Protein AF-A0A3B9I0P0-F1 (afdb_monomer_lite)

Foldseek 3Di:
DDDDDDDPPQVVQVVVVVVVVVVCVVLVLQLQDADDCPDPPDDDDDDPDDDDDDDDPDPPPPDPQVVVQLVQLVPDDPVQVVVQKDFPDQWKWAWAQDQPVPQDPLQWTKTQTCHHVDPVSHRDIFIEDEDAPDPVSCVQQVPQAQAAQDPVNVVVCVVQLFQALCSSHRPGRHHPSNRQCSLDPPQFMWGAPPWDDDPRYTYGHDDTAGDHAGIKGWWAWDDFADQQWTKTQGQDQVVRDSHHDIHIAGHDQFACLDPPAPDTLFHCGCVNVFPLRVQTWMFHAYDDPSHTYGFFIDRPVQWFPDQFAEDEDPVSVSCCSNPPQPPPDDPRDHGDYHYDYPPDDSCPADAFFKFKKKKDWHHHDDPPDDPDPQQDPSGNPDDIWIWMWGFHQDPNHRGTTIWIKTQDPDPRHSQSDHRGIYTCRGAATGRRRHNVRGIDMDIDTHGDPPSQWDQDPVGTDRNRD

Secondary structure (DSSP, 8-state):
-------TTHHHHHHHHHHHHHHHHHH-----PPBP------------PPPPP--S-------HHHHHHHHHHHTS-HHHHHTT-EESSSSEEEEEPPPGGG--TT--EEEEEEE-SSGGGTT-EEEEEE--SSTTTTHHHH--------HHHHHHHHHHT----GGGTT-SS--HHHHHHHHSTTT-EEE--S-EEETTEEEESSPPEE-S-SEEEEEEEEEEEETTEEEEEEPBTTTTBS-S-EEEEE--SEE-SSTT-SS-SEE-TTGGGSGGGGT-EEEEEEEETTEEEEEEEEEHHHHB---PEEEESHHHHHHHHHHTSSTT--TT----EEEE-TT--S----TT-EEEEEEEE--B--TT--TTSS-BTTB----EEEEEEEEEE-TTT--EEEEEEE-------TT---SS-EEHHHHTSBTTT-STTTS-EEEEEEEPGGGGEEEETTEEEETT-

Structure (mmCIF, N/CA/C/O backbone):
data_AF-A0A3B9I0P0-F1
#
_entry.id   AF-A0A3B9I0P0-F1
#
loop_
_atom_site.group_PDB
_atom_site.id
_atom_site.type_symbol
_atom_site.label_atom_id
_atom_site.label_alt_id
_atom_site.label_comp_id
_atom_site.label_asym_id
_atom_site.label_entity_id
_atom_site.label_seq_id
_atom_site.pdbx_PDB_ins_code
_atom_site.Cartn_x
_atom_site.Cartn_y
_atom_site.Cartn_z
_atom_site.occupancy
_atom_site.B_iso_or_equiv
_atom_site.auth_seq_id
_atom_site.auth_comp_id
_atom_site.auth_asym_id
_atom_site.auth_atom_id
_atom_site.pdbx_PDB_model_num
ATOM 1 N N . MET A 1 1 ? 8.902 -42.872 40.091 1.00 32.88 1 MET A N 1
ATOM 2 C CA . MET A 1 1 ? 8.545 -43.148 38.683 1.00 32.88 1 MET A CA 1
ATOM 3 C C . MET A 1 1 ? 9.161 -42.073 37.803 1.00 32.88 1 MET A C 1
ATOM 5 O O . MET A 1 1 ? 9.145 -40.907 38.166 1.00 32.88 1 MET A O 1
ATOM 9 N N . SER A 1 2 ? 9.802 -42.530 36.734 1.00 24.48 2 SER A N 1
ATOM 10 C CA . SER A 1 2 ? 10.689 -41.836 35.796 1.00 24.48 2 SER A CA 1
ATOM 11 C C . SER A 1 2 ? 10.144 -40.520 35.214 1.00 24.48 2 SER A C 1
ATOM 13 O O . SER A 1 2 ? 9.078 -40.505 34.607 1.00 24.48 2 SER A O 1
ATOM 15 N N . VAL A 1 3 ? 10.929 -39.440 35.330 1.00 25.58 3 VAL A N 1
ATOM 16 C CA . VAL A 1 3 ? 10.801 -38.231 34.502 1.00 25.58 3 VAL A CA 1
ATOM 17 C C . VAL A 1 3 ? 11.479 -38.521 33.164 1.00 25.58 3 VAL A C 1
ATOM 19 O O . VAL A 1 3 ? 12.707 -38.565 33.061 1.00 25.58 3 VAL A O 1
ATOM 22 N N . THR A 1 4 ? 10.683 -38.753 32.125 1.00 29.64 4 THR A N 1
ATOM 23 C CA . THR A 1 4 ? 11.181 -38.962 30.764 1.00 29.64 4 THR A CA 1
ATOM 24 C C . THR A 1 4 ? 11.792 -37.677 30.208 1.00 29.64 4 THR A C 1
ATOM 26 O O . THR A 1 4 ? 11.128 -36.650 30.080 1.00 29.64 4 THR A O 1
ATOM 29 N N . LYS A 1 5 ? 13.079 -37.762 29.848 1.00 33.78 5 LYS A N 1
ATOM 30 C CA . LYS A 1 5 ? 13.847 -36.763 29.094 1.00 33.78 5 LYS A CA 1
ATOM 31 C C . LYS A 1 5 ? 13.132 -36.419 27.779 1.00 33.78 5 LYS A C 1
ATOM 33 O O . LYS A 1 5 ? 13.263 -37.141 26.793 1.00 33.78 5 LYS A O 1
ATOM 38 N N . GLY A 1 6 ? 12.421 -35.292 27.758 1.00 31.36 6 GLY A N 1
ATOM 39 C CA . GLY A 1 6 ? 11.921 -34.668 26.534 1.00 31.36 6 GLY A CA 1
ATOM 40 C C . GLY A 1 6 ? 13.074 -34.335 25.583 1.00 31.36 6 GLY A C 1
ATOM 41 O O . GLY A 1 6 ? 14.136 -33.868 26.002 1.00 31.36 6 GLY A O 1
ATOM 42 N N . SER A 1 7 ? 12.887 -34.649 24.301 1.00 38.41 7 SER A N 1
ATOM 43 C CA . SER A 1 7 ? 13.945 -34.632 23.294 1.00 38.41 7 SER A CA 1
ATOM 44 C C . SER A 1 7 ? 14.613 -33.254 23.175 1.00 38.41 7 SER A C 1
ATOM 46 O O . SER A 1 7 ? 13.976 -32.238 22.905 1.00 38.41 7 SER A O 1
ATOM 48 N N . LYS A 1 8 ? 15.943 -33.222 23.315 1.00 36.62 8 LYS A N 1
ATOM 49 C CA . LYS A 1 8 ? 16.769 -32.021 23.113 1.00 36.62 8 LYS A CA 1
ATOM 50 C C . LYS A 1 8 ? 16.713 -31.474 21.674 1.00 36.62 8 LYS A C 1
ATOM 52 O O . LYS A 1 8 ? 17.290 -30.426 21.424 1.00 36.62 8 LYS A O 1
ATOM 57 N N . LYS A 1 9 ? 16.041 -32.141 20.723 1.00 40.69 9 LYS A N 1
ATOM 58 C CA . LYS A 1 9 ? 16.053 -31.768 19.298 1.00 40.69 9 LYS A CA 1
ATOM 59 C C . LYS A 1 9 ? 15.103 -30.614 18.933 1.00 40.69 9 LYS A C 1
ATOM 61 O O . LYS A 1 9 ? 15.475 -29.838 18.061 1.00 40.69 9 LYS A O 1
ATOM 66 N N . SER A 1 10 ? 13.955 -30.419 19.600 1.00 41.81 10 SER A N 1
ATOM 67 C CA . SER A 1 10 ? 13.029 -29.327 19.209 1.00 41.81 10 SER A CA 1
ATOM 68 C C . SER A 1 10 ? 13.511 -27.931 19.636 1.00 41.81 10 SER A C 1
ATOM 70 O O . SER A 1 10 ? 13.250 -26.943 18.957 1.00 41.81 10 SER A O 1
ATOM 72 N N . TRP A 1 11 ? 14.323 -27.845 20.694 1.00 34.50 11 TRP A N 1
ATOM 73 C CA . TRP A 1 11 ? 14.910 -26.582 21.159 1.00 34.50 11 TRP A CA 1
ATOM 74 C C . TRP A 1 11 ? 16.119 -26.121 20.337 1.00 34.50 11 TRP A C 1
ATOM 76 O O . TRP A 1 11 ? 16.487 -24.949 20.406 1.00 34.50 11 TRP A O 1
ATOM 86 N N . TYR A 1 12 ? 16.736 -27.008 19.548 1.00 39.31 12 TYR A N 1
ATOM 87 C CA . TYR A 1 12 ? 17.867 -26.639 18.692 1.00 39.31 12 TYR A CA 1
ATOM 88 C C . TYR A 1 12 ? 17.433 -25.770 17.510 1.00 39.31 12 TYR A C 1
ATOM 90 O O . TYR A 1 12 ? 18.136 -24.819 17.200 1.00 39.31 12 TYR A O 1
ATOM 98 N N . GLY A 1 13 ? 16.268 -26.028 16.903 1.00 37.72 13 GLY A N 1
ATOM 99 C CA . GLY A 1 13 ? 15.742 -25.202 15.807 1.00 37.72 13 GLY A CA 1
ATOM 100 C C . GLY A 1 13 ? 15.410 -23.777 16.257 1.00 37.72 13 GLY A C 1
ATOM 101 O O . GLY A 1 13 ? 15.845 -22.814 15.633 1.00 37.72 13 GLY A O 1
ATOM 102 N N . VAL A 1 14 ? 14.740 -23.639 17.405 1.00 40.97 14 VAL A N 1
ATOM 103 C CA . VAL A 1 14 ? 14.386 -22.334 17.992 1.00 40.97 14 VAL A CA 1
ATOM 104 C C . VAL A 1 14 ? 15.625 -21.580 18.483 1.00 40.97 14 VAL A C 1
ATOM 106 O O . VAL A 1 14 ? 15.731 -20.375 18.276 1.00 40.97 14 VAL A O 1
ATOM 109 N N . ARG A 1 15 ? 16.613 -22.270 19.075 1.00 39.88 15 ARG A N 1
ATOM 110 C CA . ARG A 1 15 ? 17.894 -21.649 19.454 1.00 39.88 15 ARG A CA 1
ATOM 111 C C . ARG A 1 15 ? 18.731 -21.252 18.245 1.00 39.88 15 ARG A C 1
ATOM 113 O O . ARG A 1 15 ? 19.344 -20.196 18.291 1.00 39.88 15 ARG A O 1
ATOM 120 N N . LEU A 1 16 ? 18.753 -22.043 17.172 1.00 40.91 16 LEU A N 1
ATOM 121 C CA . LEU A 1 16 ? 19.463 -21.682 15.944 1.00 40.91 16 LEU A CA 1
ATOM 122 C C . LEU A 1 16 ? 18.782 -20.493 15.257 1.00 40.91 16 LEU A C 1
ATOM 124 O O . LEU A 1 16 ? 19.482 -19.601 14.794 1.00 40.91 16 LEU A O 1
ATOM 128 N N . LEU A 1 17 ? 17.447 -20.423 15.268 1.00 43.12 17 LEU A N 1
ATOM 129 C CA . LEU A 1 17 ? 16.684 -19.269 14.787 1.00 43.12 17 LEU A CA 1
ATOM 130 C C . LEU A 1 17 ? 16.980 -18.023 15.634 1.00 43.12 17 LEU A C 1
ATOM 132 O O . LEU A 1 17 ? 17.350 -16.999 15.077 1.00 43.12 17 LEU A O 1
ATOM 136 N N . LEU A 1 18 ? 16.927 -18.120 16.967 1.00 40.75 18 LEU A N 1
ATOM 137 C CA . LEU A 1 18 ? 17.260 -17.018 17.878 1.00 40.75 18 LEU A CA 1
ATOM 138 C C . LEU A 1 18 ? 18.721 -16.572 17.759 1.00 40.75 18 LEU A C 1
ATOM 140 O O . LEU A 1 18 ? 18.970 -15.377 17.791 1.00 40.75 18 LEU A O 1
ATOM 144 N N . ILE A 1 19 ? 19.677 -17.489 17.581 1.00 42.94 19 ILE A N 1
ATOM 145 C CA . ILE A 1 19 ? 21.101 -17.177 17.353 1.00 42.94 19 ILE A CA 1
ATOM 146 C C . ILE A 1 19 ? 21.323 -16.599 15.950 1.00 42.94 19 ILE A C 1
ATOM 148 O O . ILE A 1 19 ? 22.171 -15.731 15.789 1.00 42.94 19 ILE A O 1
ATOM 152 N N . THR A 1 20 ? 20.562 -17.023 14.939 1.00 41.84 20 THR A N 1
ATOM 153 C CA . THR A 1 20 ? 20.615 -16.435 13.587 1.00 41.84 20 THR A CA 1
ATOM 154 C C . THR A 1 20 ? 20.030 -15.029 13.595 1.00 41.84 20 THR A C 1
ATOM 156 O O . THR A 1 20 ? 20.627 -14.119 13.033 1.00 41.84 20 THR A O 1
ATOM 159 N N . ILE A 1 21 ? 18.926 -14.826 14.314 1.00 44.78 21 ILE A N 1
ATOM 160 C CA . ILE A 1 21 ? 18.313 -13.522 14.561 1.00 44.78 21 ILE A CA 1
ATOM 161 C C . ILE A 1 21 ? 19.278 -12.633 15.367 1.00 44.78 21 ILE A C 1
ATOM 163 O O . ILE A 1 21 ? 19.549 -11.516 14.945 1.00 44.78 21 ILE A O 1
ATOM 167 N N . LEU A 1 22 ? 19.900 -13.127 16.450 1.00 39.53 22 LEU A N 1
ATOM 168 C CA . LEU A 1 22 ? 20.932 -12.395 17.209 1.00 39.53 22 LEU A CA 1
ATOM 169 C C . LEU A 1 22 ? 22.198 -12.116 16.383 1.00 39.53 22 LEU A C 1
ATOM 171 O O . LEU A 1 22 ? 22.829 -11.075 16.538 1.00 39.53 22 LEU A O 1
ATOM 175 N N . GLY A 1 23 ? 22.578 -13.037 15.500 1.00 35.12 23 GLY A N 1
ATOM 176 C CA . GLY A 1 23 ? 23.697 -12.889 14.574 1.00 35.12 23 GLY A CA 1
ATOM 177 C C . GLY A 1 23 ? 23.410 -11.853 13.490 1.00 35.12 23 GLY A C 1
ATOM 178 O O . GLY A 1 23 ? 24.297 -11.078 13.152 1.00 35.12 23 GLY A O 1
ATOM 179 N N . LEU A 1 24 ? 22.166 -11.776 13.009 1.00 38.75 24 LEU A N 1
ATOM 180 C CA . LEU A 1 24 ? 21.664 -10.682 12.177 1.00 38.75 24 LEU A CA 1
ATOM 181 C C . LEU A 1 24 ? 21.576 -9.371 12.969 1.00 38.75 24 LEU A C 1
ATOM 183 O O . LEU A 1 24 ? 21.824 -8.326 12.392 1.00 38.75 24 LEU A O 1
ATOM 187 N N . PHE A 1 25 ? 21.320 -9.398 14.280 1.00 40.56 25 PHE A N 1
ATOM 188 C CA . PHE A 1 25 ? 21.364 -8.205 15.135 1.00 40.56 25 PHE A CA 1
ATOM 189 C C . PHE A 1 25 ? 22.785 -7.661 15.339 1.00 40.56 25 PHE A C 1
ATOM 191 O O . PHE A 1 25 ? 22.985 -6.450 15.301 1.00 40.56 25 PHE A O 1
ATOM 198 N N . LEU A 1 26 ? 23.775 -8.539 15.522 1.00 35.34 26 LEU A N 1
ATOM 199 C CA . LEU A 1 26 ? 25.178 -8.160 15.741 1.00 35.34 26 LEU A CA 1
ATOM 200 C C . LEU A 1 26 ? 25.948 -7.898 14.436 1.00 35.34 26 LEU A C 1
ATOM 202 O O . LEU A 1 26 ? 26.882 -7.105 14.435 1.00 35.34 26 LEU A O 1
ATOM 206 N N . ALA A 1 27 ? 25.562 -8.523 13.320 1.00 34.81 27 ALA A N 1
ATOM 207 C CA . ALA A 1 27 ? 26.091 -8.206 11.987 1.00 34.81 27 ALA A CA 1
ATOM 208 C C . ALA A 1 27 ? 25.294 -7.092 11.278 1.00 34.81 27 ALA A C 1
ATOM 210 O O . ALA A 1 27 ? 25.799 -6.457 10.355 1.00 34.81 27 ALA A O 1
ATOM 211 N N . GLY A 1 28 ? 24.054 -6.852 11.714 1.00 37.31 28 GLY A N 1
ATOM 212 C CA . GLY A 1 28 ? 23.129 -5.839 11.204 1.00 37.31 28 GLY A CA 1
ATOM 213 C C . GLY A 1 28 ? 23.276 -4.468 11.854 1.00 37.31 28 GLY A C 1
ATOM 214 O O . GLY A 1 28 ? 22.578 -3.540 11.452 1.00 37.31 28 GLY A O 1
ATOM 215 N N . THR A 1 29 ? 24.251 -4.270 12.750 1.00 39.75 29 THR A N 1
ATOM 216 C CA . THR A 1 29 ? 24.850 -2.940 12.944 1.00 39.75 29 THR A CA 1
ATOM 217 C C . THR A 1 29 ? 25.689 -2.587 11.713 1.00 39.75 29 THR A C 1
ATOM 219 O O . THR A 1 29 ? 26.888 -2.325 11.797 1.00 39.75 29 THR A O 1
ATOM 222 N N . CYS A 1 30 ? 25.068 -2.614 10.533 1.00 41.34 30 CYS A N 1
ATOM 223 C CA . CYS A 1 30 ? 25.567 -1.866 9.401 1.00 41.34 30 CYS A CA 1
ATOM 224 C C . CYS A 1 30 ? 25.659 -0.425 9.892 1.00 41.34 30 CYS A C 1
ATOM 226 O O . CYS A 1 30 ? 24.660 0.143 10.337 1.00 41.34 30 CYS A O 1
ATOM 228 N N . LEU A 1 31 ? 26.863 0.142 9.874 1.00 41.62 31 LEU A N 1
ATOM 229 C CA . LEU A 1 31 ? 27.066 1.575 10.029 1.00 41.62 31 LEU A CA 1
ATOM 230 C C . LEU A 1 31 ? 26.262 2.237 8.909 1.00 41.62 31 LEU A C 1
ATOM 232 O O . LEU A 1 31 ? 26.738 2.339 7.779 1.00 41.62 31 LEU A O 1
ATOM 236 N N . ALA A 1 32 ? 25.003 2.575 9.188 1.00 43.22 32 ALA A N 1
ATOM 237 C CA . ALA A 1 32 ? 24.113 3.200 8.232 1.00 43.22 32 ALA A CA 1
ATOM 238 C C . ALA A 1 32 ? 24.693 4.581 7.938 1.00 43.22 32 ALA A C 1
ATOM 240 O O . ALA A 1 32 ? 24.502 5.531 8.697 1.00 43.22 32 ALA A O 1
ATOM 241 N N . GLN A 1 33 ? 25.475 4.674 6.865 1.00 47.78 33 GLN A N 1
ATOM 242 C CA . GLN A 1 33 ? 25.988 5.954 6.422 1.00 47.78 33 GLN A CA 1
ATOM 243 C C . GLN A 1 33 ? 24.816 6.793 5.907 1.00 47.78 33 GLN A C 1
ATOM 245 O O . GLN A 1 33 ? 23.930 6.257 5.233 1.00 47.78 33 GLN A O 1
ATOM 250 N N . PRO A 1 34 ? 24.774 8.093 6.242 1.00 47.78 34 PRO A N 1
ATOM 251 C CA . PRO A 1 34 ? 23.698 8.954 5.795 1.00 47.78 34 PRO A CA 1
ATOM 252 C C . PRO A 1 34 ? 23.680 8.993 4.270 1.00 47.78 34 PRO A C 1
ATOM 254 O O . PRO A 1 34 ? 24.697 9.266 3.632 1.00 47.78 34 PRO A O 1
ATOM 257 N N . PHE A 1 35 ? 22.509 8.749 3.690 1.00 47.62 35 PHE A N 1
ATOM 258 C CA . PHE A 1 35 ? 22.306 8.974 2.266 1.00 47.62 35 PHE A CA 1
ATOM 259 C C . PHE A 1 35 ? 22.433 10.481 1.966 1.00 47.62 35 PHE A C 1
ATOM 261 O O . PHE A 1 35 ? 21.741 11.297 2.587 1.00 47.62 35 PHE A O 1
ATOM 268 N N . SER A 1 36 ? 23.350 10.848 1.061 1.00 49.56 36 SER A N 1
ATOM 269 C CA . SER A 1 36 ? 23.595 12.234 0.633 1.00 49.56 36 SER A CA 1
ATOM 270 C C . SER A 1 36 ? 22.487 12.716 -0.305 1.00 49.56 36 SER A C 1
ATOM 272 O O . SER A 1 36 ? 21.995 11.964 -1.142 1.00 49.56 36 SER A O 1
ATOM 274 N N . ASN A 1 37 ? 22.106 13.989 -0.191 1.00 53.47 37 ASN A N 1
ATOM 275 C CA . ASN A 1 37 ? 21.100 14.624 -1.048 1.00 53.47 37 ASN A CA 1
ATOM 276 C C . ASN A 1 37 ? 21.706 15.198 -2.339 1.00 53.47 37 ASN A C 1
ATOM 278 O O . ASN A 1 37 ? 21.183 16.199 -2.835 1.00 53.47 37 ASN A O 1
ATOM 282 N N . ASP A 1 38 ? 22.812 14.638 -2.844 1.00 43.78 38 ASP A N 1
ATOM 283 C CA . ASP A 1 38 ? 23.519 15.242 -3.973 1.00 43.78 38 ASP A CA 1
ATOM 284 C C . ASP A 1 38 ? 22.565 15.496 -5.147 1.00 43.78 38 ASP A C 1
ATOM 286 O O . ASP A 1 38 ? 21.775 14.658 -5.582 1.00 43.78 38 ASP A O 1
ATOM 290 N N . THR A 1 39 ? 22.590 16.764 -5.534 1.00 37.22 39 THR A N 1
ATOM 291 C CA . THR A 1 39 ? 21.497 17.576 -6.063 1.00 37.22 39 THR A CA 1
ATOM 292 C C . THR A 1 39 ? 20.786 16.986 -7.278 1.00 37.22 39 THR A C 1
ATOM 294 O O . THR A 1 39 ? 21.350 16.914 -8.368 1.00 37.22 39 THR A O 1
ATOM 297 N N . ILE A 1 40 ? 19.473 16.778 -7.153 1.00 34.75 40 ILE A N 1
ATOM 298 C CA . ILE A 1 40 ? 18.578 17.134 -8.258 1.00 34.75 40 ILE A CA 1
ATOM 299 C C . ILE A 1 40 ? 18.680 18.662 -8.369 1.00 34.75 40 ILE A C 1
ATOM 301 O O . ILE A 1 40 ? 18.335 19.368 -7.419 1.00 34.75 40 ILE A O 1
ATOM 305 N N . LYS A 1 41 ? 19.198 19.194 -9.482 1.00 31.09 41 LYS A N 1
ATOM 306 C CA . LYS A 1 41 ? 19.041 20.623 -9.789 1.00 31.09 41 LYS A CA 1
ATOM 307 C C . LYS A 1 41 ? 17.549 20.862 -10.002 1.00 31.09 41 LYS A C 1
ATOM 309 O O . LYS A 1 41 ? 16.966 20.364 -10.957 1.00 31.09 41 LYS A O 1
ATOM 314 N N . ILE A 1 42 ? 16.922 21.523 -9.037 1.00 39.06 42 ILE A N 1
ATOM 315 C CA . ILE A 1 42 ? 15.486 21.772 -9.030 1.00 39.06 42 ILE A CA 1
ATOM 316 C C . ILE A 1 42 ? 15.265 23.202 -9.506 1.00 39.06 42 ILE A C 1
ATOM 318 O O . ILE A 1 42 ? 15.464 24.148 -8.743 1.00 39.06 42 ILE A O 1
ATOM 322 N N . ASP A 1 43 ? 14.810 23.353 -10.745 1.00 35.25 43 ASP A N 1
ATOM 323 C CA . ASP A 1 43 ? 14.260 24.623 -11.202 1.00 35.25 43 ASP A CA 1
ATOM 324 C C . ASP A 1 43 ? 12.973 24.934 -10.422 1.00 35.25 43 ASP A C 1
ATOM 326 O O . ASP A 1 43 ? 12.161 24.053 -10.100 1.00 35.25 43 ASP A O 1
ATOM 330 N N . LYS A 1 44 ? 12.809 26.208 -10.053 1.00 32.62 44 LYS A N 1
ATOM 331 C CA . LYS A 1 44 ? 11.616 26.714 -9.368 1.00 32.62 44 LYS A CA 1
ATOM 332 C C . LYS A 1 44 ? 10.411 26.567 -10.303 1.00 32.62 44 LYS A C 1
ATOM 334 O O . LYS A 1 44 ? 10.243 27.364 -11.219 1.00 32.62 44 LYS A O 1
ATOM 339 N N . ALA A 1 45 ? 9.552 25.582 -10.049 1.00 35.88 45 ALA A N 1
ATOM 340 C CA . ALA A 1 45 ? 8.231 25.530 -10.667 1.00 35.88 45 ALA A CA 1
ATOM 341 C C . ALA A 1 45 ? 7.407 26.746 -10.202 1.00 35.88 45 ALA A C 1
ATOM 343 O O . ALA A 1 45 ? 7.413 27.090 -9.017 1.00 35.88 45 ALA A O 1
ATOM 344 N N . GLY A 1 46 ? 6.755 27.410 -11.158 1.00 32.66 46 GLY A N 1
ATOM 345 C CA . GLY A 1 46 ? 6.057 28.679 -10.986 1.00 32.66 46 GLY A CA 1
ATOM 346 C C . GLY A 1 46 ? 5.085 28.702 -9.806 1.00 32.66 46 GLY A C 1
ATOM 347 O O . GLY A 1 46 ? 4.266 27.808 -9.612 1.00 32.66 46 GLY A O 1
ATOM 348 N N . SER A 1 47 ? 5.188 29.774 -9.029 1.00 27.55 47 SER A N 1
ATOM 349 C CA . SER A 1 47 ? 4.258 30.159 -7.974 1.00 27.55 47 SER A CA 1
ATOM 350 C C . SER A 1 47 ? 2.860 30.398 -8.555 1.00 27.55 47 SER A C 1
ATOM 352 O O . SER A 1 47 ? 2.610 31.456 -9.129 1.00 27.55 47 SER A O 1
ATOM 354 N N . SER A 1 48 ? 1.926 29.466 -8.371 1.00 31.30 48 SER A N 1
ATOM 355 C CA . SER A 1 48 ? 0.496 29.778 -8.464 1.00 31.30 48 SER A CA 1
ATOM 356 C C . SER A 1 48 ? 0.003 30.247 -7.091 1.00 31.30 48 SER A C 1
ATOM 358 O O . SER A 1 48 ? -0.150 29.450 -6.163 1.00 31.30 48 SER A O 1
ATOM 360 N N . THR A 1 49 ? -0.194 31.555 -6.958 1.00 28.23 49 THR A N 1
ATOM 361 C CA . THR A 1 49 ? -0.712 32.239 -5.765 1.00 28.23 49 THR A CA 1
ATOM 362 C C . THR A 1 49 ? -2.155 31.797 -5.453 1.00 28.23 49 THR A C 1
ATOM 364 O O . THR A 1 49 ? -2.927 31.596 -6.392 1.00 28.23 49 THR A O 1
ATOM 367 N N . PRO A 1 50 ? -2.579 31.671 -4.178 1.00 29.12 50 PRO A N 1
ATOM 368 C CA . PRO A 1 50 ? -3.978 31.412 -3.846 1.00 29.12 50 PRO A CA 1
ATOM 369 C C . PRO A 1 50 ? -4.801 32.695 -4.025 1.00 29.12 50 PRO A C 1
ATOM 371 O O . PRO A 1 50 ? -4.467 33.726 -3.442 1.00 29.12 50 PRO A O 1
ATOM 374 N N . ALA A 1 51 ? -5.877 32.628 -4.808 1.00 29.91 51 ALA A N 1
ATOM 375 C CA . ALA A 1 51 ? -6.835 33.720 -4.945 1.00 29.91 51 ALA A CA 1
ATOM 376 C C . ALA A 1 51 ? -7.624 33.913 -3.638 1.00 29.91 51 ALA A C 1
ATOM 378 O O . ALA A 1 51 ? -8.206 32.969 -3.100 1.00 29.91 51 ALA A O 1
ATOM 379 N N . THR A 1 52 ? -7.623 35.143 -3.130 1.00 30.08 52 THR A N 1
ATOM 380 C CA . THR A 1 52 ? -8.446 35.608 -2.013 1.00 30.08 52 THR A CA 1
ATOM 381 C C . THR A 1 52 ? -9.878 35.919 -2.453 1.00 30.08 52 THR A C 1
ATOM 383 O O . THR A 1 52 ? -10.168 36.216 -3.608 1.00 30.08 52 THR A O 1
ATOM 386 N N . THR A 1 53 ? -10.769 35.809 -1.476 1.00 35.34 53 THR A N 1
ATOM 387 C CA . THR A 1 53 ? -12.233 35.859 -1.510 1.00 35.34 53 THR A CA 1
ATOM 388 C C . THR A 1 53 ? -12.843 37.132 -2.104 1.00 35.34 53 THR A C 1
ATOM 390 O O . THR A 1 53 ? -12.575 38.229 -1.620 1.00 35.34 53 THR A O 1
ATOM 393 N N . GLY A 1 54 ? -13.779 36.951 -3.038 1.00 27.36 54 GLY A N 1
ATOM 394 C CA . GLY A 1 54 ? -14.798 37.924 -3.434 1.00 27.36 54 GLY A CA 1
ATOM 395 C C . GLY A 1 54 ? -16.039 37.168 -3.910 1.00 27.36 54 GLY A C 1
ATOM 396 O O . GLY A 1 54 ? -15.942 36.314 -4.789 1.00 27.36 54 GLY A O 1
ATOM 397 N N . SER A 1 55 ? -17.184 37.396 -3.265 1.00 40.31 55 SER A N 1
ATOM 398 C CA . SER A 1 55 ? -18.444 36.719 -3.563 1.00 40.31 55 SER A CA 1
ATOM 399 C C . SER A 1 55 ? -19.067 37.269 -4.845 1.00 40.31 55 SER A C 1
ATOM 401 O O . SER A 1 55 ? -19.802 38.249 -4.824 1.00 40.31 55 SER A O 1
ATOM 403 N N . GLU A 1 56 ? -18.825 36.586 -5.950 1.00 32.81 56 GLU A N 1
ATOM 404 C CA . GLU A 1 56 ? -19.668 36.618 -7.138 1.00 32.81 56 GLU A CA 1
ATOM 405 C C . GLU A 1 56 ? -19.691 35.197 -7.698 1.00 32.81 56 GLU A C 1
ATOM 407 O O . GLU A 1 56 ? -18.732 34.448 -7.512 1.00 32.81 56 GLU A O 1
ATOM 412 N N . LYS A 1 57 ? -20.803 34.779 -8.313 1.00 41.31 57 LYS A N 1
ATOM 413 C CA . LYS A 1 57 ? -20.980 33.440 -8.898 1.00 41.31 57 LYS A CA 1
ATOM 414 C C . LYS A 1 57 ? -19.983 33.222 -10.047 1.00 41.31 57 LYS A C 1
ATOM 416 O O . LYS A 1 57 ? -20.343 33.273 -11.219 1.00 41.31 57 LYS A O 1
ATOM 421 N N . ALA A 1 58 ? -18.725 32.968 -9.715 1.00 32.16 58 ALA A N 1
ATOM 422 C CA . ALA A 1 58 ? -17.691 32.616 -10.659 1.00 32.16 58 ALA A CA 1
ATOM 423 C C . ALA A 1 58 ? -17.949 31.177 -11.109 1.00 32.16 58 ALA A C 1
ATOM 425 O O . ALA A 1 58 ? -17.819 30.233 -10.326 1.00 32.16 58 ALA A O 1
ATOM 426 N N . LYS A 1 59 ? -18.306 30.993 -12.385 1.00 36.59 59 LYS A N 1
ATOM 427 C CA . LYS A 1 59 ? -18.027 29.727 -13.069 1.00 36.59 59 LYS A CA 1
ATOM 428 C C . LYS A 1 59 ? -16.531 29.487 -12.885 1.00 36.59 59 LYS A C 1
ATOM 430 O O . LYS A 1 59 ? -15.731 30.215 -13.463 1.00 36.59 59 LYS A O 1
ATOM 435 N N . ALA A 1 60 ? -16.164 28.547 -12.019 1.00 39.72 60 ALA A N 1
ATOM 436 C CA . ALA A 1 60 ? -14.773 28.217 -11.767 1.00 39.72 60 ALA A CA 1
ATOM 437 C C . ALA A 1 60 ? -14.140 27.789 -13.097 1.00 39.72 60 ALA A C 1
ATOM 439 O O . ALA A 1 60 ? -14.433 26.709 -13.608 1.00 39.72 60 ALA A O 1
ATOM 440 N N . ILE A 1 61 ? -13.325 28.663 -13.690 1.00 46.78 61 ILE A N 1
ATOM 441 C CA . ILE A 1 61 ? -12.512 28.322 -14.853 1.00 46.78 61 ILE A CA 1
ATOM 442 C C . ILE A 1 61 ? -11.495 27.307 -14.339 1.00 46.78 61 ILE A C 1
ATOM 444 O O . ILE A 1 61 ? -10.642 27.639 -13.513 1.00 46.78 61 ILE A O 1
ATOM 448 N N . LEU A 1 62 ? -11.637 26.049 -14.757 1.00 61.62 62 LEU A N 1
ATOM 449 C CA . LEU A 1 62 ? -10.688 25.005 -14.394 1.00 61.62 62 LEU A CA 1
ATOM 450 C C . LEU A 1 62 ? -9.296 25.386 -14.931 1.00 61.62 62 LEU A C 1
ATOM 452 O O . LEU A 1 62 ? -9.201 25.962 -16.019 1.00 61.62 62 LEU A O 1
ATOM 456 N N . PRO A 1 63 ? -8.207 25.070 -14.204 1.00 73.81 63 PRO A N 1
ATOM 457 C CA . PRO A 1 63 ? -6.859 25.221 -14.735 1.00 73.81 63 PRO A CA 1
ATOM 458 C C . PRO A 1 63 ? -6.742 24.548 -16.112 1.00 73.81 63 PRO A C 1
ATOM 460 O O . PRO A 1 63 ? -7.265 23.449 -16.314 1.00 73.81 63 PRO A O 1
ATOM 463 N N . LYS A 1 64 ? -6.089 25.207 -17.078 1.00 77.62 64 LYS A N 1
ATOM 464 C CA . LYS A 1 64 ? -6.001 24.740 -18.478 1.00 77.62 64 LYS A CA 1
ATOM 465 C C . LYS A 1 64 ? -5.433 23.317 -18.587 1.00 77.62 64 LYS A C 1
ATOM 467 O O . LYS A 1 64 ? -5.861 22.539 -19.437 1.00 77.62 64 LYS A O 1
ATOM 472 N N . ASP A 1 65 ? -4.495 22.980 -17.711 1.00 78.12 65 ASP A N 1
ATOM 473 C CA . ASP A 1 65 ? -3.899 21.655 -17.543 1.00 78.12 65 ASP A CA 1
ATOM 474 C C . ASP A 1 65 ? -4.914 20.603 -17.072 1.00 78.12 65 ASP A C 1
ATOM 476 O O . ASP A 1 65 ? -4.956 19.508 -17.632 1.00 78.12 65 ASP A O 1
ATOM 480 N N . LEU A 1 66 ? -5.784 20.944 -16.115 1.00 80.50 66 LEU A N 1
ATOM 481 C CA . LEU A 1 66 ? -6.869 20.061 -15.676 1.00 80.50 66 LEU A CA 1
ATOM 482 C C . LEU A 1 66 ? -7.905 19.854 -16.783 1.00 80.50 66 LEU A C 1
ATOM 484 O O . LEU A 1 66 ? -8.298 18.718 -17.030 1.00 80.50 66 LEU A O 1
ATOM 488 N N . GLN A 1 67 ? -8.327 20.923 -17.465 1.00 83.44 67 GLN A N 1
ATOM 489 C CA . GLN A 1 67 ? -9.298 20.800 -18.555 1.00 83.44 67 GLN A CA 1
ATOM 490 C C . GLN A 1 67 ? -8.748 19.918 -19.680 1.00 83.44 67 GLN A C 1
ATOM 492 O O . GLN A 1 67 ? -9.428 19.005 -20.126 1.00 83.44 67 GLN A O 1
ATOM 497 N N . THR A 1 68 ? -7.481 20.108 -20.059 1.00 84.50 68 THR A N 1
ATOM 498 C CA . THR A 1 68 ? -6.822 19.276 -21.079 1.00 84.50 68 THR A CA 1
ATOM 499 C C . THR A 1 68 ? -6.797 17.796 -20.680 1.00 84.50 68 THR A C 1
ATOM 501 O O . THR A 1 68 ? -7.082 16.929 -21.506 1.00 84.50 68 THR A O 1
ATOM 504 N N . ALA A 1 69 ? -6.480 17.494 -19.415 1.00 83.88 69 ALA A N 1
ATOM 505 C CA . ALA A 1 69 ? -6.473 16.127 -18.899 1.00 83.88 69 ALA A CA 1
ATOM 506 C C . ALA A 1 69 ? -7.877 15.498 -18.887 1.00 83.88 69 ALA A C 1
ATOM 508 O O . ALA A 1 69 ? -8.039 14.345 -19.286 1.00 83.88 69 ALA A O 1
ATOM 509 N N . LEU A 1 70 ? -8.895 16.254 -18.464 1.00 84.69 70 LEU A N 1
ATOM 510 C CA . LEU A 1 70 ? -10.287 15.799 -18.471 1.00 84.69 70 LEU A CA 1
ATOM 511 C C . LEU A 1 70 ? -10.799 15.571 -19.895 1.00 84.69 70 LEU A C 1
ATOM 513 O O . LEU A 1 70 ? -11.314 14.496 -20.175 1.00 84.69 70 LEU A O 1
ATOM 517 N N . ASP A 1 71 ? -10.563 16.511 -20.812 1.00 86.94 71 ASP A N 1
ATOM 518 C CA . ASP A 1 71 ? -10.958 16.391 -22.220 1.00 86.94 71 ASP A CA 1
ATOM 519 C C . ASP A 1 71 ? -10.284 15.199 -22.905 1.00 86.94 71 ASP A C 1
ATOM 521 O O . ASP A 1 71 ? -10.838 14.599 -23.829 1.00 86.94 71 ASP A O 1
ATOM 525 N N . PHE A 1 72 ? -9.047 14.875 -22.516 1.00 87.69 72 PHE A N 1
ATOM 526 C CA . PHE A 1 72 ? -8.382 13.660 -22.972 1.00 87.69 72 PHE A CA 1
ATOM 527 C C . PHE A 1 72 ? -9.105 12.423 -22.434 1.00 87.69 72 PHE A C 1
ATOM 529 O O . PHE A 1 72 ? -9.493 11.561 -23.219 1.00 87.69 72 PHE A O 1
ATOM 536 N N . ASN A 1 73 ? -9.336 12.355 -21.121 1.00 90.00 73 ASN A N 1
ATOM 537 C CA . ASN A 1 73 ? -9.980 11.210 -20.474 1.00 90.00 73 ASN A CA 1
ATOM 538 C C . ASN A 1 73 ? -11.433 10.998 -20.925 1.00 90.00 73 ASN A C 1
ATOM 540 O O . ASN A 1 73 ? -11.877 9.857 -21.009 1.00 90.00 73 ASN A O 1
ATOM 544 N N . ASP A 1 74 ? -12.173 12.056 -21.250 1.00 87.69 74 ASP A N 1
ATOM 545 C CA . ASP A 1 74 ? -13.552 11.957 -21.741 1.00 87.69 74 ASP A CA 1
ATOM 546 C C . ASP A 1 74 ? -13.645 11.365 -23.153 1.00 87.69 74 ASP A C 1
ATOM 548 O O . ASP A 1 74 ? -14.685 10.824 -23.524 1.00 87.69 74 ASP A O 1
ATOM 552 N N . ARG A 1 75 ? -12.549 11.402 -23.921 1.00 89.12 75 ARG A N 1
ATOM 553 C CA . ARG A 1 75 ? -12.430 10.717 -25.217 1.00 89.12 75 ARG A CA 1
ATOM 554 C C . ARG A 1 75 ? -12.024 9.249 -25.087 1.00 89.12 75 ARG A C 1
ATOM 556 O O . ARG A 1 75 ? -12.090 8.517 -26.073 1.00 89.12 75 ARG A O 1
ATOM 563 N N . VAL A 1 76 ? -11.594 8.813 -23.903 1.00 86.75 76 VAL A N 1
ATOM 564 C CA . VAL A 1 76 ? -11.253 7.413 -23.633 1.00 86.75 76 VAL A CA 1
ATOM 565 C C . VAL A 1 76 ? -12.533 6.647 -23.310 1.00 86.75 76 VAL A C 1
ATOM 567 O O . VAL A 1 76 ? -13.343 7.081 -22.491 1.00 86.75 76 VAL A O 1
ATOM 570 N N . ASP A 1 77 ? -12.711 5.474 -23.917 1.00 88.75 77 ASP A N 1
ATOM 571 C CA . ASP A 1 77 ? -13.806 4.574 -23.556 1.00 88.75 77 ASP A CA 1
ATOM 572 C C . ASP A 1 77 ? -13.656 4.112 -22.095 1.00 88.75 77 ASP A C 1
ATOM 574 O O . ASP A 1 77 ? -12.829 3.256 -21.764 1.00 88.75 77 ASP A O 1
ATOM 578 N N . LYS A 1 78 ? -14.491 4.681 -21.219 1.00 86.25 78 LYS A N 1
ATOM 579 C CA . LYS A 1 78 ? -14.488 4.430 -19.772 1.00 86.25 78 LYS A CA 1
ATOM 580 C C . LYS A 1 78 ? -14.818 2.976 -19.432 1.00 86.25 78 LYS A C 1
ATOM 582 O O . LYS A 1 78 ? -14.285 2.457 -18.452 1.00 86.25 78 LYS A O 1
ATOM 587 N N . THR A 1 79 ? -15.641 2.301 -20.235 1.00 86.69 79 THR A N 1
ATOM 588 C CA . THR A 1 79 ? -15.984 0.887 -20.020 1.00 86.69 79 THR A CA 1
ATOM 589 C C . THR A 1 79 ? -14.791 -0.010 -20.327 1.00 86.69 79 THR A C 1
ATOM 591 O O . THR A 1 79 ? -14.522 -0.965 -19.595 1.00 86.69 79 THR A O 1
ATOM 594 N N . THR A 1 80 ? -14.031 0.315 -21.374 1.00 87.12 80 THR A N 1
ATOM 595 C CA . THR A 1 80 ? -12.775 -0.380 -21.677 1.00 87.12 80 THR A CA 1
ATOM 596 C C . THR A 1 80 ? -11.699 -0.072 -20.636 1.00 87.12 80 THR A C 1
ATOM 598 O O . THR A 1 80 ? -11.053 -0.996 -20.144 1.00 87.12 80 THR A O 1
ATOM 601 N N . LEU A 1 81 ? -11.547 1.192 -20.231 1.00 91.12 81 LEU A N 1
ATOM 602 C CA . LEU A 1 81 ? -10.557 1.615 -19.238 1.00 91.12 81 LEU A CA 1
ATOM 603 C C . LEU A 1 81 ? -10.779 0.969 -17.862 1.00 91.12 81 LEU A C 1
ATOM 605 O O . LEU A 1 81 ? -9.822 0.556 -17.209 1.00 91.12 81 LEU A O 1
ATOM 609 N N . ALA A 1 82 ? -12.036 0.817 -17.434 1.00 90.88 82 ALA A N 1
ATOM 610 C CA . ALA A 1 82 ? -12.382 0.225 -16.141 1.00 90.88 82 ALA A CA 1
ATOM 611 C C . ALA A 1 82 ? -11.810 -1.193 -15.943 1.00 90.88 82 ALA A C 1
ATOM 613 O O . ALA A 1 82 ? -11.520 -1.576 -14.811 1.00 90.88 82 ALA A O 1
ATOM 614 N N . LYS A 1 83 ? -11.595 -1.950 -17.029 1.00 93.19 83 LYS A N 1
ATOM 615 C CA . LYS A 1 83 ? -11.037 -3.314 -16.992 1.00 93.19 83 LYS A CA 1
ATOM 616 C C . LYS A 1 83 ? -9.572 -3.362 -16.551 1.00 93.19 83 LYS A C 1
ATOM 618 O O . LYS A 1 83 ? -9.125 -4.406 -16.097 1.00 93.19 83 LYS A O 1
ATOM 623 N N . TYR A 1 84 ? -8.845 -2.250 -16.663 1.00 95.56 84 TYR A N 1
ATOM 624 C CA . TYR A 1 84 ? -7.442 -2.146 -16.251 1.00 95.56 84 TYR A CA 1
ATOM 625 C C . TYR A 1 84 ? -7.280 -1.775 -14.768 1.00 95.56 84 TYR A C 1
ATOM 627 O O . TYR A 1 84 ? -6.177 -1.844 -14.224 1.00 95.56 84 TYR A O 1
ATOM 635 N N . TYR A 1 85 ? -8.377 -1.408 -14.094 1.00 95.81 85 TYR A N 1
ATOM 636 C CA . TYR A 1 85 ? -8.397 -1.059 -12.676 1.00 95.81 85 TYR A CA 1
ATOM 637 C C . TYR A 1 85 ? -8.947 -2.194 -11.817 1.00 95.81 85 TYR A C 1
ATOM 639 O O . TYR A 1 85 ? -10.158 -2.368 -11.641 1.00 95.81 85 TYR A O 1
ATOM 647 N N . HIS A 1 86 ? -8.036 -2.904 -11.171 1.00 95.31 86 HIS A N 1
ATOM 648 C CA . HIS A 1 86 ? -8.358 -4.017 -10.293 1.00 95.31 86 HIS A CA 1
ATOM 649 C C . HIS A 1 86 ? -8.594 -3.525 -8.862 1.00 95.31 86 HIS A C 1
ATOM 651 O O . HIS A 1 86 ? -7.941 -2.571 -8.428 1.00 95.31 86 HIS A O 1
ATOM 657 N N . PRO A 1 87 ? -9.504 -4.144 -8.094 1.00 95.56 87 PRO A N 1
ATOM 658 C CA . PRO A 1 87 ? -9.519 -3.941 -6.652 1.00 95.56 87 PRO A CA 1
ATOM 659 C C . PRO A 1 87 ? -8.172 -4.374 -6.050 1.00 95.56 87 PRO A C 1
ATOM 661 O O . PRO A 1 87 ? -7.478 -5.243 -6.588 1.00 95.56 87 PRO A O 1
ATOM 664 N N . VAL A 1 88 ? -7.761 -3.738 -4.949 1.00 96.81 88 VAL A N 1
ATOM 665 C CA . VAL A 1 88 ? -6.484 -4.081 -4.295 1.00 96.81 88 VAL A CA 1
ATOM 666 C C . VAL A 1 88 ? -6.502 -5.519 -3.768 1.00 96.81 88 VAL A C 1
ATOM 668 O O . VAL A 1 88 ? -5.523 -6.239 -3.983 1.00 96.81 88 VAL A O 1
ATOM 671 N N . ALA A 1 89 ? -7.625 -5.917 -3.167 1.00 96.00 89 ALA A N 1
ATOM 672 C CA . ALA A 1 89 ? -7.967 -7.267 -2.727 1.00 96.00 89 ALA A CA 1
ATOM 673 C C . ALA A 1 89 ? -9.483 -7.491 -2.886 1.00 96.00 89 ALA A C 1
ATOM 675 O O . ALA A 1 89 ? -10.218 -6.539 -3.157 1.00 96.00 89 ALA A O 1
ATOM 676 N N . GLU A 1 90 ? -9.949 -8.727 -2.701 1.00 95.38 90 GLU A N 1
ATOM 677 C CA . GLU A 1 90 ? -11.371 -9.079 -2.813 1.00 95.38 90 GLU A CA 1
ATOM 678 C C . GLU A 1 90 ? -12.248 -8.272 -1.845 1.00 95.38 90 GLU A C 1
ATOM 680 O O . GLU A 1 90 ? -13.234 -7.667 -2.264 1.00 95.38 90 GLU A O 1
ATOM 685 N N . TRP A 1 91 ? -11.844 -8.194 -0.575 1.00 97.44 91 TRP A N 1
ATOM 686 C CA . TRP A 1 91 ? -12.535 -7.429 0.457 1.00 97.44 91 TRP A CA 1
ATOM 687 C C . TRP A 1 91 ? -11.702 -6.235 0.897 1.00 97.44 91 TRP A C 1
ATOM 689 O O . TRP A 1 91 ? -10.654 -6.375 1.530 1.00 97.44 91 TRP A O 1
ATOM 699 N N . THR A 1 92 ? -12.177 -5.037 0.571 1.00 97.75 92 THR A N 1
ATOM 700 C CA . THR A 1 92 ? -11.542 -3.787 0.992 1.00 97.75 92 THR A CA 1
ATOM 701 C C . THR A 1 92 ? -12.581 -2.778 1.428 1.00 97.75 92 THR A C 1
ATOM 703 O O . THR A 1 92 ? -13.701 -2.744 0.912 1.00 97.75 92 THR A O 1
ATOM 706 N N . GLY A 1 93 ? -12.196 -1.898 2.339 1.00 97.19 93 GLY A N 1
ATOM 707 C CA . GLY A 1 93 ? -13.051 -0.794 2.723 1.00 97.19 93 GLY A CA 1
ATOM 708 C C . GLY A 1 93 ? -12.342 0.243 3.564 1.00 97.19 93 GLY A C 1
ATOM 709 O O . GLY A 1 93 ? -11.179 0.099 3.932 1.00 97.19 93 GLY A O 1
ATOM 710 N N . ARG A 1 94 ? -13.073 1.309 3.866 1.00 97.81 94 ARG A N 1
ATOM 711 C CA . ARG A 1 94 ? -12.613 2.392 4.723 1.00 97.81 94 ARG A CA 1
ATOM 712 C C . ARG A 1 94 ? -13.217 2.262 6.106 1.00 97.81 94 ARG A C 1
ATOM 714 O O . ARG A 1 94 ? -14.441 2.280 6.234 1.00 97.81 94 ARG A O 1
ATOM 721 N N . LEU A 1 95 ? -12.368 2.196 7.125 1.00 97.69 95 LEU A N 1
ATOM 722 C CA . LEU A 1 95 ? -12.812 2.200 8.513 1.00 97.69 95 LEU A CA 1
ATOM 723 C C . LEU A 1 95 ? -13.406 3.558 8.889 1.00 97.69 95 LEU A C 1
ATOM 725 O O . LEU A 1 95 ? -12.884 4.623 8.546 1.00 97.69 95 LEU A O 1
ATOM 729 N N . ILE A 1 96 ? -14.499 3.497 9.635 1.00 97.38 96 ILE A N 1
ATOM 730 C CA . ILE A 1 96 ? -15.247 4.630 10.154 1.00 97.38 96 ILE A CA 1
ATOM 731 C C . ILE A 1 96 ? -15.359 4.421 11.662 1.00 97.38 96 ILE A C 1
ATOM 733 O O . ILE A 1 96 ? -16.090 3.549 12.137 1.00 97.38 96 ILE A O 1
ATOM 737 N N . LEU A 1 97 ? -14.623 5.238 12.415 1.00 95.75 97 LEU A N 1
ATOM 738 C CA . LEU A 1 97 ? -14.781 5.311 13.862 1.00 95.75 97 LEU A CA 1
ATOM 739 C C . LEU A 1 97 ? -16.136 5.971 14.172 1.00 95.75 97 LEU A C 1
ATOM 741 O O . LEU A 1 97 ? -16.373 7.082 13.685 1.00 95.75 97 LEU A O 1
ATOM 745 N N . PRO A 1 98 ? -17.019 5.336 14.962 1.00 93.06 98 PRO A N 1
ATOM 746 C CA . PRO A 1 98 ? -18.246 5.978 15.413 1.00 93.06 98 PRO A CA 1
ATOM 747 C C . PRO A 1 98 ? -17.953 7.261 16.199 1.00 93.06 98 PRO A C 1
ATOM 749 O O . PRO A 1 98 ? -16.943 7.367 16.896 1.00 93.06 98 PRO A O 1
ATOM 752 N N . GLU A 1 99 ? -18.864 8.232 16.138 1.00 89.12 99 GLU A N 1
ATOM 753 C CA . GLU A 1 99 ? -18.808 9.384 17.041 1.00 89.12 99 GLU A CA 1
ATOM 754 C C . GLU A 1 99 ? -18.864 8.903 18.502 1.00 89.12 99 GLU A C 1
ATOM 756 O O . GLU A 1 99 ? -19.558 7.922 18.777 1.00 89.12 99 GLU A O 1
ATOM 761 N N . PRO A 1 100 ? -18.214 9.586 19.465 1.00 86.50 100 PRO A N 1
ATOM 762 C CA . PRO A 1 100 ? -18.113 9.092 20.843 1.00 86.50 100 PRO A CA 1
ATOM 763 C C . PRO A 1 100 ? -19.452 8.720 21.502 1.00 86.50 100 PRO A C 1
ATOM 765 O O . PRO A 1 100 ? -19.516 7.757 22.259 1.00 86.50 100 PRO A O 1
ATOM 768 N N . HIS A 1 101 ? -20.537 9.435 21.185 1.00 87.88 101 HIS A N 1
ATOM 769 C CA . HIS A 1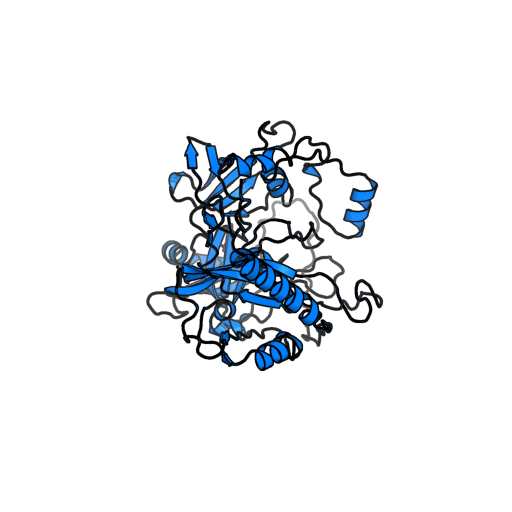 101 ? -21.881 9.164 21.714 1.00 87.88 101 HIS A CA 1
ATOM 770 C C . HIS A 1 101 ? -22.621 8.014 20.998 1.00 87.88 101 HIS A C 1
ATOM 772 O O . HIS A 1 101 ? -23.634 7.537 21.496 1.00 87.88 101 HIS A O 1
ATOM 778 N N . LYS A 1 102 ? -22.118 7.562 19.842 1.00 91.88 102 LYS A N 1
ATOM 779 C CA . LYS A 1 102 ? -22.597 6.399 19.067 1.00 91.88 102 LYS A CA 1
ATOM 780 C C . LYS A 1 102 ? -21.630 5.217 19.156 1.00 91.88 102 LYS A C 1
ATOM 782 O O . LYS A 1 102 ? -21.724 4.280 18.362 1.00 91.88 102 LYS A O 1
ATOM 787 N N . ARG A 1 103 ? -20.664 5.284 20.078 1.00 93.44 103 ARG A N 1
ATOM 788 C CA . ARG A 1 103 ? -19.667 4.238 20.295 1.00 93.44 103 ARG A CA 1
ATOM 789 C C . ARG A 1 103 ? -20.361 2.917 20.618 1.00 93.44 103 ARG A C 1
ATOM 791 O O . ARG A 1 103 ? -21.259 2.866 21.456 1.00 93.44 103 ARG A O 1
ATOM 798 N N . LEU A 1 104 ? -19.913 1.851 19.965 1.00 91.94 104 LEU A N 1
ATOM 799 C CA . LEU A 1 104 ? -20.460 0.514 20.153 1.00 91.94 104 LEU A CA 1
ATOM 800 C C . LEU A 1 104 ? -19.786 -0.154 21.371 1.00 91.94 104 LEU A C 1
ATOM 802 O O . LEU A 1 104 ? -18.556 -0.129 21.460 1.00 91.94 104 LEU A O 1
ATOM 806 N N . PRO A 1 105 ? -20.543 -0.735 22.327 1.00 88.50 105 PRO A N 1
ATOM 807 C CA . PRO A 1 105 ? -19.978 -1.244 23.586 1.00 88.50 105 PRO A CA 1
ATOM 808 C C . PRO A 1 105 ? -18.956 -2.374 23.428 1.00 88.50 105 PRO A C 1
ATOM 810 O O . PRO A 1 105 ? -18.075 -2.542 24.268 1.00 88.50 105 PRO A O 1
ATOM 813 N N . ASP A 1 106 ? -19.072 -3.149 22.354 1.00 89.06 106 ASP A N 1
ATOM 814 C CA . ASP A 1 106 ? -18.171 -4.254 22.029 1.00 89.06 106 ASP A CA 1
ATOM 815 C C . ASP A 1 106 ? -16.868 -3.787 21.362 1.00 89.06 106 ASP A C 1
ATOM 817 O O . ASP A 1 106 ? -15.983 -4.605 21.119 1.00 89.06 106 ASP A O 1
ATOM 821 N N . GLY A 1 107 ? -16.711 -2.485 21.103 1.00 91.06 107 GLY A N 1
ATOM 822 C CA . GLY A 1 107 ? -15.541 -1.922 20.435 1.00 91.06 107 GLY A CA 1
ATOM 823 C C . GLY A 1 107 ? -15.499 -2.201 18.931 1.00 91.06 107 GLY A C 1
ATOM 824 O O . GLY A 1 107 ? -14.430 -2.098 18.328 1.00 91.06 107 GLY A O 1
ATOM 825 N N . SER A 1 108 ? -16.628 -2.574 18.325 1.00 95.06 108 SER A N 1
ATOM 826 C CA . SER A 1 108 ? -16.759 -2.650 16.869 1.00 95.06 108 SER A CA 1
ATOM 827 C C . SER A 1 108 ? -16.753 -1.256 16.232 1.00 95.06 108 SER A C 1
ATOM 829 O O . SER A 1 108 ? -17.061 -0.241 16.864 1.00 95.06 108 SER A O 1
ATOM 831 N N . VAL A 1 109 ? -16.389 -1.207 14.953 1.00 97.06 109 VAL A N 1
ATOM 832 C CA . VAL A 1 109 ? -16.384 0.017 14.136 1.00 97.06 109 VAL A CA 1
ATOM 833 C C . VAL A 1 109 ? -17.260 -0.184 12.906 1.00 97.06 109 VAL A C 1
ATOM 835 O O . VAL A 1 109 ? -17.751 -1.283 12.658 1.00 97.06 109 VAL A O 1
ATOM 838 N N . TYR A 1 110 ? -17.466 0.863 12.115 1.00 98.00 110 TYR A N 1
ATOM 839 C CA . TYR A 1 110 ? -18.097 0.715 10.807 1.00 98.00 110 TYR A CA 1
ATOM 840 C C . TYR A 1 110 ? -17.036 0.614 9.709 1.00 98.00 110 TYR A C 1
ATOM 842 O O . TYR A 1 110 ? -15.926 1.127 9.850 1.00 98.00 110 TYR A O 1
ATOM 850 N N . ILE A 1 111 ? -17.383 -0.021 8.594 1.00 98.25 111 ILE A N 1
ATOM 851 C CA . ILE A 1 111 ? -16.563 -0.060 7.386 1.00 98.25 111 ILE A CA 1
ATOM 852 C C . ILE A 1 111 ? -17.424 0.238 6.161 1.00 98.25 111 ILE A C 1
ATOM 854 O O . ILE A 1 111 ? -18.472 -0.371 5.967 1.00 98.25 111 ILE A O 1
ATOM 858 N N . TYR A 1 112 ? -16.981 1.180 5.331 1.00 97.81 112 TYR A N 1
ATOM 859 C CA . TYR A 1 112 ? -17.550 1.424 4.007 1.00 97.81 112 TYR A CA 1
ATOM 860 C C . TYR A 1 112 ? -16.820 0.563 2.977 1.00 97.81 112 TYR A C 1
ATOM 862 O O . TYR A 1 112 ? -15.624 0.763 2.757 1.00 97.81 112 TYR A O 1
ATOM 870 N N . LEU A 1 113 ? -17.513 -0.394 2.360 1.00 97.69 113 LEU A N 1
ATOM 871 C CA . LEU A 1 113 ? -16.889 -1.352 1.447 1.00 97.69 113 LEU A CA 1
ATOM 872 C C . LEU A 1 113 ? -16.617 -0.735 0.073 1.00 97.69 113 LEU A C 1
ATOM 874 O O . LEU A 1 113 ? -17.518 -0.228 -0.594 1.00 97.69 113 LEU A O 1
ATOM 878 N N . THR A 1 114 ? -15.369 -0.835 -0.374 1.00 96.19 114 THR A N 1
ATOM 879 C CA . THR A 1 114 ? -14.915 -0.417 -1.708 1.00 96.19 114 THR A CA 1
ATOM 880 C C . THR A 1 114 ? -14.685 -1.594 -2.655 1.00 96.19 114 THR A C 1
ATOM 882 O O . THR A 1 114 ? -14.689 -1.404 -3.872 1.00 96.19 114 THR A O 1
ATOM 885 N N . ALA A 1 115 ? -14.514 -2.798 -2.109 1.00 96.06 115 ALA A N 1
ATOM 886 C CA . ALA A 1 115 ? -14.567 -4.068 -2.826 1.00 96.06 115 ALA A CA 1
ATOM 887 C C . ALA A 1 115 ? -15.109 -5.156 -1.888 1.00 96.06 115 ALA A C 1
ATOM 889 O O . ALA A 1 115 ? -14.862 -5.107 -0.681 1.00 96.06 115 ALA A O 1
ATOM 890 N N . ALA A 1 116 ? -15.851 -6.104 -2.448 1.00 96.44 116 ALA A N 1
ATOM 891 C CA . ALA A 1 116 ? -16.376 -7.274 -1.760 1.00 96.44 116 ALA A CA 1
ATOM 892 C C . ALA A 1 116 ? -16.586 -8.398 -2.781 1.00 96.44 116 ALA A C 1
ATOM 894 O O . ALA A 1 116 ? -16.835 -8.110 -3.955 1.00 96.44 116 ALA A O 1
ATOM 895 N N . ALA A 1 117 ? -16.575 -9.656 -2.328 1.00 93.31 117 ALA A N 1
ATOM 896 C CA . ALA A 1 117 ? -16.904 -10.807 -3.178 1.00 93.31 117 ALA A CA 1
ATOM 897 C C . ALA A 1 117 ? -18.320 -10.705 -3.779 1.00 93.31 117 ALA A C 1
ATOM 899 O O . ALA A 1 117 ? -18.571 -11.152 -4.895 1.00 93.31 117 ALA A O 1
ATOM 900 N N . LYS A 1 118 ? -19.244 -10.083 -3.035 1.00 93.19 118 LYS A N 1
ATOM 901 C CA . LYS A 1 118 ? -20.628 -9.822 -3.438 1.00 93.19 118 LYS A CA 1
ATOM 902 C C . LYS A 1 118 ? -20.778 -8.381 -3.953 1.00 93.19 118 LYS A C 1
ATOM 904 O O . LYS A 1 118 ? -20.709 -7.449 -3.141 1.00 93.19 118 LYS A O 1
ATOM 909 N N . PRO A 1 119 ? -20.977 -8.155 -5.268 1.00 92.94 119 PRO A N 1
ATOM 910 C CA . PRO A 1 119 ? -21.013 -6.811 -5.853 1.00 92.94 119 PRO A CA 1
ATOM 911 C C . PRO A 1 119 ? -22.055 -5.876 -5.229 1.00 92.94 119 PRO A C 1
ATOM 913 O O . PRO A 1 119 ? -21.814 -4.678 -5.100 1.00 92.94 119 PRO A O 1
ATOM 916 N N . GLU A 1 120 ? -23.193 -6.406 -4.782 1.00 95.62 120 GLU A N 1
ATOM 917 C CA . GLU A 1 120 ? -24.276 -5.653 -4.150 1.00 95.62 120 GLU A CA 1
ATOM 918 C C . GLU A 1 120 ? -23.918 -5.072 -2.773 1.00 95.62 120 GLU A C 1
ATOM 920 O O . GLU A 1 120 ? -24.670 -4.250 -2.241 1.00 95.62 120 GLU A O 1
ATOM 925 N N . MET A 1 121 ? -22.803 -5.499 -2.174 1.00 96.44 121 MET A N 1
ATOM 926 C CA . MET A 1 121 ? -22.290 -4.967 -0.907 1.00 96.44 121 MET A CA 1
ATOM 927 C C . MET A 1 121 ? -21.357 -3.768 -1.112 1.00 96.44 121 MET A C 1
ATOM 929 O O . MET A 1 121 ? -21.148 -2.986 -0.183 1.00 96.44 121 MET A O 1
ATOM 933 N N . VAL A 1 122 ? -20.804 -3.601 -2.315 1.00 96.12 122 VAL A N 1
ATOM 934 C CA . VAL A 1 122 ? -19.895 -2.496 -2.630 1.00 96.12 122 VAL A CA 1
ATOM 935 C C . VAL A 1 122 ? -20.648 -1.170 -2.543 1.00 96.12 122 VAL A C 1
ATOM 937 O O . VAL A 1 122 ? -21.765 -1.026 -3.035 1.00 96.12 122 VAL A O 1
ATOM 940 N N . GLY A 1 123 ? -20.031 -0.182 -1.899 1.00 96.00 123 GLY A N 1
ATOM 941 C CA . GLY A 1 123 ? -20.622 1.134 -1.684 1.00 96.00 123 GLY A CA 1
ATOM 942 C C . GLY A 1 123 ? -21.588 1.215 -0.500 1.00 96.00 123 GLY A C 1
ATOM 943 O O . GLY A 1 123 ? -22.269 2.230 -0.352 1.00 96.00 123 GLY A O 1
ATOM 944 N N . LYS A 1 124 ? -21.652 0.181 0.347 1.00 97.44 124 LYS A N 1
ATOM 945 C CA . LYS A 1 124 ? -22.464 0.155 1.571 1.00 97.44 124 LYS A CA 1
ATOM 946 C C . LYS A 1 124 ? -21.591 0.124 2.824 1.00 97.44 124 LYS A C 1
ATOM 948 O O . LYS A 1 124 ? -20.421 -0.259 2.785 1.00 97.44 124 LYS A O 1
ATOM 953 N N . THR A 1 125 ? -22.192 0.523 3.940 1.00 97.81 125 THR A N 1
ATOM 954 C CA . THR A 1 125 ? -21.555 0.521 5.258 1.00 97.81 125 THR A CA 1
ATOM 955 C C . THR A 1 125 ? -22.020 -0.681 6.068 1.00 97.81 125 THR A C 1
ATOM 957 O O . THR A 1 125 ? -23.220 -0.924 6.179 1.00 97.81 125 THR A O 1
ATOM 960 N N . PHE A 1 126 ? -21.071 -1.395 6.662 1.00 98.06 126 PHE A N 1
ATOM 961 C CA . PHE A 1 126 ? -21.300 -2.549 7.527 1.00 98.06 126 PHE A CA 1
ATOM 962 C C . PHE A 1 126 ? -20.686 -2.303 8.902 1.00 98.06 126 PHE A C 1
ATOM 964 O O . PHE A 1 126 ? -19.750 -1.513 9.040 1.00 98.06 126 PHE A O 1
ATOM 971 N N . ARG A 1 127 ? -21.198 -2.985 9.927 1.00 97.94 127 ARG A N 1
ATOM 972 C CA . ARG A 1 127 ? -20.523 -3.079 11.224 1.00 97.94 127 ARG A CA 1
ATOM 973 C C . ARG A 1 127 ? -19.420 -4.126 11.109 1.00 97.94 127 ARG A C 1
ATOM 975 O O . ARG A 1 127 ? -19.681 -5.222 10.629 1.00 97.94 127 ARG A O 1
ATOM 982 N N . LEU A 1 128 ? -18.215 -3.789 11.544 1.00 98.12 128 LEU A N 1
ATOM 983 C CA . LEU A 1 128 ? -17.050 -4.664 11.551 1.00 98.12 128 LEU A CA 1
ATOM 984 C C . LEU A 1 128 ? -16.676 -5.003 12.991 1.00 98.12 128 LEU A C 1
ATOM 986 O O . LEU A 1 128 ? -16.397 -4.105 13.791 1.00 98.12 128 LEU A O 1
ATOM 990 N N . VAL A 1 129 ? -16.643 -6.294 13.302 1.00 94.88 129 VAL A N 1
ATOM 991 C CA . VAL A 1 129 ? -16.245 -6.820 14.607 1.00 94.88 129 VAL A CA 1
ATOM 992 C C . VAL A 1 129 ? -15.095 -7.806 14.440 1.00 94.88 129 VAL A C 1
ATOM 994 O O . VAL A 1 129 ? -15.070 -8.582 13.486 1.00 94.88 129 VAL A O 1
ATOM 997 N N . ARG A 1 130 ? -14.146 -7.771 15.378 1.00 90.88 130 ARG A N 1
ATOM 998 C CA . ARG A 1 130 ? -13.121 -8.805 15.497 1.00 90.88 130 ARG A CA 1
ATOM 999 C C . ARG A 1 130 ? -13.628 -9.869 16.461 1.00 90.88 130 ARG A C 1
ATOM 1001 O O . ARG A 1 130 ? -14.001 -9.539 17.585 1.00 90.88 130 ARG A O 1
ATOM 1008 N N . VAL A 1 131 ? -13.646 -11.114 16.016 1.00 89.31 131 VAL A N 1
ATOM 1009 C CA . VAL A 1 131 ? -13.962 -12.282 16.838 1.00 89.31 131 VAL A CA 1
ATOM 1010 C C . VAL A 1 131 ? -12.669 -13.025 17.162 1.00 89.31 131 VAL A C 1
ATOM 1012 O O . VAL A 1 131 ? -11.680 -12.897 16.446 1.00 89.31 131 VAL A O 1
ATOM 1015 N N . ALA A 1 132 ? -12.643 -13.735 18.287 1.00 84.25 132 ALA A N 1
ATOM 1016 C CA . ALA A 1 132 ? -11.487 -14.546 18.646 1.00 84.25 132 ALA A CA 1
ATOM 1017 C C . ALA A 1 132 ? -11.461 -15.805 17.772 1.00 84.25 132 ALA A C 1
ATOM 1019 O O . ALA A 1 132 ? -12.488 -16.477 17.668 1.00 84.25 132 ALA A O 1
ATOM 1020 N N . ARG A 1 133 ? -10.302 -16.140 17.195 1.00 77.56 133 ARG A N 1
ATOM 1021 C CA . ARG A 1 133 ? -10.141 -17.397 16.441 1.00 77.56 133 ARG A CA 1
ATOM 1022 C C . ARG A 1 133 ? -10.301 -18.621 17.342 1.00 77.56 133 ARG A C 1
ATOM 1024 O O . ARG A 1 133 ? -10.938 -19.605 16.981 1.00 77.56 133 ARG A O 1
ATOM 1031 N N . ASP A 1 134 ? -9.706 -18.562 18.528 1.00 71.94 134 ASP A N 1
ATOM 1032 C CA . ASP A 1 134 ? -9.750 -19.634 19.514 1.00 71.94 134 ASP A CA 1
ATOM 1033 C C . ASP A 1 134 ? -9.743 -19.089 20.952 1.00 71.94 134 ASP A C 1
ATOM 1035 O O . ASP A 1 134 ? -9.702 -17.881 21.206 1.00 71.94 134 ASP A O 1
ATOM 1039 N N . ALA A 1 135 ? -9.797 -19.997 21.930 1.00 65.44 135 ALA A N 1
ATOM 1040 C CA . ALA A 1 135 ? -9.775 -19.631 23.343 1.00 65.44 135 ALA A CA 1
ATOM 1041 C C . ALA A 1 135 ? -8.462 -18.944 23.774 1.00 65.44 135 ALA A C 1
ATOM 1043 O O . ALA A 1 135 ? -8.469 -18.179 24.744 1.00 65.44 135 ALA A O 1
ATOM 1044 N N . ALA A 1 136 ? -7.347 -19.205 23.081 1.00 64.31 136 ALA A N 1
ATOM 1045 C CA . ALA A 1 136 ? -6.063 -18.573 23.353 1.00 64.31 136 ALA A CA 1
ATOM 1046 C C . ALA A 1 136 ? -6.030 -17.127 22.842 1.00 64.31 136 ALA A C 1
ATOM 1048 O O . ALA A 1 136 ? -5.405 -16.300 23.500 1.00 64.31 136 ALA A O 1
ATOM 1049 N N . ASP A 1 137 ? -6.772 -16.797 21.776 1.00 69.38 137 ASP A N 1
ATOM 1050 C CA . ASP A 1 137 ? -6.920 -15.450 21.199 1.00 69.38 137 ASP A CA 1
ATOM 1051 C C . ASP A 1 137 ? -7.762 -14.483 22.070 1.00 69.38 137 ASP A C 1
ATOM 1053 O O . ASP A 1 137 ? -7.741 -13.261 21.906 1.00 69.38 137 ASP A O 1
ATOM 1057 N N . GLY A 1 138 ? -8.424 -14.993 23.115 1.00 68.00 138 GLY A N 1
ATOM 1058 C CA . GLY A 1 138 ? -9.185 -14.189 24.084 1.00 68.00 138 GLY A CA 1
ATOM 1059 C C . GLY A 1 138 ? -8.356 -13.188 24.914 1.00 68.00 138 GLY A C 1
ATOM 1060 O O . GLY A 1 138 ? -8.913 -12.445 25.727 1.00 68.00 138 GLY A O 1
ATOM 1061 N N . TRP A 1 139 ? -7.028 -13.145 24.752 1.00 74.69 139 TRP A N 1
ATOM 1062 C CA . TRP A 1 139 ? -6.159 -12.132 25.366 1.00 74.69 139 TRP A CA 1
ATOM 1063 C C . TRP A 1 139 ? -6.410 -10.723 24.812 1.00 74.69 139 TRP A C 1
ATOM 1065 O O . TRP A 1 139 ? -6.263 -9.756 25.560 1.00 74.69 139 TRP A O 1
ATOM 1075 N N . ILE A 1 140 ? -6.851 -10.587 23.558 1.00 72.38 140 ILE A N 1
ATOM 1076 C CA . ILE A 1 140 ? -7.129 -9.280 22.941 1.00 72.38 140 ILE A CA 1
ATOM 1077 C C . ILE A 1 140 ? -8.261 -8.543 23.661 1.00 72.38 140 ILE A C 1
ATOM 1079 O O . ILE A 1 140 ? -8.162 -7.341 23.908 1.00 72.38 140 ILE A O 1
ATOM 1083 N N . GLU A 1 141 ? -9.288 -9.264 24.117 1.00 70.75 141 GLU A N 1
ATOM 1084 C CA . GLU A 1 141 ? -10.357 -8.693 24.948 1.00 70.75 141 GLU A CA 1
ATOM 1085 C C . GLU A 1 141 ? -9.850 -8.169 26.298 1.00 70.75 141 GLU A C 1
ATOM 1087 O O . GLU A 1 141 ? -10.419 -7.230 26.871 1.00 70.75 141 GLU A O 1
ATOM 1092 N N . LYS A 1 142 ? -8.751 -8.748 26.794 1.00 75.19 142 LYS A N 1
ATOM 1093 C CA . LYS A 1 142 ? -8.074 -8.326 28.025 1.00 75.19 142 LYS A CA 1
ATOM 1094 C C . LYS A 1 142 ? -7.133 -7.139 27.787 1.00 75.19 142 LYS A C 1
ATOM 1096 O O . LYS A 1 142 ? -6.887 -6.384 28.722 1.00 75.19 142 LYS A O 1
ATOM 1101 N N . LEU A 1 143 ? -6.654 -6.922 26.559 1.00 77.00 143 LEU A N 1
ATOM 1102 C CA . LEU A 1 143 ? -5.771 -5.811 26.181 1.00 77.00 143 LEU A CA 1
ATOM 1103 C C . LEU A 1 143 ? -6.517 -4.582 25.648 1.00 77.00 143 LEU A C 1
ATOM 1105 O O . LEU A 1 143 ? -6.105 -3.952 24.675 1.00 77.00 143 LEU A O 1
ATOM 1109 N N . ARG A 1 144 ? -7.604 -4.201 26.314 1.00 88.38 144 ARG A N 1
ATOM 1110 C CA . ARG A 1 144 ? -8.351 -2.982 25.993 1.00 88.38 144 ARG A CA 1
ATOM 1111 C C . ARG A 1 144 ? -8.026 -1.894 27.017 1.00 88.38 144 ARG A C 1
ATOM 1113 O O . ARG A 1 144 ? -8.665 -1.868 28.072 1.00 88.38 144 ARG A O 1
ATOM 1120 N N . PRO A 1 145 ? -7.036 -1.019 26.764 1.00 90.44 145 PRO A N 1
ATOM 1121 C CA . PRO A 1 145 ? -6.658 0.013 27.715 1.00 90.44 145 PRO A CA 1
ATOM 1122 C C . PRO A 1 145 ? -7.694 1.138 27.763 1.00 90.44 145 PRO A C 1
ATOM 1124 O O . PRO A 1 145 ? -8.361 1.454 26.773 1.00 90.44 145 PRO A O 1
ATOM 1127 N N . ASP A 1 146 ? -7.768 1.800 28.912 1.00 93.75 146 ASP A N 1
ATOM 1128 C CA . ASP A 1 146 ? -8.348 3.135 29.002 1.00 93.75 146 ASP A CA 1
ATOM 1129 C C . ASP A 1 146 ? -7.337 4.139 28.438 1.00 93.75 146 ASP A C 1
ATOM 1131 O O . ASP A 1 146 ? -6.165 4.153 28.824 1.00 93.75 146 ASP A O 1
ATOM 1135 N N . VAL A 1 147 ? -7.776 4.991 27.517 1.00 92.94 147 VAL A N 1
ATOM 1136 C CA . VAL A 1 147 ? -6.902 5.962 26.861 1.00 92.94 147 VAL A CA 1
ATOM 1137 C C . VAL A 1 147 ? -7.072 7.316 27.530 1.00 92.94 147 VAL A C 1
ATOM 1139 O O . VAL A 1 147 ? -8.107 7.967 27.416 1.00 92.94 147 VAL A O 1
ATOM 1142 N N . LYS A 1 148 ? -6.017 7.780 28.201 1.00 94.19 148 LYS A N 1
ATOM 1143 C CA . LYS A 1 148 ? -5.930 9.136 28.751 1.00 94.19 148 LYS A CA 1
ATOM 1144 C C . LYS A 1 148 ? -4.659 9.808 28.258 1.00 94.19 148 LYS A C 1
ATOM 1146 O O . LYS A 1 148 ? -3.556 9.487 28.694 1.00 94.19 148 LYS A O 1
ATOM 1151 N N . ILE A 1 149 ? -4.818 10.767 27.357 1.00 91.50 149 ILE A N 1
ATOM 1152 C CA . ILE A 1 149 ? -3.718 11.555 26.813 1.00 91.50 149 ILE A CA 1
ATOM 1153 C C . ILE A 1 149 ? -3.566 12.813 27.670 1.00 91.50 149 ILE A C 1
ATOM 1155 O O . ILE A 1 149 ? -4.471 13.642 27.743 1.00 91.50 149 ILE A O 1
ATOM 1159 N N . SER A 1 150 ? -2.420 12.955 28.337 1.00 92.75 150 SER A N 1
ATOM 1160 C CA . SER A 1 150 ? -2.127 14.150 29.132 1.00 92.75 150 SER A CA 1
ATOM 1161 C C . SER A 1 150 ? -1.859 15.368 28.245 1.00 92.75 150 SER A C 1
ATOM 1163 O O . SER A 1 150 ? -1.359 15.242 27.125 1.00 92.75 150 SER A O 1
ATOM 1165 N N . GLU A 1 151 ? -2.107 16.568 28.768 1.00 93.12 151 GLU A N 1
ATOM 1166 C CA . GLU A 1 151 ? -1.777 17.826 28.079 1.00 93.12 151 GLU A CA 1
ATOM 1167 C C . GLU A 1 151 ? -0.290 17.910 27.716 1.00 93.12 151 GLU A C 1
ATOM 1169 O O . GLU A 1 151 ? 0.066 18.328 26.615 1.00 93.12 151 GLU A O 1
ATOM 1174 N N . LYS A 1 152 ? 0.588 17.419 28.602 1.00 92.75 152 LYS A N 1
ATOM 1175 C CA . LYS A 1 152 ? 2.031 17.323 28.345 1.00 92.75 152 LYS A CA 1
ATOM 1176 C C . LYS A 1 152 ? 2.334 16.428 27.139 1.00 92.75 152 LYS A C 1
ATOM 1178 O O . LYS A 1 152 ? 3.161 16.799 26.307 1.00 92.75 152 LYS A O 1
ATOM 1183 N N . ALA A 1 153 ? 1.671 15.275 27.022 1.00 87.56 153 ALA A N 1
ATOM 1184 C CA . ALA A 1 153 ? 1.837 14.373 25.883 1.00 87.56 153 ALA A CA 1
ATOM 1185 C C . ALA A 1 153 ? 1.288 14.986 24.583 1.00 87.56 153 ALA A C 1
ATOM 1187 O O . ALA A 1 153 ? 1.954 14.909 23.551 1.00 87.56 153 ALA A O 1
ATOM 1188 N N . LEU A 1 154 ? 0.133 15.663 24.636 1.00 89.12 154 LEU A N 1
ATOM 1189 C CA . LEU A 1 154 ? -0.439 16.405 23.503 1.00 89.12 154 LEU A CA 1
ATOM 1190 C C . LEU A 1 154 ? 0.506 17.511 23.016 1.00 89.12 154 LEU A C 1
ATOM 1192 O O . LEU A 1 154 ? 0.778 17.617 21.818 1.00 89.12 154 LEU A O 1
ATOM 1196 N N . ALA A 1 155 ? 1.050 18.307 23.937 1.00 89.31 155 ALA A N 1
ATOM 1197 C CA . ALA A 1 155 ? 1.995 19.373 23.625 1.00 89.31 155 ALA A CA 1
ATOM 1198 C C . ALA A 1 155 ? 3.298 18.823 23.024 1.00 89.31 155 ALA A C 1
ATOM 1200 O O . ALA A 1 155 ? 3.789 19.352 22.023 1.00 89.31 155 ALA A O 1
ATOM 1201 N N . ALA A 1 156 ? 3.835 17.733 23.584 1.00 86.38 156 ALA A N 1
ATOM 1202 C CA . ALA A 1 156 ? 5.020 17.063 23.057 1.00 86.38 156 ALA A CA 1
ATOM 1203 C C . ALA A 1 156 ? 4.779 16.494 21.650 1.00 86.38 156 ALA A C 1
ATOM 1205 O O . ALA A 1 156 ? 5.601 16.709 20.758 1.00 86.38 156 ALA A O 1
ATOM 1206 N N . ALA A 1 157 ? 3.635 15.840 21.423 1.00 84.69 157 ALA A N 1
ATOM 1207 C CA . ALA A 1 157 ? 3.257 15.325 20.112 1.00 84.69 157 ALA A CA 1
ATOM 1208 C C . ALA A 1 157 ? 3.128 16.456 19.083 1.00 84.69 157 ALA A C 1
ATOM 1210 O O . ALA A 1 157 ? 3.731 16.380 18.014 1.00 84.69 157 ALA A O 1
ATOM 1211 N N . LYS A 1 158 ? 2.443 17.552 19.438 1.00 84.06 158 LYS A N 1
ATOM 1212 C CA . LYS A 1 158 ? 2.309 18.742 18.585 1.00 84.06 158 LYS A CA 1
ATOM 1213 C C . LYS A 1 158 ? 3.670 19.349 18.236 1.00 84.06 158 LYS A C 1
ATOM 1215 O O . LYS A 1 158 ? 3.910 19.661 17.073 1.00 84.06 158 LYS A O 1
ATOM 1220 N N . LYS A 1 159 ? 4.578 19.469 19.213 1.00 82.75 159 LYS A N 1
ATOM 1221 C CA . LYS A 1 159 ? 5.942 19.984 19.004 1.00 82.75 159 LYS A CA 1
ATOM 1222 C C . LYS A 1 159 ? 6.779 19.068 18.103 1.00 82.75 159 LYS A C 1
ATOM 1224 O O . LYS A 1 159 ? 7.488 19.562 17.232 1.00 82.75 159 LYS A O 1
ATOM 1229 N N . GLY A 1 160 ? 6.683 17.750 18.291 1.00 74.38 160 GLY A N 1
ATOM 1230 C CA . GLY A 1 160 ? 7.372 16.748 17.468 1.00 74.38 160 GLY A CA 1
ATOM 1231 C C . GLY A 1 160 ? 6.743 16.524 16.089 1.00 74.38 160 GLY A C 1
ATOM 1232 O O . GLY A 1 160 ? 7.337 15.861 15.245 1.00 74.38 160 GLY A O 1
ATOM 1233 N N . GLY A 1 161 ? 5.550 17.073 15.844 1.00 80.25 161 GLY A N 1
ATOM 1234 C CA . GLY A 1 161 ? 4.764 16.800 14.642 1.00 80.25 161 GLY A CA 1
ATOM 1235 C C . GLY A 1 161 ? 4.133 15.405 14.620 1.00 80.25 161 GLY A C 1
ATOM 1236 O O . GLY A 1 161 ? 3.617 15.008 13.580 1.00 80.25 161 GLY A O 1
ATOM 1237 N N . ASN A 1 162 ? 4.155 14.674 15.740 1.00 82.62 162 ASN A N 1
ATOM 1238 C CA . ASN A 1 162 ? 3.528 13.362 15.872 1.00 82.62 162 ASN A CA 1
ATOM 1239 C C . ASN A 1 162 ? 2.009 13.484 15.815 1.00 82.62 162 ASN A C 1
ATOM 1241 O O . ASN A 1 162 ? 1.407 14.414 16.358 1.00 82.62 162 ASN A O 1
ATOM 1245 N N . LYS A 1 163 ? 1.387 12.503 15.169 1.00 82.62 163 LYS A N 1
ATOM 1246 C CA . LYS A 1 163 ? -0.038 12.527 14.858 1.00 82.62 163 LYS A CA 1
ATOM 1247 C C . LYS A 1 163 ? -0.712 11.457 15.686 1.00 82.62 163 LYS A C 1
ATOM 1249 O O . LYS A 1 163 ? -0.651 10.271 15.380 1.00 82.62 163 LYS A O 1
ATOM 1254 N N . ILE A 1 164 ? -1.260 11.917 16.803 1.00 85.56 164 ILE A N 1
ATOM 1255 C CA . ILE A 1 164 ? -1.844 11.079 17.844 1.00 85.56 164 ILE A CA 1
ATOM 1256 C C . ILE A 1 164 ? -3.371 11.023 17.696 1.00 85.56 164 ILE A C 1
ATOM 1258 O O . ILE A 1 164 ? -3.978 12.033 17.329 1.00 85.56 164 ILE A O 1
ATOM 1262 N N . PRO A 1 165 ? -4.001 9.871 17.985 1.00 88.94 165 PRO A N 1
ATOM 1263 C CA . PRO A 1 165 ? -5.439 9.670 17.820 1.00 88.94 165 PRO A CA 1
ATOM 1264 C C . PRO A 1 165 ? -6.222 10.332 18.964 1.00 88.94 165 PRO A C 1
ATOM 1266 O O . PRO A 1 165 ? -6.693 9.678 19.892 1.00 88.94 165 PRO A O 1
ATOM 1269 N N . THR A 1 166 ? -6.364 11.658 18.923 1.00 90.06 166 THR A N 1
ATOM 1270 C CA . THR A 1 166 ? -7.031 12.428 19.990 1.00 90.06 166 THR A CA 1
ATOM 1271 C C . THR A 1 166 ? -8.508 12.082 20.171 1.00 90.06 166 THR A C 1
ATOM 1273 O O . THR A 1 166 ? -9.034 12.297 21.258 1.00 90.06 166 THR A O 1
ATOM 1276 N N . LEU A 1 167 ? -9.156 11.494 19.157 1.00 91.06 167 LEU A N 1
ATOM 1277 C CA . LEU A 1 167 ? -10.531 10.987 19.245 1.00 91.06 167 LEU A CA 1
ATOM 1278 C C . LEU A 1 167 ? -10.696 9.863 20.279 1.00 91.06 167 LEU A C 1
ATOM 1280 O O . LEU A 1 167 ? -11.806 9.634 20.745 1.00 91.06 167 LEU A O 1
ATOM 1284 N N . LEU A 1 168 ? -9.607 9.182 20.648 1.00 92.38 168 LEU A N 1
ATOM 1285 C CA . LEU A 1 168 ? -9.622 8.143 21.677 1.00 92.38 168 LEU A CA 1
ATOM 1286 C C . LEU A 1 168 ? -9.466 8.705 23.094 1.00 92.38 168 LEU A C 1
ATOM 1288 O O . LEU A 1 168 ? -9.609 7.964 24.062 1.00 92.38 168 LEU A O 1
ATOM 1292 N N . ASN A 1 169 ? -9.128 9.989 23.247 1.00 93.06 169 ASN A N 1
ATOM 1293 C CA . ASN A 1 169 ? -8.829 10.550 24.558 1.00 93.06 169 ASN A CA 1
ATOM 1294 C C . ASN A 1 169 ? -10.065 10.535 25.469 1.00 93.06 169 ASN A C 1
ATOM 1296 O O . ASN A 1 169 ? -11.101 11.100 25.133 1.00 93.06 169 ASN A O 1
ATOM 1300 N N . GLY A 1 170 ? -9.929 9.921 26.641 1.00 91.62 170 GLY A N 1
ATOM 1301 C CA . GLY A 1 170 ? -11.005 9.741 27.611 1.00 91.62 170 GLY A CA 1
ATOM 1302 C C . GLY A 1 170 ? -11.860 8.495 27.369 1.00 91.62 170 GLY A C 1
ATOM 1303 O O . GLY A 1 170 ? -12.715 8.192 28.202 1.00 91.62 170 GLY A O 1
ATOM 1304 N N . LEU A 1 171 ? -11.637 7.753 26.278 1.00 92.44 171 LEU A N 1
ATOM 1305 C CA . LEU A 1 171 ? -12.348 6.502 26.037 1.00 92.44 171 LEU A CA 1
ATOM 1306 C C . LEU A 1 171 ? -11.804 5.388 26.935 1.00 92.44 171 LEU A C 1
ATOM 1308 O O . LEU A 1 171 ? -10.597 5.242 27.129 1.00 92.44 171 LEU A O 1
ATOM 1312 N N . LYS A 1 172 ? -12.722 4.579 27.461 1.00 92.25 172 LYS A N 1
ATOM 1313 C CA . LYS A 1 172 ? -12.408 3.400 28.271 1.00 92.25 172 LYS A CA 1
ATOM 1314 C C . LYS A 1 172 ? -12.441 2.136 27.434 1.00 92.25 172 LYS A C 1
ATOM 1316 O O . LYS A 1 172 ? -13.314 2.009 26.573 1.00 92.25 172 LYS A O 1
ATOM 1321 N N . ARG A 1 173 ? -11.566 1.180 27.742 1.00 92.19 173 ARG A N 1
ATOM 1322 C CA . ARG A 1 173 ? -11.491 -0.125 27.072 1.00 92.19 173 ARG A CA 1
ATOM 1323 C C . ARG A 1 173 ? -11.508 0.002 25.546 1.00 92.19 173 ARG A C 1
ATOM 1325 O O . ARG A 1 173 ? -12.400 -0.538 24.892 1.00 92.19 173 ARG A O 1
ATOM 1332 N N . VAL A 1 174 ? -10.573 0.768 24.994 1.00 93.25 174 VAL A N 1
ATOM 1333 C CA . VAL A 1 174 ? -10.457 0.971 23.543 1.00 93.25 174 VAL A CA 1
ATOM 1334 C C . VAL A 1 174 ? -10.039 -0.338 22.875 1.00 93.25 174 VAL A C 1
ATOM 1336 O O . VAL A 1 174 ? -9.074 -0.967 23.307 1.00 93.25 174 VAL A O 1
ATOM 1339 N N . SER A 1 175 ? -10.770 -0.755 21.840 1.00 92.06 175 SER A N 1
ATOM 1340 C CA . SER A 1 175 ? -10.449 -1.963 21.074 1.00 92.06 175 SER A CA 1
ATOM 1341 C C . SER A 1 175 ? -9.333 -1.720 20.043 1.00 92.06 175 SER A C 1
ATOM 1343 O O . SER A 1 175 ? -9.089 -0.573 19.645 1.00 92.06 175 SER A O 1
ATOM 1345 N N . PRO A 1 176 ? -8.681 -2.783 19.533 1.00 90.81 176 PRO A N 1
ATOM 1346 C CA . PRO A 1 176 ? -7.754 -2.662 18.407 1.00 90.81 176 PRO A CA 1
ATOM 1347 C C . PRO A 1 176 ? -8.385 -2.025 17.158 1.00 90.81 176 PRO A C 1
ATOM 1349 O O . PRO A 1 176 ? -7.758 -1.177 16.524 1.00 90.81 176 PRO A O 1
ATOM 1352 N N . LEU A 1 177 ? -9.644 -2.357 16.839 1.00 93.88 177 LEU A N 1
ATOM 1353 C CA . LEU A 1 177 ? -10.358 -1.780 15.692 1.00 93.88 177 LEU A CA 1
ATOM 1354 C C . LEU A 1 177 ? -10.624 -0.282 15.869 1.00 93.88 177 LEU A C 1
ATOM 1356 O O . LEU A 1 177 ? -10.437 0.492 14.929 1.00 93.88 177 LEU A O 1
ATOM 1360 N N . GLU A 1 178 ? -11.014 0.145 17.070 1.00 94.69 178 GLU A N 1
ATOM 1361 C CA . GLU A 1 178 ? -11.181 1.565 17.390 1.00 94.69 178 GLU A CA 1
ATOM 1362 C C . GLU A 1 178 ? -9.851 2.311 17.298 1.00 94.69 178 GLU A C 1
ATOM 1364 O O . GLU A 1 178 ? -9.787 3.386 16.701 1.00 94.69 178 GLU A O 1
ATOM 1369 N N . SER A 1 179 ? -8.782 1.719 17.840 1.00 92.69 179 SER A N 1
ATOM 1370 C CA . SER A 1 179 ? -7.427 2.265 17.760 1.00 92.69 179 SER A CA 1
ATOM 1371 C C . SER A 1 179 ? -6.999 2.487 16.307 1.00 92.69 179 SER A C 1
ATOM 1373 O O . SER A 1 179 ? -6.578 3.588 15.935 1.00 92.69 179 SER A O 1
ATOM 1375 N N . LEU A 1 180 ? -7.199 1.478 15.452 1.00 93.56 180 LEU A N 1
ATOM 1376 C CA . LEU A 1 180 ? -6.864 1.539 14.033 1.00 93.56 180 LEU A CA 1
ATOM 1377 C C . LEU A 1 180 ? -7.717 2.574 13.280 1.00 93.56 180 LEU A C 1
ATOM 1379 O O . LEU A 1 180 ? -7.177 3.398 12.540 1.00 93.56 180 LEU A O 1
ATOM 1383 N N . ALA A 1 181 ? -9.036 2.592 13.487 1.00 95.25 181 ALA A N 1
ATOM 1384 C CA . ALA A 1 181 ? -9.931 3.547 12.831 1.00 95.25 181 ALA A CA 1
ATOM 1385 C C . ALA A 1 181 ? -9.646 5.002 13.256 1.00 95.25 181 ALA A C 1
ATOM 1387 O O . ALA A 1 181 ? -9.678 5.919 12.430 1.00 95.25 181 ALA A O 1
ATOM 1388 N N . ALA A 1 182 ? -9.314 5.220 14.531 1.00 93.56 182 ALA A N 1
ATOM 1389 C CA . ALA A 1 182 ? -8.984 6.535 15.074 1.00 93.56 182 ALA A CA 1
ATOM 1390 C C . ALA A 1 182 ? -7.584 7.029 14.690 1.00 93.56 182 ALA A C 1
ATOM 1392 O O . ALA A 1 182 ? -7.310 8.227 14.780 1.00 93.56 182 ALA A O 1
ATOM 1393 N N . ALA A 1 183 ? -6.691 6.132 14.266 1.00 91.56 183 ALA A N 1
ATOM 1394 C CA . ALA A 1 183 ? -5.333 6.474 13.864 1.00 91.56 183 ALA A CA 1
ATOM 1395 C C . ALA A 1 183 ? -5.293 7.418 12.655 1.00 91.56 183 ALA A C 1
ATOM 1397 O O . ALA A 1 183 ? -4.432 8.297 12.574 1.00 91.56 183 ALA A O 1
ATOM 1398 N N . ARG A 1 184 ? -6.222 7.225 11.707 1.00 90.75 184 ARG A N 1
ATOM 1399 C CA . ARG A 1 184 ? -6.408 8.073 10.518 1.00 90.75 184 ARG A CA 1
ATOM 1400 C C . ARG A 1 184 ? -7.897 8.207 10.187 1.00 90.75 184 ARG A C 1
ATOM 1402 O O . ARG A 1 184 ? -8.365 7.590 9.225 1.00 90.75 184 ARG A O 1
ATOM 1409 N N . PRO A 1 185 ? -8.647 8.996 10.971 1.00 90.06 185 PRO A N 1
ATOM 1410 C CA . PRO A 1 185 ? -10.092 9.103 10.817 1.00 90.06 185 PRO A CA 1
ATOM 1411 C C . PRO A 1 185 ? -10.453 9.553 9.397 1.00 90.06 185 PRO A C 1
ATOM 1413 O O . PRO A 1 185 ? -9.931 10.555 8.912 1.00 90.06 185 PRO A O 1
ATOM 1416 N N . GLY A 1 186 ? -11.310 8.788 8.716 1.00 87.56 186 GLY A N 1
ATOM 1417 C CA . GLY A 1 186 ? -11.752 9.080 7.346 1.00 87.56 186 GLY A CA 1
ATOM 1418 C C . GLY A 1 186 ? -10.737 8.777 6.233 1.00 87.56 186 GLY A C 1
ATOM 1419 O O . GLY A 1 186 ? -11.062 8.963 5.061 1.00 87.56 186 GLY A O 1
ATOM 1420 N N . GLU A 1 187 ? -9.542 8.277 6.561 1.00 90.31 187 GLU A N 1
ATOM 1421 C CA . GLU A 1 187 ? -8.487 7.932 5.591 1.00 90.31 187 GLU A CA 1
ATOM 1422 C C . GLU A 1 187 ? -7.903 6.520 5.795 1.00 90.31 187 GLU A C 1
ATOM 1424 O O . GLU A 1 187 ? -6.870 6.180 5.213 1.00 90.31 187 GLU A O 1
ATOM 1429 N N . MET A 1 188 ? -8.518 5.694 6.647 1.00 94.94 188 MET A N 1
ATOM 1430 C CA . MET A 1 188 ? -8.034 4.348 6.949 1.00 94.94 188 MET A CA 1
ATOM 1431 C C . MET A 1 188 ? -8.648 3.308 6.007 1.00 94.94 188 MET A C 1
ATOM 1433 O O . MET A 1 188 ? -9.658 2.689 6.334 1.00 94.94 188 MET A O 1
ATOM 1437 N N . ASP A 1 189 ? -8.041 3.142 4.831 1.00 96.62 189 ASP A N 1
ATOM 1438 C CA . ASP A 1 189 ? -8.386 2.073 3.888 1.00 96.62 189 ASP A CA 1
ATOM 1439 C C . ASP A 1 189 ? -7.674 0.767 4.295 1.00 96.62 189 ASP A C 1
ATOM 1441 O O . ASP A 1 189 ? -6.467 0.767 4.566 1.00 96.62 189 ASP A O 1
ATOM 1445 N N . VAL A 1 190 ? -8.418 -0.339 4.346 1.00 98.00 190 VAL A N 1
ATOM 1446 C CA . VAL A 1 190 ? -7.937 -1.655 4.792 1.00 98.00 190 VAL A CA 1
ATOM 1447 C C . VAL A 1 190 ? -8.433 -2.789 3.892 1.00 98.00 190 VAL A C 1
ATOM 1449 O O . VAL A 1 190 ? -9.490 -2.687 3.266 1.00 98.00 190 VAL A O 1
ATOM 1452 N N . ILE A 1 191 ? -7.675 -3.883 3.864 1.00 98.06 191 ILE A N 1
ATOM 1453 C CA . ILE A 1 191 ? -8.150 -5.224 3.513 1.00 98.06 191 ILE A CA 1
ATOM 1454 C C . ILE A 1 191 ? -8.737 -5.839 4.783 1.00 98.06 191 ILE A C 1
ATOM 1456 O O . ILE A 1 191 ? -8.142 -5.708 5.855 1.00 98.06 191 ILE A O 1
ATOM 1460 N N . ILE A 1 192 ? -9.875 -6.516 4.657 1.00 96.50 192 ILE A N 1
ATOM 1461 C CA . ILE A 1 192 ? -10.430 -7.356 5.724 1.00 96.50 192 ILE A CA 1
ATOM 1462 C C . ILE A 1 192 ? -10.295 -8.830 5.303 1.00 96.50 192 ILE A C 1
ATOM 1464 O O . ILE A 1 192 ? -10.892 -9.213 4.297 1.00 96.50 192 ILE A O 1
ATOM 1468 N N . PRO A 1 193 ? -9.462 -9.641 5.980 1.00 92.00 193 PRO A N 1
ATOM 1469 C CA . PRO A 1 193 ? -9.267 -11.040 5.604 1.00 92.00 193 PRO A CA 1
ATOM 1470 C C . PRO A 1 193 ? -10.518 -11.875 5.888 1.00 92.00 193 PRO A C 1
ATOM 1472 O O . PRO A 1 193 ? -11.080 -11.776 6.975 1.00 92.00 193 PRO A O 1
ATOM 1475 N N . GLU A 1 194 ? -10.935 -12.674 4.901 1.00 90.94 194 GLU A N 1
ATOM 1476 C CA . GLU A 1 194 ? -11.909 -13.773 5.040 1.00 90.94 194 GLU A CA 1
ATOM 1477 C C . GLU A 1 194 ? -13.134 -13.453 5.940 1.00 90.94 194 GLU A C 1
ATOM 1479 O O . GLU A 1 194 ? -13.414 -14.192 6.884 1.00 90.94 194 GLU A O 1
ATOM 1484 N N . PRO A 1 195 ? -13.886 -12.355 5.700 1.00 95.69 195 PRO A N 1
ATOM 1485 C CA . PRO A 1 195 ? -14.941 -11.956 6.621 1.00 95.69 195 PRO A CA 1
ATOM 1486 C C . PRO A 1 195 ? -16.139 -12.912 6.566 1.00 95.69 195 PRO A C 1
ATOM 1488 O O . PRO A 1 195 ? -16.719 -13.150 5.503 1.00 95.69 195 PRO A O 1
ATOM 1491 N N . ALA A 1 196 ? -16.588 -13.374 7.732 1.00 96.06 196 ALA A N 1
ATOM 1492 C CA . ALA A 1 196 ? -17.890 -14.010 7.884 1.00 96.06 196 ALA A CA 1
ATOM 1493 C C . ALA A 1 196 ? -18.997 -12.940 7.889 1.00 96.06 196 ALA A C 1
ATOM 1495 O O . ALA A 1 196 ? -18.829 -11.852 8.447 1.00 96.06 196 ALA A O 1
ATOM 1496 N N . ILE A 1 197 ? -20.134 -13.235 7.252 1.00 95.69 197 ILE A N 1
ATOM 1497 C CA . ILE A 1 197 ? -21.198 -12.253 6.996 1.00 95.69 197 ILE A CA 1
ATOM 1498 C C . ILE A 1 197 ? -22.492 -12.695 7.671 1.00 95.69 197 ILE A C 1
ATOM 1500 O O . ILE A 1 197 ? -23.006 -13.773 7.378 1.00 95.69 197 ILE A O 1
ATOM 1504 N N . GLU A 1 198 ? -23.072 -11.812 8.480 1.00 95.19 198 GLU A N 1
ATOM 1505 C CA . GLU A 1 198 ? -24.395 -11.994 9.078 1.00 95.19 198 GLU A CA 1
ATOM 1506 C C . GLU A 1 198 ? -25.208 -10.696 8.953 1.00 95.19 198 GLU A C 1
ATOM 1508 O O . GLU A 1 198 ? -25.038 -9.738 9.708 1.00 95.19 198 GLU A O 1
ATOM 1513 N N . GLY A 1 199 ? -26.077 -10.618 7.941 1.00 92.19 199 GLY A N 1
ATOM 1514 C CA . GLY A 1 199 ? -26.830 -9.396 7.647 1.00 92.19 199 GLY A CA 1
ATOM 1515 C C . GLY A 1 199 ? -25.904 -8.206 7.358 1.00 92.19 199 GLY A C 1
ATOM 1516 O O . GLY A 1 199 ? -25.200 -8.192 6.351 1.00 92.19 199 GLY A O 1
ATOM 1517 N N . THR A 1 200 ? -25.914 -7.195 8.234 1.00 93.81 200 THR A N 1
ATOM 1518 C CA . THR A 1 200 ? -25.038 -6.007 8.150 1.00 93.81 200 THR A CA 1
ATOM 1519 C C . THR A 1 200 ? -23.785 -6.103 9.029 1.00 93.81 200 THR A C 1
ATOM 1521 O O . THR A 1 200 ? -23.100 -5.094 9.230 1.00 93.81 200 THR A O 1
ATOM 1524 N N . LEU A 1 201 ? -23.500 -7.282 9.582 1.00 96.88 201 LEU A N 1
ATOM 1525 C CA . LEU A 1 201 ? -22.328 -7.568 10.400 1.00 96.88 201 LEU A CA 1
ATOM 1526 C C . LEU A 1 201 ? -21.269 -8.305 9.576 1.00 96.88 201 LEU A C 1
ATOM 1528 O O . LEU A 1 201 ? -21.566 -9.293 8.905 1.00 96.88 201 LEU A O 1
ATOM 1532 N N . LEU A 1 202 ? -20.033 -7.821 9.661 1.00 97.56 202 LEU A N 1
ATOM 1533 C CA . LEU A 1 202 ? -18.830 -8.480 9.172 1.00 97.56 202 LEU A CA 1
ATOM 1534 C C . LEU A 1 202 ? -17.980 -8.888 10.371 1.00 97.56 202 LEU A C 1
ATOM 1536 O O . LEU A 1 202 ? -17.627 -8.043 11.198 1.00 97.56 202 LEU A O 1
ATOM 1540 N N . MET A 1 203 ? -17.659 -10.172 10.447 1.00 96.38 203 MET A N 1
ATOM 1541 C CA . MET A 1 203 ? -16.842 -10.774 11.494 1.00 96.38 203 MET A CA 1
ATOM 1542 C C . MET A 1 203 ? -15.498 -11.177 10.904 1.00 96.38 203 MET A C 1
ATOM 1544 O O . MET A 1 203 ? -15.463 -11.879 9.897 1.00 96.38 203 MET A O 1
ATOM 1548 N N . ILE A 1 204 ? -14.408 -10.729 11.521 1.00 94.62 204 ILE A N 1
ATOM 1549 C CA . ILE A 1 204 ? -13.041 -11.089 11.128 1.00 94.62 204 ILE A CA 1
ATOM 1550 C C . ILE A 1 204 ? -12.297 -11.699 12.308 1.00 94.62 204 ILE A C 1
ATOM 1552 O O . ILE A 1 204 ? -12.477 -11.265 13.445 1.00 94.62 204 ILE A O 1
ATOM 1556 N N . GLU A 1 205 ? -11.453 -12.684 12.036 1.00 91.06 205 GLU A N 1
ATOM 1557 C CA . GLU A 1 205 ? -10.546 -13.263 13.034 1.00 91.06 205 GLU A CA 1
ATOM 1558 C C . GLU A 1 205 ? -9.189 -12.551 13.032 1.00 91.06 205 GLU A C 1
ATOM 1560 O O . GLU A 1 205 ? -8.607 -12.295 14.085 1.00 91.06 205 GLU A O 1
ATOM 1565 N N . ASP A 1 206 ? -8.716 -12.179 11.843 1.00 88.94 206 ASP A N 1
ATOM 1566 C CA . ASP A 1 206 ? -7.437 -11.508 11.640 1.00 88.94 206 ASP A CA 1
ATOM 1567 C C . ASP A 1 206 ? -7.565 -9.984 11.671 1.00 88.94 206 ASP A C 1
ATOM 1569 O O . ASP A 1 206 ? -8.604 -9.403 11.342 1.00 88.94 206 ASP A O 1
ATOM 1573 N N . ASP A 1 207 ? -6.472 -9.317 12.033 1.00 89.94 207 ASP A N 1
ATOM 1574 C CA . ASP A 1 207 ? -6.420 -7.860 12.028 1.00 89.94 207 ASP A CA 1
ATOM 1575 C C . ASP A 1 207 ? -6.525 -7.300 10.594 1.00 89.94 207 ASP A C 1
ATOM 1577 O O . ASP A 1 207 ? -5.911 -7.834 9.662 1.00 89.94 207 ASP A O 1
ATOM 1581 N N . PRO A 1 208 ? -7.247 -6.180 10.384 1.00 95.69 208 PRO A N 1
ATOM 1582 C CA . PRO A 1 208 ? -7.284 -5.528 9.082 1.00 95.69 208 PRO A CA 1
ATOM 1583 C C . PRO A 1 208 ? -5.894 -5.083 8.614 1.00 95.69 208 PRO A C 1
ATOM 1585 O O . PRO A 1 208 ? -5.106 -4.534 9.383 1.00 95.69 208 PRO A O 1
ATOM 1588 N N . ILE A 1 209 ? -5.625 -5.223 7.317 1.00 96.44 209 ILE A N 1
ATOM 1589 C CA . ILE A 1 209 ? -4.334 -4.859 6.721 1.00 96.44 209 ILE A CA 1
ATOM 1590 C C . ILE A 1 209 ? -4.456 -3.502 6.035 1.00 96.44 209 ILE A C 1
ATOM 1592 O O . ILE A 1 209 ? -5.253 -3.337 5.114 1.00 96.44 209 ILE A O 1
ATOM 1596 N N . GLN A 1 210 ? -3.651 -2.518 6.428 1.00 96.69 210 GLN A N 1
ATOM 1597 C CA . GLN A 1 210 ? -3.713 -1.185 5.827 1.00 96.69 210 GLN A CA 1
ATOM 1598 C C . GLN A 1 210 ? -3.245 -1.193 4.368 1.00 96.69 210 GLN A C 1
ATOM 1600 O O . GLN A 1 210 ? -2.197 -1.749 4.026 1.00 96.69 210 GLN A O 1
ATOM 1605 N N . ILE A 1 211 ? -3.986 -0.471 3.529 1.00 97.31 211 ILE A N 1
ATOM 1606 C CA . ILE A 1 211 ? -3.705 -0.278 2.106 1.00 97.31 211 ILE A CA 1
ATOM 1607 C C . ILE A 1 211 ? -3.698 1.209 1.741 1.00 97.31 211 ILE A C 1
ATOM 1609 O O . ILE A 1 211 ? -4.064 2.083 2.523 1.00 97.31 211 ILE A O 1
ATOM 1613 N N . SER A 1 212 ? -3.230 1.519 0.535 1.00 95.56 212 SER A N 1
ATOM 1614 C CA . SER A 1 212 ? -3.311 2.861 -0.043 1.00 95.56 212 SER A CA 1
ATOM 1615 C C . SER A 1 212 ? -4.219 2.849 -1.258 1.00 95.56 212 SER A C 1
ATOM 1617 O O . SER A 1 212 ? -3.816 2.350 -2.300 1.00 95.56 212 SER A O 1
ATOM 1619 N N . GLY A 1 213 ? -5.416 3.422 -1.125 1.00 93.69 213 GLY A N 1
ATOM 1620 C CA . GLY A 1 213 ? -6.428 3.406 -2.179 1.00 93.69 213 GLY A CA 1
ATOM 1621 C C . GLY A 1 213 ? -7.163 2.070 -2.293 1.00 93.69 213 GLY A C 1
ATOM 1622 O O . GLY A 1 213 ? -6.756 1.068 -1.713 1.00 93.69 213 GLY A O 1
ATOM 1623 N N . SER A 1 214 ? -8.266 2.074 -3.041 1.00 93.00 214 SER A N 1
ATOM 1624 C CA . SER A 1 214 ? -9.139 0.903 -3.230 1.00 93.00 214 SER A CA 1
ATOM 1625 C C . SER A 1 214 ? -8.876 0.147 -4.532 1.00 93.00 214 SER A C 1
ATOM 1627 O O . SER A 1 214 ? -9.285 -1.005 -4.686 1.00 93.00 214 SER A O 1
ATOM 1629 N N . ARG A 1 215 ? -8.191 0.787 -5.485 1.00 96.31 215 ARG A N 1
ATOM 1630 C CA . ARG A 1 215 ? -7.945 0.265 -6.831 1.00 96.31 215 ARG A CA 1
ATOM 1631 C C . ARG A 1 215 ? -6.464 0.329 -7.175 1.00 96.31 215 ARG A C 1
ATOM 1633 O O . ARG A 1 215 ? -5.753 1.217 -6.697 1.00 96.31 215 ARG A O 1
ATOM 1640 N N . LYS A 1 216 ? -6.030 -0.578 -8.046 1.00 97.88 216 LYS A N 1
ATOM 1641 C CA . LYS A 1 216 ? -4.681 -0.635 -8.605 1.00 97.88 216 LYS A CA 1
ATOM 1642 C C . LYS A 1 216 ? -4.693 -0.907 -10.108 1.00 97.88 216 LYS A C 1
ATOM 1644 O O . LYS A 1 216 ? -5.593 -1.580 -10.603 1.00 97.88 216 LYS A O 1
ATOM 1649 N N . ALA A 1 217 ? -3.679 -0.416 -10.806 1.00 98.25 217 ALA A N 1
ATOM 1650 C CA . ALA A 1 217 ? -3.409 -0.711 -12.213 1.00 98.25 217 ALA A CA 1
ATOM 1651 C C . ALA A 1 217 ? -1.894 -0.775 -12.445 1.00 98.25 217 ALA A C 1
ATOM 1653 O O . ALA A 1 217 ? -1.134 -0.208 -11.661 1.00 98.25 217 ALA A O 1
ATOM 1654 N N . LEU A 1 218 ? -1.451 -1.451 -13.505 1.00 98.69 218 LEU A N 1
ATOM 1655 C CA . LEU A 1 218 ? -0.049 -1.450 -13.932 1.00 98.69 218 LEU A CA 1
ATOM 1656 C C . LEU A 1 218 ? 0.104 -0.526 -15.137 1.00 98.69 218 LEU A C 1
ATOM 1658 O O . LEU A 1 218 ? -0.529 -0.748 -16.169 1.00 98.69 218 LEU A O 1
ATOM 1662 N N . VAL A 1 219 ? 0.957 0.487 -15.014 1.00 98.69 219 VAL A N 1
ATOM 1663 C CA . VAL A 1 219 ? 1.123 1.522 -16.038 1.00 98.69 219 VAL A CA 1
ATOM 1664 C C . VAL A 1 219 ? 2.587 1.829 -16.321 1.00 98.69 219 VAL A C 1
ATOM 1666 O O . VAL A 1 219 ? 3.474 1.567 -15.508 1.00 98.69 219 VAL A O 1
ATOM 1669 N N . ARG A 1 220 ? 2.826 2.451 -17.470 1.00 98.31 220 ARG A N 1
ATOM 1670 C CA . ARG A 1 220 ? 4.056 3.175 -17.779 1.00 98.31 220 ARG A CA 1
ATOM 1671 C C . ARG A 1 220 ? 3.721 4.648 -17.959 1.00 98.31 220 ARG A C 1
ATOM 1673 O O . ARG A 1 220 ? 2.747 4.976 -18.633 1.00 98.31 220 ARG A O 1
ATOM 1680 N N . PHE A 1 221 ? 4.515 5.531 -17.366 1.00 97.62 221 PHE A N 1
ATOM 1681 C CA . PHE A 1 221 ? 4.341 6.971 -17.546 1.00 97.62 221 PHE A CA 1
ATOM 1682 C C . PHE A 1 221 ? 5.001 7.429 -18.844 1.00 97.62 221 PHE A C 1
ATOM 1684 O O . PHE A 1 221 ? 6.108 6.989 -19.159 1.00 97.62 221 PHE A O 1
ATOM 1691 N N . GLU A 1 222 ? 4.333 8.316 -19.578 1.00 95.56 222 GLU A N 1
ATOM 1692 C CA . GLU A 1 222 ? 4.826 8.865 -20.841 1.00 95.56 222 GLU A CA 1
ATOM 1693 C C . GLU A 1 222 ? 4.848 10.390 -20.811 1.00 95.56 222 GLU A C 1
ATOM 1695 O O . GLU A 1 222 ? 3.866 11.029 -20.429 1.00 95.56 222 GLU A O 1
ATOM 1700 N N . GLY A 1 223 ? 5.961 10.958 -21.275 1.00 89.75 223 GLY A N 1
ATOM 1701 C CA . GLY A 1 223 ? 6.161 12.400 -21.344 1.00 89.75 223 GLY A CA 1
ATOM 1702 C C . GLY A 1 223 ? 6.257 13.083 -19.978 1.00 89.75 223 GLY A C 1
ATOM 1703 O O . GLY A 1 223 ? 6.112 12.475 -18.912 1.00 89.75 223 GLY A O 1
ATOM 1704 N N . GLU A 1 224 ? 6.516 14.384 -20.032 1.00 85.88 224 GLU A N 1
ATOM 1705 C CA . GLU A 1 224 ? 6.574 15.219 -18.841 1.00 85.88 224 GLU A CA 1
ATOM 1706 C C . GLU A 1 224 ? 5.178 15.428 -18.241 1.00 85.88 224 GLU A C 1
ATOM 1708 O O . GLU A 1 224 ? 4.149 15.421 -18.923 1.00 85.88 224 GLU A O 1
ATOM 1713 N N . ALA A 1 225 ? 5.138 15.634 -16.928 1.00 86.19 225 ALA A N 1
ATOM 1714 C CA . ALA A 1 225 ? 3.901 15.971 -16.243 1.00 86.19 225 ALA A CA 1
ATOM 1715 C C . ALA A 1 225 ? 3.385 17.354 -16.666 1.00 86.19 225 ALA A C 1
ATOM 1717 O O . ALA A 1 225 ? 4.139 18.319 -16.758 1.00 86.19 225 ALA A O 1
ATOM 1718 N N . THR A 1 226 ? 2.068 17.478 -16.812 1.00 83.81 226 THR A N 1
ATOM 1719 C CA . THR A 1 226 ? 1.390 18.770 -16.948 1.00 83.81 226 THR A CA 1
ATOM 1720 C C . THR A 1 226 ? 0.750 19.108 -15.604 1.00 83.81 226 THR A C 1
ATOM 1722 O O . THR A 1 226 ? -0.289 18.555 -15.253 1.00 83.81 226 THR A O 1
ATOM 1725 N N . GLY A 1 227 ? 1.397 19.952 -14.794 1.00 86.25 227 GLY A N 1
ATOM 1726 C CA . GLY A 1 227 ? 0.936 20.224 -13.427 1.00 86.25 227 GLY A CA 1
ATOM 1727 C C . GLY A 1 227 ? 0.889 18.944 -12.579 1.00 86.25 227 GLY A C 1
ATOM 1728 O O . GLY A 1 227 ? 1.886 18.235 -12.455 1.00 86.25 227 GLY A O 1
ATOM 1729 N N . PHE A 1 228 ? -0.272 18.615 -12.010 1.00 89.12 228 PHE A N 1
ATOM 1730 C CA . PHE A 1 228 ? -0.473 17.374 -11.240 1.00 89.12 228 PHE A CA 1
ATOM 1731 C C . PHE A 1 228 ? -0.868 16.167 -12.099 1.00 89.12 228 PHE A C 1
ATOM 1733 O O . PHE A 1 228 ? -1.210 15.121 -11.551 1.00 89.12 228 PHE A O 1
ATOM 1740 N N . TYR A 1 229 ? -0.881 16.305 -13.423 1.00 92.69 229 TYR A N 1
ATOM 1741 C CA . TYR A 1 229 ? -1.405 15.291 -14.329 1.00 92.69 229 TYR A CA 1
ATOM 1742 C C . TYR A 1 229 ? -0.271 14.615 -15.088 1.00 92.69 229 TYR A C 1
ATOM 1744 O O . TYR A 1 229 ? 0.624 15.271 -15.626 1.00 92.69 229 TYR A O 1
ATOM 1752 N N . ARG A 1 230 ? -0.313 13.284 -15.140 1.00 93.94 230 ARG A N 1
ATOM 1753 C CA . ARG A 1 230 ? 0.640 12.468 -15.894 1.00 93.94 230 ARG A CA 1
ATOM 1754 C C . ARG A 1 230 ? -0.099 11.549 -16.840 1.00 93.94 230 ARG A C 1
ATOM 1756 O O . ARG A 1 230 ? -1.050 10.890 -16.426 1.00 93.94 230 ARG A O 1
ATOM 1763 N N . LYS A 1 231 ? 0.376 11.478 -18.082 1.00 95.62 231 LYS A N 1
ATOM 1764 C CA . LYS A 1 231 ? -0.107 10.489 -19.035 1.00 95.62 231 LYS A CA 1
ATOM 1765 C C . LYS A 1 231 ? 0.443 9.118 -18.642 1.00 95.62 231 LYS A C 1
ATOM 1767 O O . LYS A 1 231 ? 1.649 8.953 -18.452 1.00 95.62 231 LYS A O 1
ATOM 1772 N N . ALA A 1 232 ? -0.450 8.155 -18.492 1.00 97.56 232 ALA A N 1
ATOM 1773 C CA . ALA A 1 232 ? -0.156 6.784 -18.122 1.00 97.56 232 ALA A CA 1
ATOM 1774 C C . ALA A 1 232 ? -0.729 5.850 -19.189 1.00 97.56 232 ALA A C 1
ATOM 1776 O O . ALA A 1 232 ? -1.900 5.962 -19.547 1.00 97.56 232 ALA A O 1
ATOM 1777 N N . VAL A 1 233 ? 0.100 4.941 -19.698 1.00 98.00 233 VAL A N 1
ATOM 1778 C CA . VAL A 1 233 ? -0.314 3.883 -20.625 1.00 98.00 233 VAL A CA 1
ATOM 1779 C C . VAL A 1 233 ? -0.438 2.587 -19.853 1.00 98.00 233 VAL A C 1
ATOM 1781 O O . VAL A 1 233 ? 0.504 2.166 -19.177 1.00 98.00 233 VAL A O 1
ATOM 1784 N N . HIS A 1 234 ? -1.605 1.959 -19.946 1.00 98.44 234 HIS A N 1
ATOM 1785 C CA . HIS A 1 234 ? -1.902 0.737 -19.213 1.00 98.44 234 HIS A CA 1
ATOM 1786 C C . HIS A 1 234 ? -1.209 -0.486 -19.815 1.00 98.44 234 HIS A C 1
ATOM 1788 O O . HIS A 1 234 ? -1.035 -0.613 -21.031 1.00 98.44 234 HIS A O 1
ATOM 1794 N N . TYR A 1 235 ? -0.819 -1.408 -18.939 1.00 98.50 235 TYR A N 1
ATOM 1795 C CA . TYR A 1 235 ? -0.332 -2.724 -19.323 1.00 98.50 235 TYR A CA 1
ATOM 1796 C C . TYR A 1 235 ? -1.469 -3.560 -19.902 1.00 98.50 235 TYR A C 1
ATOM 1798 O O . TYR A 1 235 ? -2.521 -3.712 -19.284 1.00 98.50 235 TYR A O 1
ATOM 1806 N N . ASN A 1 236 ? -1.246 -4.136 -21.076 1.00 97.25 236 ASN A N 1
ATOM 1807 C CA . ASN A 1 236 ? -2.183 -5.036 -21.720 1.00 97.25 236 ASN A CA 1
ATOM 1808 C C . ASN A 1 236 ? -1.763 -6.494 -21.461 1.00 97.25 236 ASN A C 1
ATOM 1810 O O . ASN A 1 236 ? -0.735 -6.925 -21.991 1.00 97.25 236 ASN A O 1
ATOM 1814 N N . PRO A 1 237 ? -2.548 -7.276 -20.695 1.00 94.94 237 PRO A N 1
ATOM 1815 C CA . PRO A 1 237 ? -2.207 -8.666 -20.396 1.00 94.94 237 PRO A CA 1
ATOM 1816 C C . PRO A 1 237 ? -2.192 -9.569 -21.636 1.00 94.94 237 PRO A C 1
ATOM 1818 O O . PRO A 1 237 ? -1.417 -10.520 -21.680 1.00 94.94 237 PRO A O 1
ATOM 1821 N N . GLY A 1 238 ? -2.985 -9.255 -22.669 1.00 94.88 238 GLY A N 1
ATOM 1822 C CA . GLY A 1 238 ? -3.041 -10.043 -23.903 1.00 94.88 238 GLY A CA 1
ATOM 1823 C C . GLY A 1 238 ? -1.773 -9.928 -24.755 1.00 94.88 238 GLY A C 1
ATOM 1824 O O . GLY A 1 238 ? -1.306 -10.918 -25.306 1.00 94.88 238 GLY A O 1
ATOM 1825 N N . SER A 1 239 ? -1.181 -8.732 -24.831 1.00 96.38 239 SER A N 1
ATOM 1826 C CA . SER A 1 239 ? 0.073 -8.475 -25.567 1.00 96.38 239 SER A CA 1
ATOM 1827 C C . SER A 1 239 ? 1.323 -8.517 -24.680 1.00 96.38 239 SER A C 1
ATOM 1829 O O . SER A 1 239 ? 2.447 -8.378 -25.168 1.00 96.38 239 SER A O 1
ATOM 1831 N N . ARG A 1 240 ? 1.128 -8.628 -23.361 1.00 96.00 240 ARG A N 1
ATOM 1832 C CA . ARG A 1 240 ? 2.154 -8.529 -22.317 1.00 96.00 240 ARG A CA 1
ATOM 1833 C C . ARG A 1 240 ? 3.012 -7.258 -22.395 1.00 96.00 240 ARG A C 1
ATOM 1835 O O . ARG A 1 240 ? 4.177 -7.271 -22.000 1.00 96.00 240 ARG A O 1
ATOM 1842 N N . SER A 1 241 ? 2.436 -6.161 -22.887 1.00 97.06 241 SER A N 1
ATOM 1843 C CA . SER A 1 241 ? 3.144 -4.912 -23.196 1.00 97.06 241 SER A CA 1
ATOM 1844 C C . SER A 1 241 ? 2.346 -3.669 -22.781 1.00 97.06 241 SER A C 1
ATOM 1846 O O . SER A 1 241 ? 1.131 -3.724 -22.600 1.00 97.06 241 SER A O 1
ATOM 1848 N N . PHE A 1 242 ? 3.012 -2.515 -22.667 1.00 98.00 242 PHE A N 1
ATOM 1849 C CA . PHE A 1 242 ? 2.365 -1.215 -22.419 1.00 98.00 242 PHE A CA 1
ATOM 1850 C C . PHE A 1 242 ? 1.792 -0.624 -23.711 1.00 98.00 242 PHE A C 1
ATOM 1852 O O . PHE A 1 242 ? 2.316 0.346 -24.253 1.00 98.00 242 PHE A O 1
ATOM 1859 N N . ASN A 1 243 ? 0.744 -1.259 -24.228 1.00 96.69 243 ASN A N 1
ATOM 1860 C CA . ASN A 1 243 ? -0.021 -0.803 -25.391 1.00 96.69 243 ASN A CA 1
ATOM 1861 C C . ASN A 1 243 ? -1.539 -0.831 -25.137 1.00 96.69 243 ASN A C 1
ATOM 1863 O O . ASN A 1 243 ? -2.326 -0.931 -26.076 1.00 96.69 243 ASN A O 1
ATOM 1867 N N . GLY A 1 244 ? -1.944 -0.802 -23.864 1.00 96.06 244 GLY A N 1
ATOM 1868 C CA . GLY A 1 244 ? -3.330 -0.585 -23.474 1.00 96.06 244 GLY A CA 1
ATOM 1869 C C . GLY A 1 244 ? -3.772 0.869 -23.697 1.00 96.06 244 GLY A C 1
ATOM 1870 O O . GLY A 1 244 ? -3.014 1.679 -24.240 1.00 96.06 244 GLY A O 1
ATOM 1871 N N . PRO A 1 245 ? -4.995 1.226 -23.270 1.00 95.69 245 PRO A N 1
ATOM 1872 C CA . PRO A 1 245 ? -5.460 2.602 -23.324 1.00 95.69 245 PRO A CA 1
ATOM 1873 C C . PRO A 1 245 ? -4.527 3.514 -22.523 1.00 95.69 245 PRO A C 1
ATOM 1875 O O . PRO A 1 245 ? -3.920 3.106 -21.529 1.00 95.69 245 PRO A O 1
ATOM 1878 N N . ALA A 1 246 ? -4.421 4.759 -22.970 1.00 95.62 246 ALA A N 1
ATOM 1879 C CA . ALA A 1 246 ? -3.750 5.816 -22.234 1.00 95.62 246 ALA A CA 1
ATOM 1880 C C . ALA A 1 246 ? -4.787 6.680 -21.516 1.00 95.62 246 ALA A C 1
ATOM 1882 O O . ALA A 1 246 ? -5.889 6.865 -22.027 1.00 95.62 246 ALA A O 1
ATOM 1883 N N . GLU A 1 247 ? -4.419 7.261 -20.381 1.00 95.56 247 GLU A N 1
ATOM 1884 C CA . GLU A 1 247 ? -5.204 8.290 -19.694 1.00 95.56 247 GLU A CA 1
ATOM 1885 C C . GLU A 1 247 ? -4.286 9.283 -18.980 1.00 95.56 247 GLU A C 1
ATOM 1887 O O . GLU A 1 247 ? -3.104 9.010 -18.763 1.00 95.56 247 GLU A O 1
ATOM 1892 N N . TYR A 1 248 ? -4.836 10.419 -18.565 1.00 95.44 248 TYR A N 1
ATOM 1893 C CA . TYR A 1 248 ? -4.215 11.254 -17.551 1.00 95.44 248 TYR A CA 1
ATOM 1894 C C . TYR A 1 248 ? -4.673 10.836 -16.156 1.00 95.44 248 TYR A C 1
ATOM 1896 O O . TYR A 1 248 ? -5.864 10.840 -15.840 1.00 95.44 248 TYR A O 1
ATOM 1904 N N . VAL A 1 249 ? -3.703 10.553 -15.292 1.00 96.44 249 VAL A N 1
ATOM 1905 C CA . VAL A 1 249 ? -3.921 10.340 -13.859 1.00 96.44 249 VAL A CA 1
ATOM 1906 C C . VAL A 1 249 ? -3.433 11.549 -13.072 1.00 96.44 249 VAL A C 1
ATOM 1908 O O . VAL A 1 249 ? -2.472 12.215 -13.467 1.00 96.44 249 VAL A O 1
ATOM 1911 N N . ARG A 1 250 ? -4.065 11.822 -11.927 1.00 95.50 250 ARG A N 1
ATOM 1912 C CA . ARG A 1 250 ? -3.575 12.830 -10.986 1.00 95.50 250 ARG A CA 1
ATOM 1913 C C . ARG A 1 250 ? -2.563 12.206 -10.040 1.00 95.50 250 ARG A C 1
ATOM 1915 O O . ARG A 1 250 ? -2.875 11.243 -9.342 1.00 95.50 250 ARG A O 1
ATOM 1922 N N . ILE A 1 251 ? -1.388 12.808 -9.951 1.00 93.69 251 ILE A N 1
ATOM 1923 C CA . ILE A 1 251 ? -0.316 12.401 -9.053 1.00 93.69 251 ILE A CA 1
ATOM 1924 C C . ILE A 1 251 ? 0.433 13.629 -8.546 1.00 93.69 251 ILE A C 1
ATOM 1926 O O . ILE A 1 251 ? 0.876 14.482 -9.316 1.00 93.69 251 ILE A O 1
ATOM 1930 N N . ASP A 1 252 ? 0.568 13.727 -7.225 1.00 84.88 252 ASP A N 1
ATOM 1931 C CA . ASP A 1 252 ? 1.305 14.828 -6.618 1.00 84.88 252 ASP A CA 1
ATOM 1932 C C . ASP A 1 252 ? 2.788 14.707 -7.015 1.00 84.88 252 ASP A C 1
ATOM 1934 O O . ASP A 1 252 ? 3.457 13.716 -6.707 1.00 84.88 252 ASP A O 1
ATOM 1938 N N . GLN A 1 253 ? 3.311 15.718 -7.721 1.00 79.06 253 GLN A N 1
ATOM 1939 C CA . GLN A 1 253 ? 4.716 15.721 -8.137 1.00 79.06 253 GLN A CA 1
ATOM 1940 C C . GLN A 1 253 ? 5.659 15.772 -6.940 1.00 79.06 253 GLN A C 1
ATOM 1942 O O . GLN A 1 253 ? 6.738 15.184 -6.973 1.00 79.06 253 GLN A O 1
ATOM 1947 N N . ARG A 1 254 ? 5.271 16.524 -5.906 1.00 84.56 254 ARG A N 1
ATOM 1948 C CA . ARG A 1 254 ? 6.052 16.724 -4.690 1.00 84.56 254 ARG A CA 1
ATOM 1949 C C . ARG A 1 254 ? 5.137 16.771 -3.483 1.00 84.56 254 ARG A C 1
ATOM 1951 O O . ARG A 1 254 ? 4.109 17.443 -3.511 1.00 84.56 254 ARG A O 1
ATOM 1958 N N . TYR A 1 255 ? 5.562 16.118 -2.412 1.00 86.06 255 TYR A N 1
ATOM 1959 C CA . TYR A 1 255 ? 4.932 16.242 -1.106 1.00 86.06 255 TYR A CA 1
ATOM 1960 C C . TYR A 1 255 ? 5.957 16.728 -0.088 1.00 86.06 255 TYR A C 1
ATOM 1962 O O . TYR A 1 255 ? 7.012 16.118 0.080 1.00 86.06 255 TYR A O 1
ATOM 1970 N N . PHE A 1 256 ? 5.636 17.825 0.591 1.00 84.00 256 PHE A N 1
ATOM 1971 C CA . PHE A 1 256 ? 6.416 18.368 1.696 1.00 84.00 256 PHE A CA 1
ATOM 1972 C C . PHE A 1 256 ? 5.656 18.106 2.990 1.00 84.00 256 PHE A C 1
ATOM 1974 O O . PHE A 1 256 ? 4.446 18.327 3.059 1.00 84.00 256 PHE A O 1
ATOM 1981 N N . ARG A 1 257 ? 6.355 17.621 4.018 1.00 76.00 257 ARG A N 1
ATOM 1982 C CA . ARG A 1 257 ? 5.726 17.307 5.306 1.00 76.00 257 ARG A CA 1
ATOM 1983 C C . ARG A 1 257 ? 5.332 18.586 6.042 1.00 76.00 257 ARG A C 1
ATOM 1985 O O . ARG A 1 257 ? 4.281 18.621 6.682 1.00 76.00 257 ARG A O 1
ATOM 1992 N N . LYS A 1 258 ? 6.156 19.627 5.947 1.00 78.00 258 LYS A N 1
ATOM 1993 C CA . LYS A 1 258 ? 5.873 20.974 6.444 1.00 78.00 258 LYS A CA 1
ATOM 1994 C C . LYS A 1 258 ? 6.033 21.999 5.329 1.00 78.00 258 LYS A C 1
ATOM 1996 O O . LYS A 1 258 ? 6.772 21.785 4.376 1.00 78.00 258 LYS A O 1
ATOM 2001 N N . LYS A 1 259 ? 5.340 23.130 5.466 1.00 74.44 259 LYS A N 1
ATOM 2002 C CA . LYS A 1 259 ? 5.359 24.221 4.478 1.00 74.44 259 LYS A CA 1
ATOM 2003 C C . LYS A 1 259 ? 6.766 24.804 4.268 1.00 74.44 259 LYS A C 1
ATOM 2005 O O . LYS A 1 259 ? 7.054 25.304 3.189 1.00 74.44 259 LYS A O 1
ATOM 2010 N N . ASP A 1 260 ? 7.600 24.756 5.298 1.00 78.06 260 ASP A N 1
ATOM 2011 C CA . ASP A 1 260 ? 8.970 25.266 5.348 1.00 78.06 260 ASP A CA 1
ATOM 2012 C C . ASP A 1 260 ? 10.041 24.200 5.056 1.00 78.06 260 ASP A C 1
ATOM 2014 O O . ASP A 1 260 ? 11.226 24.531 5.016 1.00 78.06 260 ASP A O 1
ATOM 2018 N N . ASP A 1 261 ? 9.657 22.938 4.824 1.00 75.31 261 ASP A N 1
ATOM 2019 C CA . ASP A 1 261 ? 10.618 21.910 4.423 1.00 75.31 261 ASP A CA 1
ATOM 2020 C C . ASP A 1 261 ? 11.193 22.262 3.038 1.00 75.31 261 ASP A C 1
ATOM 2022 O O . ASP A 1 261 ? 10.467 22.465 2.067 1.00 75.31 261 ASP A O 1
ATOM 2026 N N . THR A 1 262 ? 12.520 22.292 2.923 1.00 76.81 262 THR A N 1
ATOM 2027 C CA . THR A 1 262 ? 13.217 22.547 1.647 1.00 76.81 262 THR A CA 1
ATOM 2028 C C . THR A 1 262 ? 13.399 21.286 0.809 1.00 76.81 262 THR A C 1
ATOM 2030 O O . THR A 1 262 ? 13.720 21.354 -0.377 1.00 76.81 262 THR A O 1
ATOM 2033 N N . ILE A 1 263 ? 13.180 20.124 1.421 1.00 76.62 263 ILE A N 1
ATOM 2034 C CA . ILE A 1 263 ? 13.353 18.813 0.818 1.00 76.62 263 ILE A CA 1
ATOM 2035 C C . ILE A 1 263 ? 12.002 18.097 0.833 1.00 76.62 263 ILE A C 1
ATOM 2037 O O . ILE A 1 263 ? 11.432 17.909 1.912 1.00 76.62 263 ILE A O 1
ATOM 2041 N N . PRO A 1 264 ? 11.485 17.660 -0.328 1.00 82.62 264 PRO A N 1
ATOM 2042 C CA . PRO A 1 264 ? 10.251 16.900 -0.354 1.00 82.62 264 PRO A CA 1
ATOM 2043 C C . PRO A 1 264 ? 10.456 15.509 0.263 1.00 82.62 264 PRO A C 1
ATOM 2045 O O . PRO A 1 264 ? 11.504 14.876 0.106 1.00 82.62 264 PRO A O 1
ATOM 2048 N N . MET A 1 265 ? 9.413 15.022 0.933 1.00 81.81 265 MET A N 1
ATOM 2049 C CA . MET A 1 265 ? 9.293 13.623 1.348 1.00 81.81 265 MET A CA 1
ATOM 2050 C C . MET A 1 265 ? 9.151 12.710 0.132 1.00 81.81 265 MET A C 1
ATOM 2052 O O . MET A 1 265 ? 9.745 11.647 0.086 1.00 81.81 265 MET A O 1
ATOM 2056 N N . THR A 1 266 ? 8.409 13.144 -0.881 1.00 87.69 266 THR A N 1
ATOM 2057 C CA . THR A 1 266 ? 8.233 12.374 -2.114 1.00 87.69 266 THR A CA 1
ATOM 2058 C C . THR A 1 266 ? 8.400 13.287 -3.305 1.00 87.69 266 THR A C 1
ATOM 2060 O O . THR A 1 266 ? 7.867 14.396 -3.298 1.00 87.69 266 THR A O 1
ATOM 2063 N N . CYS A 1 267 ? 9.103 12.815 -4.331 1.00 87.56 267 CYS A N 1
ATOM 2064 C CA . CYS A 1 267 ? 9.204 13.480 -5.620 1.00 87.56 267 CYS A CA 1
ATOM 2065 C C . CYS A 1 267 ? 8.965 12.455 -6.732 1.00 87.56 267 CYS A C 1
ATOM 2067 O O . CYS A 1 267 ? 9.686 11.466 -6.818 1.00 87.56 267 CYS A O 1
ATOM 2069 N N . THR A 1 268 ? 7.966 12.698 -7.577 1.00 89.38 268 THR A N 1
ATOM 2070 C CA . THR A 1 268 ? 7.671 11.886 -8.769 1.00 89.38 268 THR A CA 1
ATOM 2071 C C . THR A 1 268 ? 8.031 12.622 -10.060 1.00 89.38 268 THR A C 1
ATOM 2073 O O . THR A 1 268 ? 7.670 12.181 -11.149 1.00 89.38 268 THR A O 1
ATOM 2076 N N . ALA A 1 269 ? 8.726 13.762 -9.973 1.00 86.44 269 ALA A N 1
ATOM 2077 C CA . ALA A 1 269 ? 9.251 14.467 -11.141 1.00 86.44 269 ALA A CA 1
ATOM 2078 C C . ALA A 1 269 ? 10.250 13.573 -11.897 1.00 86.44 269 ALA A C 1
ATOM 2080 O O . ALA A 1 269 ? 11.076 12.911 -11.272 1.00 86.44 269 ALA A O 1
ATOM 2081 N N . GLY A 1 270 ? 10.153 13.535 -13.227 1.00 88.75 270 GLY A N 1
ATOM 2082 C CA . GLY A 1 270 ? 11.010 12.697 -14.069 1.00 88.75 270 GLY A CA 1
ATOM 2083 C C . GLY A 1 270 ? 10.775 11.185 -13.963 1.00 88.75 270 GLY A C 1
ATOM 2084 O O . GLY A 1 270 ? 11.599 10.424 -14.464 1.00 88.75 270 GLY A O 1
ATOM 2085 N N . ILE A 1 271 ? 9.689 10.717 -13.328 1.00 91.81 271 ILE A N 1
ATOM 2086 C CA . ILE A 1 271 ? 9.392 9.277 -13.198 1.00 91.81 271 ILE A CA 1
ATOM 2087 C C . ILE A 1 271 ? 9.330 8.555 -14.550 1.00 91.81 271 ILE A C 1
ATOM 2089 O O . ILE A 1 271 ? 9.692 7.387 -14.633 1.00 91.81 271 ILE A O 1
ATOM 2093 N N . GLU A 1 272 ? 8.941 9.243 -15.619 1.00 93.69 272 GLU A N 1
ATOM 2094 C CA . GLU A 1 272 ? 8.939 8.743 -16.993 1.00 93.69 272 GLU A CA 1
ATOM 2095 C C . GLU A 1 272 ? 10.337 8.318 -17.482 1.00 93.69 272 GLU A C 1
ATOM 2097 O O . GLU A 1 272 ? 10.453 7.391 -18.284 1.00 93.69 272 GLU A O 1
ATOM 2102 N N . ASN A 1 273 ? 11.388 8.933 -16.930 1.00 92.62 273 ASN A N 1
ATOM 2103 C CA . ASN A 1 273 ? 12.794 8.673 -17.245 1.00 92.62 273 ASN A CA 1
ATOM 2104 C C . ASN A 1 273 ? 13.475 7.754 -16.218 1.00 92.62 273 ASN A C 1
ATOM 2106 O O . ASN A 1 273 ? 14.666 7.471 -16.340 1.00 92.62 273 ASN A O 1
ATOM 2110 N N . SER A 1 274 ? 12.743 7.299 -15.196 1.00 91.31 274 SER A N 1
ATOM 2111 C CA . SER A 1 274 ? 13.278 6.372 -14.198 1.00 91.31 274 SER A CA 1
ATOM 2112 C C . SER A 1 274 ? 13.549 4.991 -14.806 1.00 91.31 274 SER A C 1
ATOM 2114 O O . SER A 1 274 ? 12.793 4.493 -15.644 1.00 91.31 274 SER A O 1
ATOM 2116 N N . ALA A 1 275 ? 14.599 4.328 -14.335 1.00 89.25 275 ALA A N 1
ATOM 2117 C CA . ALA A 1 275 ? 14.950 2.952 -14.641 1.00 89.25 275 ALA A CA 1
ATOM 2118 C C . ALA A 1 275 ? 13.792 1.991 -14.346 1.00 89.25 275 ALA A C 1
ATOM 2120 O O . ALA A 1 275 ? 13.605 1.026 -15.087 1.00 89.25 275 ALA A O 1
ATOM 2121 N N . GLY A 1 276 ? 12.986 2.266 -13.312 1.00 89.19 276 GLY A N 1
ATOM 2122 C CA . GLY A 1 276 ? 11.776 1.499 -13.006 1.00 89.19 276 GLY A CA 1
ATOM 2123 C C . GLY A 1 276 ? 10.672 1.600 -14.068 1.00 89.19 276 GLY A C 1
ATOM 2124 O O . GLY A 1 276 ? 9.928 0.640 -14.270 1.00 89.19 276 GLY A O 1
ATOM 2125 N N . ASN A 1 277 ? 10.580 2.714 -14.805 1.00 95.62 277 ASN A N 1
ATOM 2126 C CA . ASN A 1 277 ? 9.487 2.951 -15.757 1.00 95.62 277 ASN A CA 1
ATOM 2127 C C . ASN A 1 277 ? 9.495 1.981 -16.948 1.00 95.62 277 ASN A C 1
ATOM 2129 O O . ASN A 1 277 ? 8.442 1.714 -17.521 1.00 95.62 277 ASN A O 1
ATOM 2133 N N . LYS A 1 278 ? 10.652 1.396 -17.292 1.00 93.88 278 LYS A N 1
ATOM 2134 C CA . LYS A 1 278 ? 10.754 0.404 -18.378 1.00 93.88 278 LYS A CA 1
ATOM 2135 C C . LYS A 1 278 ? 9.918 -0.853 -18.111 1.00 93.88 278 LYS A C 1
ATOM 2137 O O . LYS A 1 278 ? 9.300 -1.386 -19.026 1.00 93.88 278 LYS A O 1
ATOM 2142 N N . ASP A 1 279 ? 9.900 -1.310 -16.858 1.00 94.75 279 ASP A N 1
ATOM 2143 C CA . ASP A 1 279 ? 9.112 -2.464 -16.413 1.00 94.75 279 ASP A CA 1
ATOM 2144 C C . ASP A 1 279 ? 7.708 -2.037 -15.956 1.00 94.75 279 ASP A C 1
ATOM 2146 O O . ASP A 1 279 ? 6.785 -2.856 -15.947 1.00 94.75 279 ASP A O 1
ATOM 2150 N N . GLY A 1 280 ? 7.557 -0.753 -15.627 1.00 97.06 280 GLY A N 1
ATOM 2151 C CA . GLY A 1 280 ? 6.323 -0.100 -15.227 1.00 97.06 280 GLY A CA 1
ATOM 2152 C C . GLY A 1 280 ? 6.117 -0.030 -13.718 1.00 97.06 280 GLY A C 1
ATOM 2153 O O . GLY A 1 280 ? 6.845 -0.611 -12.906 1.00 97.06 280 GLY A O 1
ATOM 2154 N N . TRP A 1 281 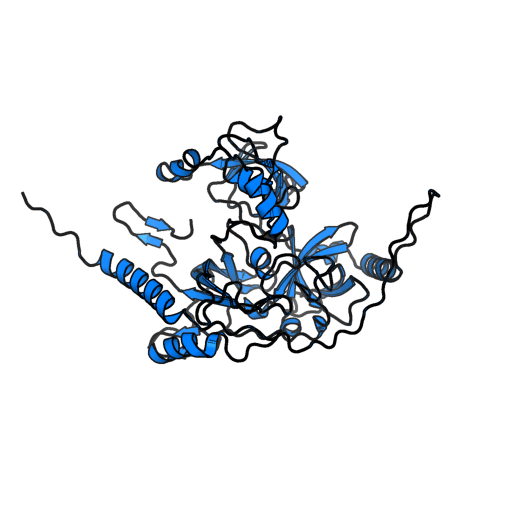? 5.071 0.700 -13.361 1.00 98.06 281 TRP A N 1
ATOM 2155 C CA . TRP A 1 281 ? 4.690 1.035 -12.000 1.00 98.06 281 TRP A CA 1
ATOM 2156 C C . TRP A 1 281 ? 3.272 0.553 -11.734 1.00 98.06 281 TRP A C 1
ATOM 2158 O O . TRP A 1 281 ? 2.351 0.865 -12.492 1.00 98.06 281 TRP A O 1
ATOM 2168 N N . TYR A 1 282 ? 3.070 -0.166 -10.633 1.00 98.44 282 TYR A N 1
ATOM 2169 C CA . TYR A 1 282 ? 1.726 -0.310 -10.098 1.00 98.44 282 TYR A CA 1
ATOM 2170 C C . TYR A 1 282 ? 1.325 1.021 -9.464 1.00 98.44 282 TYR A C 1
ATOM 2172 O O . TYR A 1 282 ? 1.990 1.510 -8.548 1.00 98.44 282 TYR A O 1
ATOM 2180 N N . ILE A 1 283 ? 0.248 1.615 -9.969 1.00 98.56 283 ILE A N 1
ATOM 2181 C CA . ILE A 1 283 ? -0.399 2.779 -9.369 1.00 98.56 283 ILE A CA 1
ATOM 2182 C C . ILE A 1 283 ? -1.514 2.294 -8.457 1.00 98.56 283 ILE A C 1
ATOM 2184 O O . ILE A 1 283 ? -2.315 1.451 -8.854 1.00 98.56 283 ILE A O 1
ATOM 2188 N N . TYR A 1 284 ? -1.591 2.847 -7.252 1.00 98.56 284 TYR A N 1
ATOM 2189 C CA . TYR A 1 284 ? -2.687 2.593 -6.323 1.00 98.56 284 TYR A CA 1
ATOM 2190 C C . TYR A 1 284 ? -3.409 3.894 -6.011 1.00 98.56 284 TYR A C 1
ATOM 2192 O O . TYR A 1 284 ? -2.776 4.943 -5.860 1.00 98.56 284 TYR A O 1
ATOM 2200 N N . GLY A 1 285 ? -4.733 3.848 -5.922 1.00 97.00 285 GLY A N 1
ATOM 2201 C CA . GLY A 1 285 ? -5.528 5.064 -5.961 1.00 97.00 285 GLY A CA 1
ATOM 2202 C C . GLY A 1 285 ? -7.021 4.864 -5.817 1.00 97.00 285 GLY A C 1
ATOM 2203 O O . GLY A 1 285 ? -7.521 3.798 -5.458 1.00 97.00 285 GLY A O 1
ATOM 2204 N N . ASN A 1 286 ? -7.731 5.955 -6.076 1.00 93.25 286 ASN A N 1
ATOM 2205 C CA . ASN A 1 286 ? -9.183 5.995 -6.122 1.00 93.25 286 ASN A CA 1
ATOM 2206 C C . ASN A 1 286 ? -9.619 6.849 -7.313 1.00 93.25 286 ASN A C 1
ATOM 2208 O O . ASN A 1 286 ? -9.030 7.902 -7.565 1.00 93.25 286 ASN A O 1
ATOM 2212 N N . LEU A 1 287 ? -10.686 6.435 -7.993 1.00 89.50 287 LEU A N 1
ATOM 2213 C CA . LEU A 1 287 ? -11.348 7.265 -8.993 1.00 89.50 287 LEU A CA 1
ATOM 2214 C C . LEU A 1 287 ? -12.137 8.374 -8.281 1.00 89.50 287 LEU A C 1
ATOM 2216 O O . LEU A 1 287 ? -12.927 8.094 -7.377 1.00 89.50 287 LEU A O 1
ATOM 2220 N N . ARG A 1 288 ? -11.915 9.635 -8.656 1.00 86.94 288 ARG A N 1
ATOM 2221 C CA . ARG A 1 288 ? -12.632 10.802 -8.124 1.00 86.94 288 ARG A CA 1
ATOM 2222 C C . ARG A 1 288 ? -12.940 11.759 -9.263 1.00 86.94 288 ARG A C 1
ATOM 2224 O O . ARG A 1 288 ? -12.039 12.122 -10.006 1.00 86.94 288 ARG A O 1
ATOM 2231 N N . ALA A 1 289 ? -14.208 12.151 -9.398 1.00 82.62 289 ALA A N 1
ATOM 2232 C CA . ALA A 1 289 ? -14.660 13.081 -10.439 1.00 82.62 289 ALA A CA 1
ATOM 2233 C C . ALA A 1 289 ? -14.139 12.725 -11.853 1.00 82.62 289 ALA A C 1
ATOM 2235 O O . ALA A 1 289 ? -13.668 13.586 -12.585 1.00 82.62 289 ALA A O 1
ATOM 2236 N N . GLY A 1 290 ? -14.177 11.435 -12.216 1.00 81.69 290 GLY A N 1
ATOM 2237 C CA . GLY A 1 290 ? -13.735 10.958 -13.532 1.00 81.69 290 GLY A CA 1
ATOM 2238 C C . GLY A 1 290 ? -12.218 10.851 -13.728 1.00 81.69 290 GLY A C 1
ATOM 2239 O O . GLY A 1 290 ? -11.786 10.518 -14.826 1.00 81.69 290 GLY A O 1
ATOM 2240 N N . MET A 1 291 ? -11.409 11.083 -12.690 1.00 90.19 291 MET A N 1
ATOM 2241 C CA . MET A 1 291 ? -9.951 10.996 -12.761 1.00 90.19 291 MET A CA 1
ATOM 2242 C C . MET A 1 291 ? -9.389 10.048 -11.709 1.00 90.19 291 MET A C 1
ATOM 2244 O O . MET A 1 291 ? -9.837 10.035 -10.558 1.00 90.19 291 MET A O 1
ATOM 2248 N N . PHE A 1 292 ? -8.398 9.242 -12.080 1.00 96.06 292 PHE A N 1
ATOM 2249 C CA . PHE A 1 292 ? -7.718 8.391 -11.116 1.00 96.06 292 PHE A CA 1
ATOM 2250 C C . PHE A 1 292 ? -6.698 9.197 -10.311 1.00 96.06 292 PHE A C 1
ATOM 2252 O O . PHE A 1 292 ? -5.777 9.797 -10.865 1.00 96.06 292 PHE A O 1
ATOM 2259 N N . HIS A 1 293 ? -6.867 9.226 -8.991 1.00 96.62 293 HIS A N 1
ATOM 2260 C CA . HIS A 1 293 ? -5.940 9.880 -8.075 1.00 96.62 293 HIS A CA 1
ATOM 2261 C C . HIS A 1 293 ? -4.967 8.845 -7.519 1.00 96.62 293 HIS A C 1
ATOM 2263 O O . HIS A 1 293 ? -5.346 8.024 -6.677 1.00 96.62 293 HIS A O 1
ATOM 2269 N N . VAL A 1 294 ? -3.716 8.912 -7.967 1.00 97.69 294 VAL A N 1
ATOM 2270 C CA . VAL A 1 294 ? -2.627 8.064 -7.486 1.00 97.69 294 VAL A CA 1
ATOM 2271 C C . VAL A 1 294 ? -2.220 8.522 -6.089 1.00 97.69 294 VAL A C 1
ATOM 2273 O O . VAL A 1 294 ? -1.908 9.690 -5.865 1.00 97.69 294 VAL A O 1
ATOM 2276 N N . VAL A 1 295 ? -2.219 7.590 -5.140 1.00 96.38 295 VAL A N 1
ATOM 2277 C CA . VAL A 1 295 ? -1.803 7.815 -3.747 1.00 96.38 295 VAL A CA 1
ATOM 2278 C C . VAL A 1 295 ? -0.595 6.973 -3.349 1.00 96.38 295 VAL A C 1
ATOM 2280 O O . VAL A 1 295 ? 0.039 7.277 -2.338 1.00 96.38 295 VAL A O 1
ATOM 2283 N N . ALA A 1 296 ? -0.265 5.935 -4.119 1.00 97.44 296 ALA A N 1
ATOM 2284 C CA . ALA A 1 296 ? 0.952 5.154 -3.953 1.00 97.44 296 ALA A CA 1
ATOM 2285 C C . ALA A 1 296 ? 1.466 4.621 -5.296 1.00 97.44 296 ALA A C 1
ATOM 2287 O O . ALA A 1 296 ? 0.685 4.407 -6.227 1.00 97.44 296 ALA A O 1
ATOM 2288 N N . LEU A 1 297 ? 2.776 4.393 -5.359 1.00 97.38 297 LEU A N 1
ATOM 2289 C CA . LEU A 1 297 ? 3.471 3.762 -6.476 1.00 97.38 297 LEU A CA 1
ATOM 2290 C C . LEU A 1 297 ? 4.248 2.551 -5.983 1.00 97.38 297 LEU A C 1
ATOM 2292 O O . LEU A 1 297 ? 4.762 2.555 -4.869 1.00 97.38 297 LEU A O 1
ATOM 2296 N N . GLU A 1 298 ? 4.386 1.550 -6.838 1.00 97.00 298 GLU A N 1
ATOM 2297 C CA . GLU A 1 298 ? 5.213 0.378 -6.576 1.00 97.00 298 GLU A CA 1
ATOM 2298 C C . GLU A 1 298 ? 5.929 -0.054 -7.863 1.00 97.00 298 GLU A C 1
ATOM 2300 O O . GLU A 1 298 ? 5.270 -0.313 -8.874 1.00 97.00 298 GLU A O 1
ATOM 2305 N N . PRO A 1 299 ? 7.270 -0.125 -7.865 1.00 95.19 299 PRO A N 1
ATOM 2306 C CA . PRO A 1 299 ? 8.021 -0.507 -9.051 1.00 95.19 299 PRO A CA 1
ATOM 2307 C C . PRO A 1 299 ? 7.883 -2.010 -9.288 1.00 95.19 299 PRO A C 1
ATOM 2309 O O . PRO A 1 299 ? 8.332 -2.819 -8.473 1.00 95.19 299 PRO A O 1
ATOM 2312 N N . ARG A 1 300 ? 7.321 -2.404 -10.438 1.00 95.19 300 ARG A N 1
ATOM 2313 C CA . ARG A 1 300 ? 7.091 -3.822 -10.769 1.00 95.19 300 ARG A CA 1
ATOM 2314 C C . ARG A 1 300 ? 8.370 -4.650 -10.666 1.00 95.19 300 ARG A C 1
ATOM 2316 O O . ARG A 1 300 ? 8.349 -5.756 -10.132 1.00 95.19 300 ARG A O 1
ATOM 2323 N N . ALA A 1 301 ? 9.484 -4.104 -11.153 1.00 92.25 301 ALA A N 1
ATOM 2324 C CA . ALA A 1 301 ? 10.769 -4.791 -11.168 1.00 92.25 301 ALA A CA 1
ATOM 2325 C C . ALA A 1 301 ? 11.281 -5.159 -9.767 1.00 92.25 301 ALA A C 1
ATOM 2327 O O . ALA A 1 301 ? 11.936 -6.185 -9.628 1.00 92.25 301 ALA A O 1
ATOM 2328 N N . ALA A 1 302 ? 10.985 -4.355 -8.738 1.00 91.38 302 ALA A N 1
ATOM 2329 C CA . ALA A 1 302 ? 11.510 -4.589 -7.393 1.00 91.38 302 ALA A CA 1
ATOM 2330 C C . ALA A 1 302 ? 10.806 -5.739 -6.663 1.00 91.38 302 ALA A C 1
ATOM 2332 O O . ALA A 1 302 ? 11.414 -6.338 -5.779 1.00 91.38 302 ALA A O 1
ATOM 2333 N N . LEU A 1 303 ? 9.562 -6.059 -7.033 1.00 94.19 303 LEU A N 1
ATOM 2334 C CA . LEU A 1 303 ? 8.766 -7.098 -6.372 1.00 94.19 303 LEU A CA 1
ATOM 2335 C C . LEU A 1 303 ? 8.514 -8.335 -7.237 1.00 94.19 303 LEU A C 1
ATOM 2337 O O . LEU A 1 303 ? 7.960 -9.310 -6.743 1.00 94.19 303 LEU A O 1
ATOM 2341 N N . ARG A 1 304 ? 8.928 -8.350 -8.506 1.00 93.06 304 ARG A N 1
ATOM 2342 C CA . ARG A 1 304 ? 8.891 -9.572 -9.321 1.00 93.06 304 ARG A CA 1
ATOM 2343 C C . ARG A 1 304 ? 9.824 -10.629 -8.718 1.00 93.06 304 ARG A C 1
ATOM 2345 O O . ARG A 1 304 ? 10.968 -10.308 -8.389 1.00 93.06 304 ARG A O 1
ATOM 2352 N N . VAL A 1 305 ? 9.360 -11.877 -8.618 1.00 90.19 305 VAL A N 1
ATOM 2353 C CA . VAL A 1 305 ? 10.219 -13.018 -8.269 1.00 90.19 305 VAL A CA 1
ATOM 2354 C C . VAL A 1 305 ? 10.949 -13.433 -9.542 1.00 90.19 305 VAL A C 1
ATOM 2356 O O . VAL A 1 305 ? 10.410 -14.138 -10.389 1.00 90.19 305 VAL A O 1
ATOM 2359 N N . GLY A 1 306 ? 12.139 -12.868 -9.743 1.00 78.44 306 GLY A N 1
ATOM 2360 C CA . GLY A 1 306 ? 13.013 -13.204 -10.866 1.00 78.44 306 GLY A CA 1
ATOM 2361 C C . GLY A 1 306 ? 14.082 -14.231 -10.496 1.00 78.44 306 GLY A C 1
ATOM 2362 O O . GLY A 1 306 ? 14.038 -14.842 -9.432 1.00 78.44 306 GLY A O 1
ATOM 2363 N N . ASN A 1 307 ? 15.093 -14.341 -11.359 1.00 71.75 307 ASN A N 1
ATOM 2364 C CA . ASN A 1 307 ? 16.354 -15.026 -11.073 1.00 71.75 307 ASN A CA 1
ATOM 2365 C C . ASN A 1 307 ? 17.421 -13.969 -10.749 1.00 71.75 307 ASN A C 1
ATOM 2367 O O . ASN A 1 307 ? 18.159 -13.555 -11.649 1.00 71.75 307 ASN A O 1
ATOM 2371 N N . PRO A 1 308 ? 17.463 -13.434 -9.517 1.00 81.50 308 PRO A N 1
ATOM 2372 C CA . PRO A 1 308 ? 18.477 -12.458 -9.145 1.00 81.50 308 PRO A CA 1
ATOM 2373 C C . PRO A 1 308 ? 19.874 -13.091 -9.140 1.00 81.50 308 PRO A C 1
ATOM 2375 O O . PRO A 1 308 ? 20.033 -14.311 -9.182 1.00 81.50 308 PRO A O 1
ATOM 2378 N N . ALA A 1 309 ? 20.908 -12.255 -9.040 1.00 79.88 309 ALA A N 1
ATOM 2379 C CA . ALA A 1 309 ? 22.269 -12.750 -8.877 1.00 79.88 309 ALA A CA 1
ATOM 2380 C C . ALA A 1 309 ? 22.374 -13.625 -7.613 1.00 79.88 309 ALA A C 1
ATOM 2382 O O . ALA A 1 309 ? 21.938 -13.219 -6.530 1.00 79.88 309 ALA A O 1
ATOM 2383 N N . ALA A 1 310 ? 22.957 -14.816 -7.763 1.00 83.69 310 ALA A N 1
ATOM 2384 C CA . ALA A 1 310 ? 23.152 -15.753 -6.668 1.00 83.69 310 ALA A CA 1
ATOM 2385 C C . ALA A 1 310 ? 24.471 -15.475 -5.934 1.00 83.69 310 ALA A C 1
ATOM 2387 O O . ALA A 1 310 ? 25.525 -15.341 -6.557 1.00 83.69 310 ALA A O 1
ATOM 2388 N N . ILE A 1 311 ? 24.415 -15.434 -4.604 1.00 81.94 311 ILE A N 1
ATOM 2389 C CA . ILE A 1 311 ? 25.593 -15.448 -3.734 1.00 81.94 311 ILE A CA 1
ATOM 2390 C C . ILE A 1 311 ? 25.637 -16.815 -3.060 1.00 81.94 311 ILE A C 1
ATOM 2392 O O . ILE A 1 311 ? 24.716 -17.175 -2.322 1.00 81.94 311 ILE A O 1
ATOM 2396 N N . ASN A 1 312 ? 26.703 -17.563 -3.336 1.00 82.31 312 ASN A N 1
ATOM 2397 C CA . ASN A 1 312 ? 26.934 -18.893 -2.784 1.00 82.31 312 ASN A CA 1
ATOM 2398 C C . ASN A 1 312 ? 27.909 -18.802 -1.611 1.00 82.31 312 ASN A C 1
ATOM 2400 O O . ASN A 1 312 ? 28.900 -18.078 -1.698 1.00 82.31 312 ASN A O 1
ATOM 2404 N N . GLY A 1 313 ? 27.645 -19.570 -0.558 1.00 78.38 313 GLY A N 1
ATOM 2405 C CA . GLY A 1 313 ? 28.547 -19.696 0.582 1.00 78.38 313 GLY A CA 1
ATOM 2406 C C . GLY A 1 313 ? 28.249 -18.732 1.735 1.00 78.38 313 GLY A C 1
ATOM 2407 O O . GLY A 1 313 ? 27.912 -17.555 1.583 1.00 78.38 313 GLY A O 1
ATOM 2408 N N . SER A 1 314 ? 28.366 -19.255 2.956 1.00 76.19 314 SER A N 1
ATOM 2409 C CA . SER A 1 314 ? 28.012 -18.528 4.184 1.00 76.19 314 SER A CA 1
ATOM 2410 C C . SER A 1 314 ? 28.924 -17.332 4.493 1.00 76.19 314 SER A C 1
ATOM 2412 O O . SER A 1 314 ? 28.499 -16.387 5.164 1.00 76.19 314 SER A O 1
ATOM 2414 N N . ARG A 1 315 ? 30.177 -17.344 4.020 1.00 81.88 315 ARG A N 1
ATOM 2415 C CA . ARG A 1 315 ? 31.150 -16.262 4.240 1.00 81.88 315 ARG A CA 1
ATOM 2416 C C . ARG A 1 315 ? 30.845 -15.071 3.337 1.00 81.88 315 ARG A C 1
ATOM 2418 O O . ARG A 1 315 ? 30.871 -13.925 3.784 1.00 81.88 315 ARG A O 1
ATOM 2425 N N . GLU A 1 316 ? 30.522 -15.358 2.089 1.00 81.25 316 GLU A N 1
ATOM 2426 C CA . GLU A 1 316 ? 30.177 -14.417 1.036 1.00 81.25 316 GLU A CA 1
ATOM 2427 C C . GLU A 1 316 ? 28.888 -13.681 1.403 1.00 81.25 316 GLU A C 1
ATOM 2429 O O . GLU A 1 316 ? 28.840 -12.454 1.319 1.00 81.25 316 GLU A O 1
ATOM 2434 N N . ILE A 1 317 ? 27.894 -14.405 1.931 1.00 76.75 317 ILE A N 1
ATOM 2435 C CA . ILE A 1 317 ? 26.644 -13.829 2.447 1.00 76.75 317 ILE A CA 1
ATOM 2436 C C . ILE A 1 317 ? 26.921 -12.829 3.575 1.00 76.75 317 ILE A C 1
ATOM 2438 O O . ILE A 1 317 ? 26.467 -11.687 3.511 1.00 76.75 317 ILE A O 1
ATOM 2442 N N . LYS A 1 318 ? 27.706 -13.215 4.593 1.00 77.56 318 LYS A N 1
ATOM 2443 C CA . LYS A 1 318 ? 28.055 -12.314 5.709 1.00 77.56 318 LYS A CA 1
ATOM 2444 C C . LYS A 1 318 ? 28.788 -11.064 5.223 1.00 77.56 318 LYS A C 1
ATOM 2446 O O . LYS A 1 318 ? 28.497 -9.963 5.684 1.00 77.56 318 LYS A O 1
ATOM 2451 N N . SER A 1 319 ? 29.718 -11.228 4.283 1.00 79.88 319 SER A N 1
ATOM 2452 C CA . SER A 1 319 ? 30.449 -10.109 3.682 1.00 79.88 319 SER A CA 1
ATOM 2453 C C . SER A 1 319 ? 29.509 -9.165 2.923 1.00 79.88 319 SER A C 1
ATOM 2455 O O . SER A 1 319 ? 29.587 -7.948 3.095 1.00 79.88 319 SER A O 1
ATOM 2457 N N . ASN A 1 320 ? 28.581 -9.715 2.134 1.00 76.19 320 ASN A N 1
ATOM 2458 C CA . ASN A 1 320 ? 27.622 -8.940 1.352 1.00 76.19 320 ASN A CA 1
ATOM 2459 C C . ASN A 1 320 ? 26.642 -8.162 2.243 1.00 76.19 320 ASN A C 1
ATOM 2461 O O . ASN A 1 320 ? 26.441 -6.967 2.023 1.00 76.19 320 ASN A O 1
ATOM 2465 N N . LEU A 1 321 ? 26.105 -8.803 3.284 1.00 73.50 321 LEU A N 1
ATOM 2466 C CA . LEU A 1 321 ? 25.248 -8.155 4.277 1.00 73.50 321 LEU A CA 1
ATOM 2467 C C . LEU A 1 321 ? 25.952 -6.973 4.951 1.00 73.50 321 LEU A C 1
ATOM 2469 O O . LEU A 1 321 ? 25.393 -5.884 5.009 1.00 73.50 321 LEU A O 1
ATOM 2473 N N . ALA A 1 322 ? 27.195 -7.167 5.397 1.00 72.12 322 ALA A N 1
ATOM 2474 C CA . ALA A 1 322 ? 27.935 -6.144 6.130 1.00 72.12 322 ALA A CA 1
ATOM 2475 C C . ALA A 1 322 ? 28.424 -4.978 5.253 1.00 72.12 322 ALA A C 1
ATOM 2477 O O . ALA A 1 322 ? 28.565 -3.861 5.746 1.00 72.12 322 ALA A O 1
ATOM 2478 N N . LYS A 1 323 ? 28.745 -5.229 3.975 1.00 72.06 323 LYS A N 1
ATOM 2479 C CA . LYS A 1 323 ? 29.459 -4.252 3.131 1.00 72.06 323 LYS A CA 1
ATOM 2480 C C . LYS A 1 323 ? 28.691 -3.787 1.907 1.00 72.06 323 LYS A C 1
ATOM 2482 O O . LYS A 1 323 ? 28.960 -2.696 1.423 1.00 72.06 323 LYS A O 1
ATOM 2487 N N . SER A 1 324 ? 27.798 -4.601 1.359 1.00 70.38 324 SER A N 1
ATOM 2488 C CA . SER A 1 324 ? 27.272 -4.402 0.005 1.00 70.38 324 SER A CA 1
ATOM 2489 C C . SER A 1 324 ? 25.793 -4.040 -0.030 1.00 70.38 324 SER A C 1
ATOM 2491 O O . SER A 1 324 ? 25.391 -3.335 -0.956 1.00 70.38 324 SER A O 1
ATOM 2493 N N . ALA A 1 325 ? 25.003 -4.449 0.972 1.00 70.31 325 ALA A N 1
ATOM 2494 C CA . ALA A 1 325 ? 23.553 -4.232 1.011 1.00 70.31 325 ALA A CA 1
ATOM 2495 C C . ALA A 1 325 ? 23.164 -2.762 0.750 1.00 70.31 325 ALA A C 1
ATOM 2497 O O . ALA A 1 325 ? 22.326 -2.483 -0.109 1.00 70.31 325 ALA A O 1
ATOM 2498 N N . PHE A 1 326 ? 23.872 -1.820 1.386 1.00 74.94 326 PHE A N 1
ATOM 2499 C CA . PHE A 1 326 ? 23.656 -0.376 1.228 1.00 74.94 326 PHE A CA 1
ATOM 2500 C C . PHE A 1 326 ? 24.754 0.363 0.440 1.00 74.94 326 PHE A C 1
ATOM 2502 O O . PHE A 1 326 ? 24.671 1.576 0.255 1.00 74.94 326 PHE A O 1
ATOM 2509 N N . ALA A 1 327 ? 25.782 -0.332 -0.060 1.00 75.12 327 ALA A N 1
ATOM 2510 C CA . ALA A 1 327 ? 26.868 0.327 -0.786 1.00 75.12 327 ALA A CA 1
ATOM 2511 C C . ALA A 1 327 ? 26.449 0.784 -2.188 1.00 75.12 327 ALA A C 1
ATOM 2513 O O . ALA A 1 327 ? 25.836 0.021 -2.943 1.00 75.12 327 ALA A O 1
ATOM 2514 N N . GLY A 1 328 ? 26.856 2.008 -2.545 1.00 75.19 328 GLY A N 1
ATOM 2515 C CA . GLY A 1 328 ? 26.660 2.583 -3.878 1.00 75.19 328 GLY A CA 1
ATOM 2516 C C . GLY A 1 328 ? 25.201 2.891 -4.218 1.00 75.19 328 GLY A C 1
ATOM 2517 O O . GLY A 1 328 ? 24.856 2.954 -5.398 1.00 75.19 328 GLY A O 1
ATOM 2518 N N . LEU A 1 329 ? 24.335 3.033 -3.209 1.00 73.94 329 LEU A N 1
ATOM 2519 C CA . LEU A 1 329 ? 22.942 3.393 -3.438 1.00 73.94 329 LEU A CA 1
ATOM 2520 C C . LEU A 1 329 ? 22.834 4.812 -3.996 1.00 73.94 329 LEU A C 1
ATOM 2522 O O . LEU A 1 329 ? 23.449 5.750 -3.496 1.00 73.94 329 LEU A O 1
ATOM 2526 N N . LYS A 1 330 ? 22.016 4.944 -5.035 1.00 78.38 330 LYS A N 1
ATOM 2527 C CA . LYS A 1 330 ? 21.636 6.197 -5.688 1.00 78.38 330 LYS A CA 1
ATOM 2528 C C . LYS A 1 330 ? 20.119 6.188 -5.896 1.00 78.38 330 LYS A C 1
ATOM 2530 O O . LYS A 1 330 ? 19.533 5.100 -5.849 1.00 78.38 330 LYS A O 1
ATOM 2535 N N . PRO A 1 331 ? 19.472 7.347 -6.118 1.00 77.44 331 PRO A N 1
ATOM 2536 C CA . PRO A 1 331 ? 18.052 7.373 -6.448 1.00 77.44 331 PRO A CA 1
ATOM 2537 C C . PRO A 1 331 ? 17.753 6.405 -7.598 1.00 77.44 331 PRO A C 1
ATOM 2539 O O . PRO A 1 331 ? 18.585 6.257 -8.495 1.00 77.44 331 PRO A O 1
ATOM 2542 N N . ASP A 1 332 ? 16.592 5.745 -7.545 1.00 79.44 332 ASP A N 1
ATOM 2543 C CA . ASP A 1 332 ? 16.107 4.838 -8.600 1.00 79.44 332 ASP A CA 1
ATOM 2544 C C . ASP A 1 332 ? 16.939 3.544 -8.801 1.00 79.44 332 ASP A C 1
ATOM 2546 O O . ASP A 1 332 ? 16.689 2.749 -9.705 1.00 79.44 332 ASP A O 1
ATOM 2550 N N . LEU A 1 333 ? 17.899 3.256 -7.911 1.00 83.38 333 LEU A N 1
ATOM 2551 C CA . LEU A 1 333 ? 18.568 1.955 -7.876 1.00 83.38 333 LEU A CA 1
ATOM 2552 C C . LEU A 1 333 ? 17.756 0.933 -7.067 1.00 83.38 333 LEU A C 1
ATOM 2554 O O . LEU A 1 333 ? 17.556 1.095 -5.866 1.00 83.38 333 LEU A O 1
ATOM 2558 N N . SER A 1 334 ? 17.390 -0.175 -7.712 1.00 85.88 334 SER A N 1
ATOM 2559 C CA . SER A 1 334 ? 16.885 -1.392 -7.066 1.00 85.88 334 SER A CA 1
ATOM 2560 C C . SER A 1 334 ? 17.834 -2.558 -7.345 1.00 85.88 334 SER A C 1
ATOM 2562 O O . SER A 1 334 ? 18.377 -2.674 -8.446 1.00 85.88 334 SER A O 1
ATOM 2564 N N . ARG A 1 335 ? 18.061 -3.416 -6.345 1.00 85.94 335 ARG A N 1
ATOM 2565 C CA . ARG A 1 335 ? 18.883 -4.627 -6.464 1.00 85.94 335 ARG A CA 1
ATOM 2566 C C . ARG A 1 335 ? 18.175 -5.785 -5.783 1.00 85.94 335 ARG A C 1
ATOM 2568 O O . ARG A 1 335 ? 17.697 -5.642 -4.665 1.00 85.94 335 ARG A O 1
ATOM 2575 N N . GLN A 1 336 ? 18.179 -6.935 -6.441 1.00 87.38 336 GLN A N 1
ATOM 2576 C CA . GLN A 1 336 ? 17.759 -8.201 -5.859 1.00 87.38 336 GLN A CA 1
ATOM 2577 C C . GLN A 1 336 ? 18.948 -9.159 -5.892 1.00 87.38 336 GLN A C 1
ATOM 2579 O O . GLN A 1 336 ? 19.660 -9.241 -6.895 1.00 87.38 336 GLN A O 1
ATOM 2584 N N . VAL A 1 337 ? 19.154 -9.880 -4.796 1.00 85.38 337 VAL A N 1
ATOM 2585 C CA . VAL A 1 337 ? 20.154 -10.943 -4.663 1.00 85.38 337 VAL A CA 1
ATOM 2586 C C . VAL A 1 337 ? 19.488 -12.138 -4.002 1.00 85.38 337 VAL A C 1
ATOM 2588 O O . VAL A 1 337 ? 18.685 -11.969 -3.088 1.00 85.38 337 VAL A O 1
ATOM 2591 N N . GLN A 1 338 ? 19.811 -13.341 -4.465 1.00 86.25 338 GLN A N 1
ATOM 2592 C CA . GLN A 1 338 ? 19.375 -14.577 -3.823 1.00 86.25 338 GLN A CA 1
ATOM 2593 C C . GLN A 1 338 ? 20.573 -15.241 -3.168 1.00 86.25 338 GLN A C 1
ATOM 2595 O O . GLN A 1 338 ? 21.657 -15.338 -3.743 1.00 86.25 338 GLN A O 1
ATOM 2600 N N . TRP A 1 339 ? 20.373 -15.698 -1.942 1.00 81.94 339 TRP A N 1
ATOM 2601 C CA . TRP A 1 339 ? 21.389 -16.430 -1.209 1.00 81.94 339 TRP A CA 1
ATOM 2602 C C . TRP A 1 339 ? 21.077 -17.909 -1.289 1.00 81.94 339 TRP A C 1
ATOM 2604 O O . TRP A 1 339 ? 19.992 -18.345 -0.902 1.00 81.94 339 TRP A O 1
ATOM 2614 N N . LEU A 1 340 ? 22.035 -18.667 -1.803 1.00 75.81 340 LEU A N 1
ATOM 2615 C CA . LEU A 1 340 ? 21.929 -20.109 -1.907 1.00 75.81 340 LEU A CA 1
ATOM 2616 C C . LEU A 1 340 ? 22.916 -20.714 -0.906 1.00 75.81 340 LEU A C 1
ATOM 2618 O O . LEU A 1 340 ? 24.125 -20.490 -1.030 1.00 75.81 340 LEU A O 1
ATOM 2622 N N . PRO A 1 341 ? 22.448 -21.461 0.111 1.00 67.69 341 PRO A N 1
ATOM 2623 C CA . PRO A 1 341 ? 23.352 -22.330 0.842 1.00 67.69 341 PRO A CA 1
ATOM 2624 C C . PRO A 1 341 ? 23.921 -23.377 -0.126 1.00 67.69 341 PRO A C 1
ATOM 2626 O O . PRO A 1 341 ? 23.286 -23.718 -1.128 1.00 67.69 341 PRO A O 1
ATOM 2629 N N . ASP A 1 342 ? 25.124 -23.876 0.160 1.00 61.50 342 ASP A N 1
ATOM 2630 C CA . ASP A 1 342 ? 25.825 -24.810 -0.723 1.00 61.50 342 ASP A CA 1
ATOM 2631 C C . ASP A 1 342 ? 24.906 -25.989 -1.104 1.00 61.50 342 ASP A C 1
ATOM 2633 O O . ASP A 1 342 ? 24.399 -26.693 -0.229 1.00 61.50 342 ASP A O 1
ATOM 2637 N N . LYS A 1 343 ? 24.706 -26.206 -2.415 1.00 59.81 343 LYS A N 1
ATOM 2638 C CA . LYS A 1 343 ? 23.828 -27.237 -3.020 1.00 59.81 343 LYS A CA 1
ATOM 2639 C C . LYS A 1 343 ? 22.307 -26.976 -2.983 1.00 59.81 343 LYS A C 1
ATOM 2641 O O . LYS A 1 343 ? 21.538 -27.915 -3.186 1.00 59.81 343 LYS A O 1
ATOM 2646 N N . ALA A 1 344 ? 21.842 -25.745 -2.767 1.00 61.34 344 ALA A N 1
ATOM 2647 C CA . ALA A 1 344 ? 20.415 -25.420 -2.882 1.00 61.34 344 ALA A CA 1
ATOM 2648 C C . ALA A 1 344 ? 19.913 -25.391 -4.340 1.00 61.34 344 ALA A C 1
ATOM 2650 O O . ALA A 1 344 ? 20.629 -24.982 -5.255 1.00 61.34 344 ALA A O 1
ATOM 2651 N N . ALA A 1 345 ? 18.656 -25.797 -4.549 1.00 62.12 345 ALA A N 1
ATOM 2652 C CA . ALA A 1 345 ? 17.980 -25.670 -5.838 1.00 62.12 345 ALA A CA 1
ATOM 2653 C C . ALA A 1 345 ? 17.813 -24.189 -6.229 1.00 62.12 345 ALA A C 1
ATOM 2655 O O . ALA A 1 345 ? 17.536 -23.350 -5.376 1.00 62.12 345 ALA A O 1
ATOM 2656 N N . GLN A 1 346 ? 17.932 -23.877 -7.524 1.00 63.19 346 GLN A N 1
ATOM 2657 C CA . GLN A 1 346 ? 17.800 -22.502 -8.034 1.00 63.19 346 GLN A CA 1
ATOM 2658 C C . GLN A 1 346 ? 16.374 -21.938 -7.871 1.00 63.19 346 GLN A C 1
ATOM 2660 O O . GLN A 1 346 ? 16.202 -20.736 -7.683 1.00 63.19 346 GLN A O 1
ATOM 2665 N N . ASN A 1 347 ? 15.344 -22.793 -7.871 1.00 70.81 347 ASN A N 1
ATOM 2666 C CA . ASN A 1 347 ? 13.948 -22.373 -7.727 1.00 70.81 347 ASN A CA 1
ATOM 2667 C C . ASN A 1 347 ? 13.454 -22.486 -6.271 1.00 70.81 347 ASN A C 1
ATOM 2669 O O . ASN A 1 347 ? 12.725 -23.411 -5.917 1.00 70.81 347 ASN A O 1
ATOM 2673 N N . LEU A 1 348 ? 13.883 -21.563 -5.404 1.00 76.81 348 LEU A N 1
ATOM 2674 C CA . LEU A 1 348 ? 13.510 -21.569 -3.978 1.00 76.81 348 LEU A CA 1
ATOM 2675 C C . LEU A 1 348 ? 12.085 -21.072 -3.689 1.00 76.81 348 LEU A C 1
ATOM 2677 O O . LEU A 1 348 ? 11.574 -21.320 -2.591 1.00 76.81 348 LEU A O 1
ATOM 2681 N N . TRP A 1 349 ? 11.468 -20.379 -4.647 1.00 88.69 349 TRP A N 1
ATOM 2682 C CA . TRP A 1 349 ? 10.311 -19.512 -4.421 1.00 88.69 349 TRP A CA 1
ATOM 2683 C C . TRP A 1 349 ? 9.181 -19.748 -5.442 1.00 88.69 349 TRP A C 1
ATOM 2685 O O . TRP A 1 349 ? 8.829 -18.826 -6.179 1.00 88.69 349 TRP A O 1
ATOM 2695 N N . PRO A 1 350 ? 8.607 -20.965 -5.530 1.00 89.69 350 PRO A N 1
ATOM 2696 C CA . PRO A 1 350 ? 7.384 -21.177 -6.301 1.00 89.69 350 PRO A CA 1
ATOM 2697 C C . PRO A 1 350 ? 6.198 -20.406 -5.700 1.00 89.69 350 PRO A C 1
ATOM 2699 O O . PRO A 1 350 ? 6.199 -20.077 -4.510 1.00 89.69 350 PRO A O 1
ATOM 2702 N N . VAL A 1 351 ? 5.169 -20.153 -6.517 1.00 93.44 351 VAL A N 1
ATOM 2703 C CA . VAL A 1 351 ? 3.897 -19.554 -6.069 1.00 93.44 351 VAL A CA 1
ATOM 2704 C C . VAL A 1 351 ? 3.317 -20.351 -4.893 1.00 93.44 351 VAL A C 1
ATOM 2706 O O . VAL A 1 351 ? 3.378 -21.579 -4.887 1.00 93.44 351 VAL A O 1
ATOM 2709 N N . GLY A 1 352 ? 2.800 -19.642 -3.890 1.00 91.88 352 GLY A N 1
ATOM 2710 C CA . GLY A 1 352 ? 2.315 -20.178 -2.617 1.00 91.88 352 GLY A CA 1
ATOM 2711 C C . GLY A 1 352 ? 3.386 -20.287 -1.527 1.00 91.88 352 GLY A C 1
ATOM 2712 O O . GLY A 1 352 ? 3.053 -20.517 -0.368 1.00 91.88 352 GLY A O 1
ATOM 2713 N N . THR A 1 353 ? 4.672 -20.097 -1.851 1.00 91.25 353 THR A N 1
ATOM 2714 C CA . THR A 1 353 ? 5.729 -20.121 -0.826 1.00 91.25 353 THR A CA 1
ATOM 2715 C C . THR A 1 353 ? 5.668 -18.866 0.035 1.00 91.25 353 THR A C 1
ATOM 2717 O O . THR A 1 353 ? 5.617 -1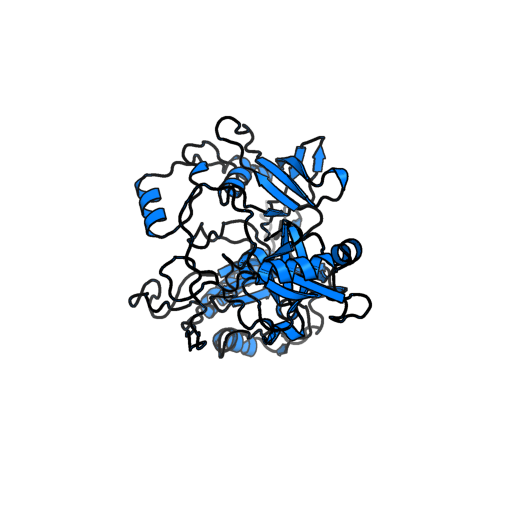7.752 -0.492 1.00 91.25 353 THR A O 1
ATOM 2720 N N . ARG A 1 354 ? 5.780 -19.046 1.354 1.00 92.25 354 ARG A N 1
ATOM 2721 C CA . ARG A 1 354 ? 5.871 -17.963 2.338 1.00 92.25 354 ARG A CA 1
ATOM 2722 C C . ARG A 1 354 ? 7.255 -17.882 2.967 1.00 92.25 354 ARG A C 1
ATOM 2724 O O . ARG A 1 354 ? 7.973 -18.873 3.106 1.00 92.25 354 ARG A O 1
ATOM 2731 N N . GLY A 1 355 ? 7.637 -16.678 3.363 1.00 91.88 355 GLY A N 1
ATOM 2732 C CA . GLY A 1 355 ? 8.870 -16.415 4.086 1.00 91.88 355 GLY A CA 1
ATOM 2733 C C . GLY A 1 355 ? 8.699 -15.299 5.103 1.00 91.88 355 GLY A C 1
ATOM 2734 O O . GLY A 1 355 ? 7.866 -14.408 4.945 1.00 91.88 355 GLY A O 1
ATOM 2735 N N . MET A 1 356 ? 9.527 -15.334 6.143 1.00 92.06 356 MET A N 1
ATOM 2736 C CA . MET A 1 356 ? 9.606 -14.241 7.103 1.00 92.06 356 MET A CA 1
ATOM 2737 C C . MET A 1 356 ? 10.335 -1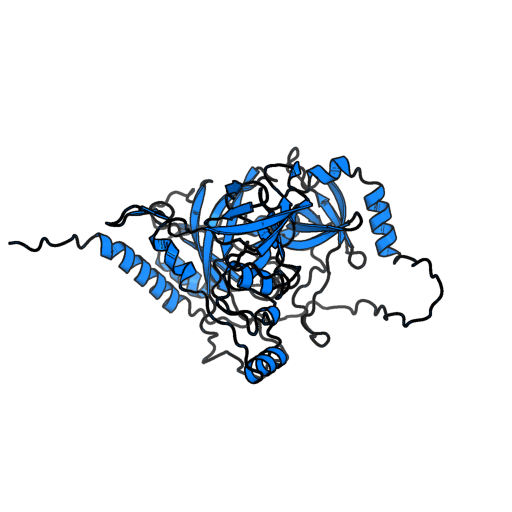3.067 6.465 1.00 92.06 356 MET A C 1
ATOM 2739 O O . MET A 1 356 ? 11.456 -13.210 5.972 1.00 92.06 356 MET A O 1
ATOM 2743 N N . LEU A 1 357 ? 9.702 -11.903 6.506 1.00 92.69 357 LEU A N 1
ATOM 2744 C CA . LEU A 1 357 ? 10.299 -10.654 6.074 1.00 92.69 357 LEU A CA 1
ATOM 2745 C C . LEU A 1 357 ? 11.080 -10.035 7.232 1.00 92.69 357 LEU A C 1
ATOM 2747 O O . LEU A 1 357 ? 10.551 -9.850 8.328 1.00 92.69 357 LEU A O 1
ATOM 2751 N N . VAL A 1 358 ? 12.317 -9.643 6.953 1.00 89.69 358 VAL A N 1
ATOM 2752 C CA . VAL A 1 358 ? 13.106 -8.738 7.784 1.00 89.69 358 VAL A CA 1
ATOM 2753 C C . VAL A 1 358 ? 13.338 -7.464 6.984 1.00 89.69 358 VAL A C 1
ATOM 2755 O O . VAL A 1 358 ? 14.109 -7.446 6.025 1.00 89.69 358 VAL A O 1
ATOM 2758 N N . HIS A 1 359 ? 12.659 -6.397 7.384 1.00 87.69 359 HIS A N 1
ATOM 2759 C CA . HIS A 1 359 ? 12.801 -5.070 6.808 1.00 87.69 359 HIS A CA 1
ATOM 2760 C C . HIS A 1 359 ? 13.854 -4.282 7.579 1.00 87.69 359 HIS A C 1
ATOM 2762 O O . HIS A 1 359 ? 13.759 -4.134 8.796 1.00 87.69 359 HIS A O 1
ATOM 2768 N N . SER A 1 360 ? 14.842 -3.748 6.873 1.00 82.88 360 SER A N 1
ATOM 2769 C CA . SER A 1 360 ? 15.842 -2.824 7.403 1.00 82.88 360 SER A CA 1
ATOM 2770 C C . SER A 1 360 ? 15.863 -1.565 6.551 1.00 82.88 360 SER A C 1
ATOM 2772 O O . SER A 1 360 ? 15.761 -1.637 5.328 1.00 82.88 360 SER A O 1
ATOM 2774 N N . PHE A 1 361 ? 16.048 -0.406 7.165 1.00 77.38 361 PHE A N 1
ATOM 2775 C CA . PHE A 1 361 ? 16.143 0.854 6.437 1.00 77.38 361 PHE A CA 1
ATOM 2776 C C . PHE A 1 361 ? 17.307 1.696 6.932 1.00 77.38 361 PHE A C 1
ATOM 2778 O O . PHE A 1 361 ? 17.727 1.610 8.085 1.00 77.38 361 PHE A O 1
ATOM 2785 N N . GLY A 1 362 ? 17.860 2.487 6.019 1.00 70.00 362 GLY A N 1
ATOM 2786 C CA . GLY A 1 362 ? 18.912 3.436 6.330 1.00 70.00 362 GLY A CA 1
ATOM 2787 C C . GLY A 1 362 ? 18.366 4.738 6.905 1.00 70.00 362 GLY A C 1
ATOM 2788 O O . GLY A 1 362 ? 17.172 4.914 7.140 1.00 70.00 362 GLY A O 1
ATOM 2789 N N . TRP A 1 363 ? 19.274 5.688 7.095 1.00 66.62 363 TRP A N 1
ATOM 2790 C CA . TRP A 1 363 ? 18.967 7.014 7.613 1.00 66.62 363 TRP A CA 1
ATOM 2791 C C . TRP A 1 363 ? 19.292 8.092 6.577 1.00 66.62 363 TRP A C 1
ATOM 2793 O O . TRP A 1 363 ? 20.283 8.003 5.846 1.00 66.62 363 TRP A O 1
ATOM 2803 N N . ARG A 1 364 ? 18.468 9.143 6.536 1.00 62.50 364 ARG A N 1
ATOM 2804 C CA . ARG A 1 364 ? 18.704 10.343 5.728 1.00 62.50 364 ARG A CA 1
ATOM 2805 C C . ARG A 1 364 ? 19.087 11.491 6.650 1.00 62.50 364 ARG A C 1
ATOM 2807 O O . ARG A 1 364 ? 18.319 11.833 7.539 1.00 62.50 364 ARG A O 1
ATOM 2814 N N . LYS A 1 365 ? 20.227 12.136 6.394 1.00 59.53 365 LYS A N 1
ATOM 2815 C CA . LYS A 1 365 ? 20.604 13.360 7.110 1.00 59.53 365 LYS A CA 1
ATOM 2816 C C . LYS A 1 365 ? 19.815 14.545 6.553 1.00 59.53 365 LYS A C 1
ATOM 2818 O O . LYS A 1 365 ? 19.886 14.830 5.354 1.00 59.53 365 LYS A O 1
ATOM 2823 N N . SER A 1 366 ? 19.076 15.251 7.405 1.00 55.97 366 SER A N 1
ATOM 2824 C CA . SER A 1 366 ? 18.473 16.529 7.013 1.00 55.97 366 SER A CA 1
ATOM 2825 C C . SER A 1 366 ? 19.504 17.661 7.122 1.00 55.97 366 SER A C 1
ATOM 2827 O O . SER A 1 366 ? 20.220 17.722 8.121 1.00 55.97 366 SER A O 1
ATOM 2829 N N . PRO A 1 367 ? 19.569 18.613 6.170 1.00 53.97 367 PRO A N 1
ATOM 2830 C CA . PRO A 1 367 ? 20.407 19.810 6.304 1.00 53.97 367 PRO A CA 1
ATOM 2831 C C . PRO A 1 367 ? 20.074 20.656 7.544 1.00 53.97 367 PRO A C 1
ATOM 2833 O O . PRO A 1 367 ? 20.923 21.398 8.026 1.00 53.97 367 PRO A O 1
ATOM 2836 N N . ALA A 1 368 ? 18.844 20.542 8.060 1.00 53.84 368 ALA A N 1
ATOM 2837 C CA . ALA A 1 368 ? 18.380 21.247 9.254 1.00 53.84 368 ALA A CA 1
ATOM 2838 C C . ALA A 1 368 ? 18.659 20.487 10.567 1.00 53.84 368 ALA A C 1
ATOM 2840 O O . ALA A 1 368 ? 18.450 21.037 11.651 1.00 53.84 368 ALA A O 1
ATOM 2841 N N . GLU A 1 369 ? 19.113 19.230 10.503 1.00 54.88 369 GLU A N 1
ATOM 2842 C CA . GLU A 1 369 ? 19.505 18.478 11.695 1.00 54.88 369 GLU A CA 1
ATOM 2843 C C . GLU A 1 369 ? 20.860 18.982 12.194 1.00 54.88 369 GLU A C 1
ATOM 2845 O O . GLU A 1 369 ? 21.901 18.786 11.563 1.00 54.88 369 GLU A O 1
ATOM 2850 N N . LYS A 1 370 ? 20.851 19.632 13.365 1.00 50.34 370 LYS A N 1
ATOM 2851 C CA . LYS A 1 370 ? 22.083 19.894 14.115 1.00 50.34 370 LYS A CA 1
ATOM 2852 C C . LYS A 1 370 ? 22.747 18.547 14.425 1.00 50.34 370 LYS A C 1
ATOM 2854 O O . LYS A 1 370 ? 22.048 17.588 14.749 1.00 50.34 370 LYS A O 1
ATOM 2859 N N . ASN A 1 371 ? 24.077 18.483 14.308 1.00 45.59 371 ASN A N 1
ATOM 2860 C CA . ASN A 1 371 ? 24.870 17.272 14.555 1.00 45.59 371 ASN A CA 1
ATOM 2861 C C . ASN A 1 371 ? 24.350 16.507 15.797 1.00 45.59 371 ASN A C 1
ATOM 2863 O O . ASN A 1 371 ? 24.266 17.092 16.874 1.00 45.59 371 ASN A O 1
ATOM 2867 N N . ASN A 1 372 ? 24.035 15.215 15.624 1.00 45.12 372 ASN A N 1
ATOM 2868 C CA . ASN A 1 372 ? 23.669 14.219 16.653 1.00 45.12 372 ASN A CA 1
ATOM 2869 C C . ASN A 1 372 ? 22.201 14.054 17.112 1.00 45.12 372 ASN A C 1
ATOM 2871 O O . ASN A 1 372 ? 21.981 13.504 18.192 1.00 45.12 372 ASN A O 1
ATOM 2875 N N . SER A 1 373 ? 21.165 14.371 16.329 1.00 45.81 373 SER A N 1
ATOM 2876 C CA . SER A 1 373 ? 19.825 13.841 16.662 1.00 45.81 373 SER A CA 1
ATOM 2877 C C . SER A 1 373 ? 19.684 12.365 16.245 1.00 45.81 373 SER A C 1
ATOM 2879 O O . SER A 1 373 ? 19.207 12.074 15.155 1.00 45.81 373 SER A O 1
ATOM 2881 N N . GLY A 1 374 ? 20.115 11.432 17.102 1.00 50.03 374 GLY A N 1
ATOM 2882 C CA . GLY A 1 374 ? 19.832 9.989 16.962 1.00 50.03 374 GLY A CA 1
ATOM 2883 C C . GLY A 1 374 ? 20.977 9.105 16.450 1.00 50.03 374 GLY A C 1
ATOM 2884 O O . GLY A 1 374 ? 20.809 7.892 16.368 1.00 50.03 374 GLY A O 1
ATOM 2885 N N . VAL A 1 375 ? 22.142 9.688 16.153 1.00 50.69 375 VAL A N 1
ATOM 2886 C CA . VAL A 1 375 ? 23.364 8.952 15.796 1.00 50.69 375 VAL A CA 1
ATOM 2887 C C . VAL A 1 375 ? 24.251 8.854 17.039 1.00 50.69 375 VAL A C 1
ATOM 2889 O O . VAL A 1 375 ? 24.864 9.841 17.442 1.00 50.69 375 VAL A O 1
ATOM 2892 N N . ILE A 1 376 ? 24.324 7.678 17.659 1.00 44.47 376 ILE A N 1
ATOM 2893 C CA . ILE A 1 376 ? 25.237 7.399 18.777 1.00 44.47 376 ILE A CA 1
ATOM 2894 C C . ILE A 1 376 ? 26.426 6.631 18.197 1.00 44.47 376 ILE A C 1
ATOM 2896 O O . ILE A 1 376 ? 26.238 5.562 17.631 1.00 44.47 376 ILE A O 1
ATOM 2900 N N . LEU A 1 377 ? 27.648 7.167 18.302 1.00 41.62 377 LEU A N 1
ATOM 2901 C CA . LEU A 1 377 ? 28.873 6.519 17.787 1.00 41.62 377 LEU A CA 1
ATOM 2902 C C . LEU A 1 377 ? 28.830 6.178 16.278 1.00 41.62 377 LEU A C 1
ATOM 2904 O O . LEU A 1 377 ? 29.384 5.173 15.845 1.00 41.62 377 LEU A O 1
ATOM 2908 N N . GLY A 1 378 ? 28.152 6.993 15.463 1.00 41.56 378 GLY A N 1
ATOM 2909 C CA . GLY A 1 378 ? 27.976 6.709 14.029 1.00 41.56 378 GLY A CA 1
ATOM 2910 C C . GLY A 1 378 ? 26.908 5.650 13.720 1.00 41.56 378 GLY A C 1
ATOM 2911 O O . GLY A 1 378 ? 26.720 5.302 12.557 1.00 41.56 378 GLY A O 1
ATOM 2912 N N . LEU A 1 379 ? 26.196 5.159 14.738 1.00 40.25 379 LEU A N 1
ATOM 2913 C CA . LEU A 1 379 ? 25.127 4.173 14.624 1.00 40.25 379 LEU A CA 1
ATOM 2914 C C . LEU A 1 379 ? 23.768 4.833 14.866 1.00 40.25 379 LEU A C 1
ATOM 2916 O O . LEU A 1 379 ? 23.565 5.527 15.863 1.00 40.25 379 LEU A O 1
ATOM 2920 N N . VAL A 1 380 ? 22.818 4.569 13.972 1.00 51.69 380 VAL A N 1
ATOM 2921 C CA . VAL A 1 380 ? 21.388 4.771 14.235 1.00 51.69 380 VAL A CA 1
ATOM 2922 C C . VAL A 1 380 ? 20.852 3.430 14.725 1.00 51.69 380 VAL A C 1
ATOM 2924 O O . VAL A 1 380 ? 20.720 2.487 13.948 1.00 51.69 380 VAL A O 1
ATOM 2927 N N . THR A 1 381 ? 20.627 3.296 16.029 1.00 42.38 381 THR A N 1
ATOM 2928 C CA . THR A 1 381 ? 20.180 2.033 16.630 1.00 42.38 381 THR A CA 1
ATOM 2929 C C . THR A 1 381 ? 18.675 1.809 16.401 1.00 42.38 381 THR A C 1
ATOM 2931 O O . THR A 1 381 ? 17.881 2.747 16.438 1.00 42.38 381 THR A O 1
ATOM 2934 N N . GLY A 1 382 ? 18.264 0.555 16.162 1.00 51.19 382 GLY A N 1
ATOM 2935 C CA . GLY A 1 382 ? 16.891 0.091 16.426 1.00 51.19 382 GLY A CA 1
ATOM 2936 C C . GLY A 1 382 ? 15.796 0.354 15.381 1.00 51.19 382 GLY A C 1
ATOM 2937 O O . GLY A 1 382 ? 14.689 0.710 15.767 1.00 51.19 382 GLY A O 1
ATOM 2938 N N . HIS A 1 383 ? 16.051 0.157 14.085 1.00 66.50 383 HIS A N 1
ATOM 2939 C CA . HIS A 1 383 ? 15.057 0.438 13.039 1.00 66.50 383 HIS A CA 1
ATOM 2940 C C . HIS A 1 383 ? 14.905 -0.732 12.050 1.00 66.50 383 HIS A C 1
ATOM 2942 O O . HIS A 1 383 ? 15.355 -0.679 10.909 1.00 66.50 383 HIS A O 1
ATOM 2948 N N . PHE A 1 384 ? 14.279 -1.812 12.515 1.00 71.12 384 PHE A N 1
ATOM 2949 C CA . PHE A 1 384 ? 13.858 -2.941 11.685 1.00 71.12 384 PHE A CA 1
ATOM 2950 C C . PHE A 1 384 ? 12.366 -3.209 11.906 1.00 71.12 384 PHE A C 1
ATOM 2952 O O . PHE A 1 384 ? 11.813 -2.877 12.957 1.00 71.12 384 PHE A O 1
ATOM 2959 N N . ALA A 1 385 ? 11.714 -3.804 10.916 1.00 78.69 385 ALA A N 1
ATOM 2960 C CA . ALA A 1 385 ? 10.366 -4.340 11.051 1.00 78.69 385 ALA A CA 1
ATOM 2961 C C . ALA A 1 385 ? 10.356 -5.800 10.596 1.00 78.69 385 ALA A C 1
ATOM 2963 O O . ALA A 1 385 ? 11.176 -6.210 9.775 1.00 78.69 385 ALA A O 1
ATOM 2964 N N . PHE A 1 386 ? 9.425 -6.577 11.137 1.00 88.44 386 PHE A N 1
ATOM 2965 C CA . PHE A 1 386 ? 9.153 -7.925 10.659 1.00 88.44 386 PHE A CA 1
ATOM 2966 C C . PHE A 1 386 ? 7.845 -7.951 9.885 1.00 88.44 386 PHE A C 1
ATOM 2968 O O . PHE A 1 386 ? 7.022 -7.037 9.980 1.00 88.44 386 PHE A O 1
ATOM 2975 N N . GLY A 1 387 ? 7.673 -9.008 9.114 1.00 92.44 387 GLY A N 1
ATOM 2976 C CA . GLY A 1 387 ? 6.500 -9.208 8.293 1.00 92.44 387 GLY A CA 1
ATOM 2977 C C . GLY A 1 387 ? 6.486 -10.596 7.681 1.00 92.44 387 GLY A C 1
ATOM 2978 O O . GLY A 1 387 ? 7.283 -11.467 8.047 1.00 92.44 387 GLY A O 1
ATOM 2979 N N . GLN A 1 388 ? 5.646 -10.746 6.671 1.00 93.88 388 GLN A N 1
ATOM 2980 C CA . GLN A 1 388 ? 5.650 -11.895 5.783 1.00 93.88 388 GLN A CA 1
ATOM 2981 C C . GLN A 1 388 ? 5.810 -11.450 4.334 1.00 93.88 388 GLN A C 1
ATOM 2983 O O . GLN A 1 388 ? 5.412 -10.348 3.950 1.00 93.88 388 GLN A O 1
ATOM 2988 N N . ALA A 1 389 ? 6.389 -12.332 3.533 1.00 95.12 389 ALA A N 1
ATOM 2989 C CA . ALA A 1 389 ? 6.373 -12.234 2.088 1.00 95.12 389 ALA A CA 1
ATOM 2990 C C . ALA A 1 389 ? 5.853 -13.553 1.514 1.00 95.12 389 ALA A C 1
ATOM 2992 O O . ALA A 1 389 ? 6.392 -14.619 1.819 1.00 95.12 389 ALA A O 1
ATOM 2993 N N . GLU A 1 390 ? 4.825 -13.474 0.681 1.00 95.44 390 GLU A N 1
ATOM 2994 C CA . GLU A 1 390 ? 4.269 -14.602 -0.059 1.00 95.44 390 GLU A CA 1
ATOM 2995 C C . GLU A 1 390 ? 4.567 -14.432 -1.548 1.00 95.44 390 GLU A C 1
ATOM 2997 O O . GLU A 1 390 ? 4.501 -13.327 -2.093 1.00 95.44 390 GLU A O 1
ATOM 3002 N N . VAL A 1 391 ? 4.906 -15.526 -2.223 1.00 95.62 391 VAL A N 1
ATOM 3003 C CA . VAL A 1 391 ? 4.975 -15.544 -3.683 1.00 95.62 391 VAL A CA 1
ATOM 3004 C C . VAL A 1 391 ? 3.571 -15.773 -4.223 1.00 95.62 391 VAL A C 1
ATOM 3006 O O . VAL A 1 391 ? 3.041 -16.874 -4.111 1.00 95.62 391 VAL A O 1
ATOM 3009 N N . ILE A 1 392 ? 2.991 -14.766 -4.864 1.00 96.12 392 ILE A N 1
ATOM 3010 C CA . ILE A 1 392 ? 1.680 -14.869 -5.509 1.00 96.12 392 ILE A CA 1
ATOM 3011 C C . ILE A 1 392 ? 1.817 -14.805 -7.028 1.00 96.12 392 ILE A C 1
ATOM 3013 O O . ILE A 1 392 ? 2.768 -14.225 -7.564 1.00 96.12 392 ILE A O 1
ATOM 3017 N N . GLU A 1 393 ? 0.832 -15.344 -7.737 1.00 96.69 393 GLU A N 1
ATOM 3018 C CA . GLU A 1 393 ? 0.637 -15.018 -9.145 1.00 96.69 393 GLU A CA 1
ATOM 3019 C C . GLU A 1 393 ? 0.029 -13.613 -9.256 1.00 96.69 393 GLU A C 1
ATOM 3021 O O . GLU A 1 393 ? -0.991 -13.300 -8.637 1.00 96.69 393 GLU A O 1
ATOM 3026 N N . CYS A 1 394 ? 0.664 -12.719 -10.016 1.00 96.00 394 CYS A N 1
ATOM 3027 C CA . CYS A 1 394 ? 0.142 -11.372 -10.189 1.00 96.00 394 CYS A CA 1
ATOM 3028 C C . CYS A 1 394 ? -1.165 -11.397 -11.000 1.00 96.00 394 CYS A C 1
ATOM 3030 O O . CYS A 1 394 ? -1.127 -11.771 -12.171 1.00 96.00 394 CYS A O 1
ATOM 3032 N N . PRO A 1 395 ? -2.289 -10.865 -10.485 1.00 93.44 395 PRO A N 1
ATOM 3033 C CA . PRO A 1 395 ? -3.563 -10.889 -11.210 1.00 93.44 395 PRO A CA 1
ATOM 3034 C C . PRO A 1 395 ? -3.586 -10.011 -12.473 1.00 93.44 395 PRO A C 1
ATOM 3036 O O . PRO A 1 395 ? -4.509 -10.117 -13.271 1.00 93.44 395 PRO A O 1
ATOM 3039 N N . ILE A 1 396 ? -2.602 -9.118 -12.648 1.00 96.50 396 ILE A N 1
ATOM 3040 C CA . ILE A 1 396 ? -2.502 -8.230 -13.818 1.00 96.50 396 ILE A CA 1
ATOM 3041 C C . ILE A 1 396 ? -1.577 -8.821 -14.890 1.00 96.50 396 ILE A C 1
ATOM 3043 O O . ILE A 1 396 ? -1.859 -8.685 -16.077 1.00 96.50 396 ILE A O 1
ATOM 3047 N N . THR A 1 397 ? -0.463 -9.450 -14.500 1.00 96.56 397 THR A N 1
ATOM 3048 C CA . THR A 1 397 ? 0.568 -9.916 -15.449 1.00 96.56 397 THR A CA 1
ATOM 3049 C C . THR A 1 397 ? 0.658 -11.435 -15.588 1.00 96.56 397 THR A C 1
ATOM 3051 O O . THR A 1 397 ? 1.268 -11.904 -16.545 1.00 96.56 397 THR A O 1
ATOM 3054 N N . GLY A 1 398 ? 0.099 -12.205 -14.648 1.00 95.00 398 GLY A N 1
ATOM 3055 C CA . GLY A 1 398 ? 0.310 -13.654 -14.523 1.00 95.00 398 GLY A CA 1
ATOM 3056 C C . GLY A 1 398 ? 1.721 -14.039 -14.055 1.00 95.00 398 GLY A C 1
ATOM 3057 O O . GLY A 1 398 ? 2.094 -15.205 -14.072 1.00 95.00 398 GLY A O 1
ATOM 3058 N N . GLU A 1 399 ? 2.558 -13.068 -13.677 1.00 94.88 399 GLU A N 1
ATOM 3059 C CA . GLU A 1 399 ? 3.937 -13.334 -13.259 1.00 94.88 399 GLU A CA 1
ATOM 3060 C C . GLU A 1 399 ? 4.027 -13.580 -11.747 1.00 94.88 399 GLU A C 1
ATOM 3062 O O . GLU A 1 399 ? 3.365 -12.869 -10.981 1.00 94.88 399 GLU A O 1
ATOM 3067 N N . PRO A 1 400 ? 4.908 -14.490 -11.290 1.00 95.44 400 PRO A N 1
ATOM 3068 C CA . PRO A 1 400 ? 5.247 -14.611 -9.880 1.00 95.44 400 PRO A CA 1
ATOM 3069 C C . PRO A 1 400 ? 5.815 -13.302 -9.318 1.00 95.44 400 PRO A C 1
ATOM 3071 O O . PRO A 1 400 ? 6.749 -12.701 -9.868 1.00 95.44 400 PRO A O 1
ATOM 3074 N N . ARG A 1 401 ? 5.269 -12.857 -8.190 1.00 95.81 401 ARG A N 1
ATOM 3075 C CA . ARG A 1 401 ? 5.732 -11.665 -7.475 1.00 95.81 401 ARG A CA 1
ATOM 3076 C C . ARG A 1 401 ? 5.584 -11.823 -5.971 1.00 95.81 401 ARG A C 1
ATOM 3078 O O . ARG A 1 401 ? 4.767 -12.603 -5.498 1.00 95.81 401 ARG A O 1
ATOM 3085 N N . TRP A 1 402 ? 6.341 -11.023 -5.239 1.00 96.38 402 TRP A N 1
ATOM 3086 C CA . TRP A 1 402 ? 6.168 -10.854 -3.810 1.00 96.38 402 TRP A CA 1
ATOM 3087 C C . TRP A 1 402 ? 4.896 -10.049 -3.517 1.00 96.38 402 TRP A C 1
ATOM 3089 O O . TRP A 1 402 ? 4.686 -8.958 -4.072 1.00 96.38 402 TRP A O 1
ATOM 3099 N N . ASP A 1 403 ? 4.067 -10.594 -2.636 1.00 96.75 403 ASP A N 1
ATOM 3100 C CA . ASP A 1 403 ? 3.091 -9.870 -1.831 1.00 96.75 403 ASP A CA 1
ATOM 3101 C C . ASP A 1 403 ? 3.639 -9.765 -0.408 1.00 96.75 403 ASP A C 1
ATOM 3103 O O . ASP A 1 403 ? 4.022 -10.768 0.190 1.00 96.75 403 ASP A O 1
ATOM 3107 N N . ILE A 1 404 ? 3.768 -8.540 0.096 1.00 96.12 404 ILE A N 1
ATOM 3108 C CA . ILE A 1 404 ? 4.506 -8.257 1.329 1.00 96.12 404 ILE A CA 1
ATOM 3109 C C . ILE A 1 404 ? 3.589 -7.546 2.312 1.00 96.12 404 ILE A C 1
ATOM 3111 O O . ILE A 1 404 ? 3.068 -6.463 2.013 1.00 96.12 404 ILE A O 1
ATOM 3115 N N . ASP A 1 405 ? 3.486 -8.128 3.503 1.00 95.25 405 ASP A N 1
ATOM 3116 C CA . ASP A 1 405 ? 2.845 -7.535 4.668 1.00 95.25 405 ASP A CA 1
ATOM 3117 C C . ASP A 1 405 ? 3.900 -7.186 5.713 1.00 95.25 405 ASP A C 1
ATOM 3119 O O . ASP A 1 405 ? 4.653 -8.040 6.176 1.00 95.25 405 ASP A O 1
ATOM 3123 N N . TYR A 1 406 ? 3.930 -5.923 6.120 1.00 93.25 406 TYR A N 1
ATOM 3124 C CA . TYR A 1 406 ? 4.744 -5.441 7.229 1.00 93.25 406 TYR A CA 1
ATOM 3125 C C . TYR A 1 406 ? 3.901 -5.479 8.504 1.00 93.25 406 TYR A C 1
ATOM 3127 O O . TYR A 1 406 ? 2.923 -4.742 8.595 1.00 93.25 406 TYR A O 1
ATOM 3135 N N . PHE A 1 407 ? 4.293 -6.254 9.518 1.00 88.62 407 PHE A N 1
ATOM 3136 C CA . PHE A 1 407 ? 3.603 -6.360 10.821 1.00 88.62 407 PHE A CA 1
ATOM 3137 C C . PHE A 1 407 ? 4.020 -5.247 11.795 1.00 88.62 407 PHE A C 1
ATOM 3139 O O . PHE A 1 407 ? 4.272 -5.470 12.974 1.00 88.62 407 PHE A O 1
ATOM 3146 N N . GLN A 1 408 ? 4.202 -4.039 11.271 1.00 70.75 408 GLN A N 1
ATOM 3147 C CA . GLN A 1 408 ? 5.056 -3.006 11.847 1.00 70.75 408 GLN A CA 1
ATOM 3148 C C . GLN A 1 408 ? 4.846 -2.729 13.357 1.00 70.75 408 GLN A C 1
ATOM 3150 O O . GLN A 1 408 ? 3.753 -2.364 13.785 1.00 70.75 408 GLN A O 1
ATOM 3155 N N . ILE A 1 409 ? 5.949 -2.753 14.127 1.00 60.78 409 ILE A N 1
ATOM 3156 C CA . ILE A 1 409 ? 6.042 -2.366 15.554 1.00 60.78 409 ILE A CA 1
ATOM 3157 C C . ILE A 1 409 ? 6.727 -0.986 15.685 1.00 60.78 409 ILE A C 1
ATOM 3159 O O . ILE A 1 409 ? 7.721 -0.813 16.388 1.00 60.78 409 ILE A O 1
ATOM 3163 N N . TYR A 1 410 ? 6.242 0.017 14.948 1.00 66.69 410 TYR A N 1
ATOM 3164 C CA . TYR A 1 410 ? 6.679 1.412 15.094 1.00 66.69 410 TYR A CA 1
ATOM 3165 C C . TYR A 1 410 ? 5.504 2.233 15.603 1.00 66.69 410 TYR A C 1
ATOM 3167 O O . TYR A 1 410 ? 4.402 2.155 15.060 1.00 66.69 410 TYR A O 1
ATOM 3175 N N . VAL A 1 411 ? 5.735 3.037 16.637 1.00 66.50 411 VAL A N 1
ATOM 3176 C CA . VAL A 1 411 ? 4.698 3.911 17.191 1.00 66.50 411 VAL A CA 1
ATOM 3177 C C . VAL A 1 411 ? 4.284 4.985 16.183 1.00 66.50 411 VAL A C 1
ATOM 3179 O O . VAL A 1 411 ? 5.048 5.349 15.288 1.00 66.50 411 VAL A O 1
ATOM 3182 N N . HIS A 1 412 ? 3.074 5.519 16.349 1.00 73.94 412 HIS A N 1
ATOM 3183 C CA . HIS A 1 412 ? 2.568 6.631 15.545 1.00 73.94 412 HIS A CA 1
ATOM 3184 C C . HIS A 1 412 ? 3.610 7.744 15.409 1.00 73.94 412 HIS A C 1
ATOM 3186 O O . HIS A 1 412 ? 4.117 8.257 16.409 1.00 73.94 412 HIS A O 1
ATOM 3192 N N . ASN A 1 413 ? 3.916 8.124 14.170 1.00 78.12 413 ASN A N 1
ATOM 3193 C CA . ASN A 1 413 ? 5.033 9.016 13.868 1.00 78.12 413 ASN A CA 1
ATOM 3194 C C . ASN A 1 413 ? 4.589 10.265 13.078 1.00 78.12 413 ASN A C 1
ATOM 3196 O O . ASN A 1 413 ? 3.417 10.382 12.696 1.00 78.12 413 ASN A O 1
ATOM 3200 N N . PRO A 1 414 ? 5.502 11.214 12.796 1.00 79.44 414 PRO A N 1
ATOM 3201 C CA . PRO A 1 414 ? 5.155 12.436 12.071 1.00 79.44 414 PRO A CA 1
ATOM 3202 C C . PRO A 1 414 ? 4.671 12.207 10.634 1.00 79.44 414 PRO A C 1
ATOM 3204 O O . PRO A 1 414 ? 4.014 13.073 10.062 1.00 79.44 414 PRO A O 1
ATOM 3207 N N . ASN A 1 415 ? 4.966 11.041 10.054 1.00 79.56 415 ASN A N 1
ATOM 3208 C CA . ASN A 1 415 ? 4.550 10.668 8.705 1.00 79.56 415 ASN A CA 1
ATOM 3209 C C . ASN A 1 415 ? 3.158 10.003 8.688 1.00 79.56 415 ASN A C 1
ATOM 3211 O O . ASN A 1 415 ? 2.717 9.567 7.632 1.00 79.56 415 ASN A O 1
ATOM 3215 N N . HIS A 1 416 ? 2.438 9.926 9.819 1.00 83.25 416 HIS A N 1
ATOM 3216 C CA . HIS A 1 416 ? 1.167 9.184 9.943 1.00 83.25 416 HIS A CA 1
ATOM 3217 C C . HIS A 1 416 ? 1.299 7.693 9.590 1.00 83.25 416 HIS A C 1
ATOM 3219 O O . HIS A 1 416 ? 0.388 7.092 8.998 1.00 83.25 416 HIS A O 1
ATOM 3225 N N . ILE A 1 417 ? 2.442 7.101 9.926 1.00 86.38 417 ILE A N 1
ATOM 3226 C CA . ILE A 1 417 ? 2.591 5.650 9.939 1.00 86.38 417 ILE A CA 1
ATOM 3227 C C . ILE A 1 417 ? 1.965 5.133 11.230 1.00 86.38 417 ILE A C 1
ATOM 3229 O O . ILE A 1 417 ? 2.134 5.745 12.284 1.00 86.38 417 ILE A O 1
ATOM 3233 N N . VAL A 1 418 ? 1.194 4.055 11.121 1.00 87.88 418 VAL A N 1
ATOM 3234 C CA . VAL A 1 418 ? 0.349 3.519 12.192 1.00 87.88 418 VAL A CA 1
ATOM 3235 C C . VAL A 1 418 ? 0.797 2.099 12.497 1.00 87.88 418 VAL A C 1
ATOM 3237 O O . VAL A 1 418 ? 0.952 1.304 11.572 1.00 87.88 418 VAL A O 1
ATOM 3240 N N . SER A 1 419 ? 0.972 1.780 13.778 1.00 85.81 419 SER A N 1
ATOM 3241 C CA . SER A 1 419 ? 1.325 0.430 14.224 1.00 85.81 419 SER A CA 1
ATOM 3242 C C . SER A 1 419 ? 0.161 -0.523 13.957 1.00 85.81 419 SER A C 1
ATOM 3244 O O . SER A 1 419 ? -0.854 -0.435 14.638 1.00 85.81 419 SER A O 1
ATOM 3246 N N . CYS A 1 420 ? 0.293 -1.364 12.935 1.00 87.69 420 CYS A N 1
ATOM 3247 C CA . CYS A 1 420 ? -0.594 -2.461 12.532 1.00 87.69 420 CYS A CA 1
ATOM 3248 C C . CYS A 1 420 ? -0.021 -3.035 11.219 1.00 87.69 420 CYS A C 1
ATOM 3250 O O . CYS A 1 420 ? 0.932 -2.474 10.663 1.00 87.69 420 CYS A O 1
ATOM 3252 N N . THR A 1 421 ? -0.596 -4.119 10.708 1.00 93.06 421 THR A N 1
ATOM 3253 C CA . THR A 1 421 ? -0.207 -4.721 9.433 1.00 93.06 421 THR A CA 1
ATOM 3254 C C . THR A 1 421 ? -0.441 -3.759 8.265 1.00 93.06 421 THR A C 1
ATOM 3256 O O . THR A 1 421 ? -1.475 -3.091 8.184 1.00 93.06 421 THR A O 1
ATOM 3259 N N . GLN A 1 422 ? 0.525 -3.654 7.351 1.00 94.19 422 GLN A N 1
ATOM 3260 C CA . GLN A 1 422 ? 0.447 -2.793 6.167 1.00 94.19 422 GLN A CA 1
ATOM 3261 C C . GLN A 1 422 ? 0.981 -3.517 4.936 1.00 94.19 422 GLN A C 1
ATOM 3263 O O . GLN A 1 422 ? 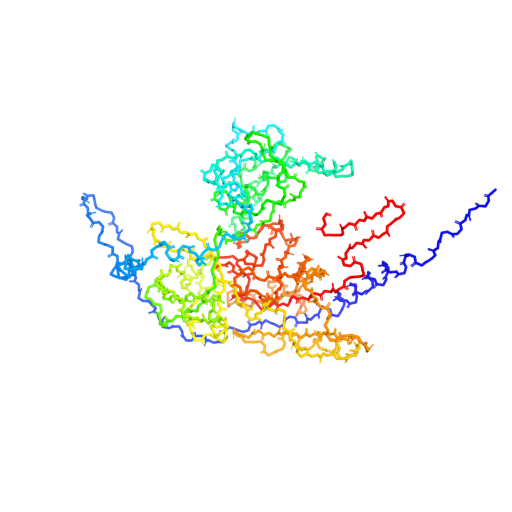2.057 -4.111 4.994 1.00 94.19 422 GLN A O 1
ATOM 3268 N N . LYS A 1 423 ? 0.296 -3.382 3.796 1.00 96.62 423 LYS A N 1
ATOM 3269 C CA . LYS A 1 423 ? 0.850 -3.804 2.503 1.00 96.62 423 LYS A CA 1
ATOM 3270 C C . LYS A 1 423 ? 2.043 -2.934 2.106 1.00 96.62 423 LYS A C 1
ATOM 3272 O O . LYS A 1 423 ? 2.132 -1.761 2.488 1.00 96.62 423 LYS A O 1
ATOM 3277 N N . TRP A 1 424 ? 2.905 -3.465 1.239 1.00 95.88 424 TRP A N 1
ATOM 3278 C CA . TRP A 1 424 ? 4.056 -2.740 0.685 1.00 95.88 424 TRP A CA 1
ATOM 3279 C C . TRP A 1 424 ? 3.716 -1.350 0.156 1.00 95.88 424 TRP A C 1
ATOM 3281 O O . TRP A 1 424 ? 4.309 -0.356 0.570 1.00 95.88 424 TRP A O 1
ATOM 3291 N N . HIS A 1 425 ? 2.699 -1.231 -0.690 1.00 96.12 425 HIS A N 1
ATOM 3292 C CA . HIS A 1 425 ? 2.308 0.064 -1.247 1.00 96.12 425 HIS A CA 1
ATOM 3293 C C . HIS A 1 425 ? 1.798 1.065 -0.191 1.00 96.12 425 HIS A C 1
ATOM 3295 O O . HIS A 1 425 ? 1.823 2.270 -0.438 1.00 96.12 425 HIS A O 1
ATOM 3301 N N . ALA A 1 426 ? 1.365 0.612 0.991 1.00 94.94 426 ALA A N 1
ATOM 3302 C CA . ALA A 1 426 ? 0.970 1.490 2.090 1.00 94.94 426 ALA A CA 1
ATOM 3303 C C . ALA A 1 426 ? 2.158 1.986 2.918 1.00 94.94 426 ALA A C 1
ATOM 3305 O O . ALA A 1 426 ? 2.229 3.182 3.214 1.00 94.94 426 ALA A O 1
ATOM 3306 N N . TYR A 1 427 ? 3.091 1.091 3.243 1.00 92.81 427 TYR A N 1
ATOM 3307 C CA . TYR A 1 427 ? 4.246 1.413 4.078 1.00 92.81 427 TYR A CA 1
ATOM 3308 C C . TYR A 1 427 ? 5.415 2.025 3.290 1.00 92.81 427 TYR A C 1
ATOM 3310 O O . TYR A 1 427 ? 6.065 2.968 3.743 1.00 92.81 427 TYR A O 1
ATOM 3318 N N . MET A 1 428 ? 5.651 1.529 2.078 1.00 92.81 428 MET A N 1
ATOM 3319 C CA . MET A 1 428 ? 6.765 1.920 1.218 1.00 92.81 428 MET A CA 1
ATOM 3320 C C . MET A 1 428 ? 6.329 2.887 0.130 1.00 92.81 428 MET A C 1
ATOM 3322 O O . MET A 1 428 ? 6.911 3.961 -0.001 1.00 92.81 428 MET A O 1
ATOM 3326 N N . GLY A 1 429 ? 5.292 2.515 -0.620 1.00 94.38 429 GLY A N 1
ATOM 3327 C CA . GLY A 1 429 ? 4.907 3.181 -1.864 1.00 94.38 429 GLY A CA 1
ATOM 3328 C C . GLY A 1 429 ? 4.060 4.443 -1.720 1.00 94.38 429 GLY A C 1
ATOM 3329 O O . GLY A 1 429 ? 3.873 5.166 -2.700 1.00 94.38 429 GLY A O 1
ATOM 3330 N N . ASN A 1 430 ? 3.515 4.740 -0.539 1.00 94.69 430 ASN A N 1
ATOM 3331 C CA . ASN A 1 430 ? 2.561 5.836 -0.383 1.00 94.69 430 ASN A CA 1
ATOM 3332 C C . ASN A 1 430 ? 3.221 7.210 -0.580 1.00 94.69 430 ASN A C 1
ATOM 3334 O O . ASN A 1 430 ? 4.195 7.547 0.085 1.00 94.69 430 ASN A O 1
ATOM 3338 N N . LEU A 1 431 ? 2.636 8.052 -1.430 1.00 93.75 431 LEU A N 1
ATOM 3339 C CA . LEU A 1 431 ? 3.223 9.335 -1.826 1.00 93.75 431 LEU A CA 1
ATOM 3340 C C . LEU A 1 431 ? 3.313 10.365 -0.691 1.00 93.75 431 LEU A C 1
ATOM 3342 O O . LEU A 1 431 ? 4.069 11.326 -0.802 1.00 93.75 431 LEU A O 1
ATOM 3346 N N . ARG A 1 432 ? 2.566 10.192 0.404 1.00 90.00 432 ARG A N 1
ATOM 3347 C CA . ARG A 1 432 ? 2.578 11.112 1.555 1.00 90.00 432 ARG A CA 1
ATOM 3348 C C . ARG A 1 432 ? 3.336 10.577 2.764 1.00 90.00 432 ARG A C 1
ATOM 3350 O O . ARG A 1 432 ? 3.830 11.369 3.562 1.00 90.00 432 ARG A O 1
ATOM 3357 N N . ARG A 1 433 ? 3.389 9.255 2.929 1.00 87.50 433 ARG A N 1
ATOM 3358 C CA . ARG A 1 433 ? 3.899 8.607 4.154 1.00 87.50 433 ARG A CA 1
ATOM 3359 C C . ARG A 1 433 ? 4.936 7.509 3.919 1.00 87.50 433 ARG A C 1
ATOM 3361 O O . ARG A 1 433 ? 5.508 7.028 4.890 1.00 87.50 433 ARG A O 1
ATOM 3368 N N . GLY A 1 434 ? 5.135 7.107 2.668 1.00 89.31 434 GLY A N 1
ATOM 3369 C CA . GLY A 1 434 ? 5.959 5.969 2.291 1.00 89.31 434 GLY A CA 1
ATOM 3370 C C . GLY A 1 434 ? 7.457 6.250 2.373 1.00 89.31 434 GLY A C 1
ATOM 3371 O O . GLY A 1 434 ? 7.911 7.368 2.121 1.00 89.31 434 GLY A O 1
ATOM 3372 N N . TRP A 1 435 ? 8.233 5.225 2.718 1.00 85.44 435 TRP A N 1
ATOM 3373 C CA . TRP A 1 435 ? 9.677 5.362 2.930 1.00 85.44 435 TRP A CA 1
ATOM 3374 C C . TRP A 1 435 ? 10.524 5.288 1.661 1.00 85.44 435 TRP A C 1
ATOM 3376 O O . TRP A 1 435 ? 11.610 5.872 1.650 1.00 85.44 435 TRP A O 1
ATOM 3386 N N . MET A 1 436 ? 10.039 4.653 0.585 1.00 87.44 436 MET A N 1
ATOM 3387 C CA . MET A 1 436 ? 10.865 4.365 -0.602 1.00 87.44 436 MET A CA 1
ATOM 3388 C C . MET A 1 436 ? 11.454 5.618 -1.274 1.00 87.44 436 MET A C 1
ATOM 3390 O O . MET A 1 436 ? 12.423 5.529 -2.020 1.00 87.44 436 MET A O 1
ATOM 3394 N N . TYR A 1 437 ? 10.857 6.785 -1.025 1.00 85.12 437 TYR A N 1
ATOM 3395 C CA . TYR A 1 437 ? 11.247 8.062 -1.621 1.00 85.12 437 TYR A CA 1
ATOM 3396 C C . TYR A 1 437 ? 12.288 8.835 -0.807 1.00 85.12 437 TYR A C 1
ATOM 3398 O O . TYR A 1 437 ? 12.846 9.817 -1.295 1.00 85.12 437 TYR A O 1
ATOM 3406 N N . THR A 1 438 ? 12.519 8.439 0.448 1.00 76.88 438 THR A N 1
ATOM 3407 C CA . THR A 1 438 ? 13.311 9.233 1.401 1.00 76.88 438 THR A CA 1
ATOM 3408 C C . THR A 1 438 ? 14.534 8.523 1.932 1.00 76.88 438 THR A C 1
ATOM 3410 O O . THR A 1 438 ? 15.523 9.192 2.227 1.00 76.88 438 THR A O 1
ATOM 3413 N N . VAL A 1 439 ? 14.477 7.203 2.083 1.00 80.06 439 VAL A N 1
ATOM 3414 C CA . VAL A 1 439 ? 15.555 6.423 2.685 1.00 80.06 439 VAL A CA 1
ATOM 3415 C C . VAL A 1 439 ? 15.819 5.171 1.860 1.00 80.06 439 VAL A C 1
ATOM 3417 O O . VAL A 1 439 ? 14.892 4.609 1.272 1.00 80.06 439 VAL A O 1
ATOM 3420 N N . PRO A 1 440 ? 17.074 4.706 1.818 1.00 80.94 440 PRO A N 1
ATOM 3421 C CA . PRO A 1 440 ? 17.358 3.389 1.288 1.00 80.94 440 PRO A CA 1
ATOM 3422 C C . PRO A 1 440 ? 16.766 2.314 2.203 1.00 80.94 440 PRO A C 1
ATOM 3424 O O . PRO A 1 440 ? 16.755 2.458 3.426 1.00 80.94 440 PRO A O 1
ATOM 3427 N N . VAL A 1 441 ? 16.319 1.215 1.609 1.00 85.25 441 VAL A N 1
ATOM 3428 C CA . VAL A 1 441 ? 15.661 0.105 2.303 1.00 85.25 441 VAL A CA 1
ATOM 3429 C C . VAL A 1 441 ? 16.203 -1.228 1.810 1.00 85.25 441 VAL A C 1
ATOM 3431 O O . VAL A 1 441 ? 16.691 -1.329 0.685 1.00 85.25 441 VAL A O 1
ATOM 3434 N N . SER A 1 442 ? 16.116 -2.242 2.658 1.00 86.38 442 SER A N 1
ATOM 3435 C CA . SER A 1 442 ? 16.467 -3.621 2.360 1.00 86.38 442 SER A CA 1
ATOM 3436 C C . SER A 1 442 ? 15.408 -4.534 2.964 1.00 86.38 442 SER A C 1
ATOM 3438 O O . SER A 1 442 ? 15.243 -4.582 4.183 1.00 86.38 442 SER A O 1
ATOM 3440 N N . ASP A 1 443 ? 14.704 -5.255 2.101 1.00 90.31 443 ASP A N 1
ATOM 3441 C CA . ASP A 1 443 ? 13.744 -6.287 2.473 1.00 90.31 443 ASP A CA 1
ATOM 3442 C C . ASP A 1 443 ? 14.407 -7.651 2.266 1.00 90.31 443 ASP A C 1
ATOM 3444 O O . ASP A 1 443 ? 14.720 -8.042 1.142 1.00 90.31 443 ASP A O 1
ATOM 3448 N N . THR A 1 444 ? 14.669 -8.367 3.359 1.00 89.31 444 THR A N 1
ATOM 3449 C CA . THR A 1 444 ? 15.246 -9.717 3.325 1.00 89.31 444 THR A CA 1
ATOM 3450 C C . THR A 1 444 ? 14.157 -10.736 3.604 1.00 89.31 444 THR A C 1
ATOM 3452 O O . THR A 1 444 ? 13.546 -10.707 4.669 1.00 89.31 444 THR A O 1
ATOM 3455 N N . VAL A 1 445 ? 13.939 -11.663 2.673 1.00 91.25 445 VAL A N 1
ATOM 3456 C CA . VAL A 1 445 ? 12.982 -12.759 2.855 1.00 91.25 445 VAL A CA 1
ATOM 3457 C C . VAL A 1 445 ? 13.733 -14.026 3.239 1.00 91.25 445 VAL A C 1
ATOM 3459 O O . VAL A 1 445 ? 14.608 -14.499 2.512 1.00 91.25 445 VAL A O 1
ATOM 3462 N N . VAL A 1 446 ? 13.385 -14.583 4.394 1.00 88.06 446 VAL A N 1
ATOM 3463 C CA . VAL A 1 446 ? 13.967 -15.816 4.925 1.00 88.06 446 VAL A CA 1
ATOM 3464 C C . VAL A 1 446 ? 12.954 -16.940 4.766 1.00 88.06 446 VAL A C 1
ATOM 3466 O O . VAL A 1 446 ? 11.863 -16.885 5.335 1.00 88.06 446 VAL A O 1
ATOM 3469 N N . LYS A 1 447 ? 13.318 -17.980 4.008 1.00 85.88 447 LYS A N 1
ATOM 3470 C CA . LYS A 1 447 ? 12.492 -19.185 3.905 1.00 85.88 447 LYS A CA 1
ATOM 3471 C C . LYS A 1 447 ? 12.538 -19.935 5.228 1.00 85.88 447 LYS A C 1
ATOM 3473 O O . LYS A 1 447 ? 13.623 -20.226 5.733 1.00 85.88 447 LYS A O 1
ATOM 3478 N N . LEU A 1 448 ? 11.371 -20.248 5.777 1.00 80.81 448 LEU A N 1
ATOM 3479 C CA . LEU A 1 448 ? 11.260 -20.987 7.027 1.00 80.81 448 LEU A CA 1
ATOM 3480 C C . LEU A 1 448 ? 10.913 -22.456 6.759 1.00 80.81 448 LEU A C 1
ATOM 3482 O O . LEU A 1 448 ? 10.253 -22.756 5.764 1.00 80.81 448 LEU A O 1
ATOM 3486 N N . PRO A 1 449 ? 11.359 -23.396 7.613 1.00 76.25 449 PRO A N 1
ATOM 3487 C CA . PRO A 1 449 ? 10.919 -24.783 7.521 1.00 76.25 449 PRO A CA 1
ATOM 3488 C C . PRO A 1 449 ? 9.392 -24.881 7.607 1.00 76.25 449 PRO A C 1
ATOM 3490 O O . PRO A 1 449 ? 8.786 -24.215 8.443 1.00 76.25 449 PRO A O 1
ATOM 3493 N N . GLY A 1 450 ? 8.785 -25.717 6.759 1.00 74.69 450 GLY A N 1
ATOM 3494 C CA . GLY A 1 450 ? 7.329 -25.907 6.740 1.00 74.69 450 GLY A CA 1
ATOM 3495 C C . GLY A 1 450 ? 6.535 -24.661 6.334 1.00 74.69 450 GLY A C 1
ATOM 3496 O O . GLY A 1 450 ? 5.380 -24.551 6.722 1.00 74.69 450 GLY A O 1
ATOM 3497 N N . ASP 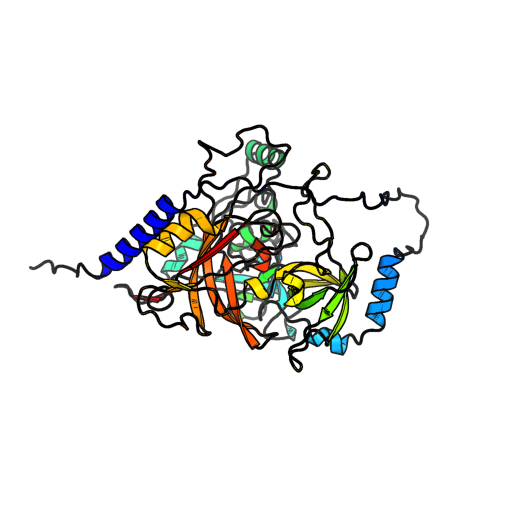A 1 451 ? 7.165 -23.713 5.630 1.00 73.62 451 ASP A N 1
ATOM 3498 C CA . ASP A 1 451 ? 6.557 -22.467 5.137 1.00 73.62 451 ASP A CA 1
ATOM 3499 C C . ASP A 1 451 ? 5.860 -21.631 6.232 1.00 73.62 451 ASP A C 1
ATOM 3501 O O . ASP A 1 451 ? 4.906 -20.906 5.971 1.00 73.62 451 ASP A O 1
ATOM 3505 N N . GLY A 1 452 ? 6.375 -21.711 7.467 1.00 75.00 452 GLY A N 1
ATOM 3506 C CA . GLY A 1 452 ? 5.859 -20.984 8.634 1.00 75.00 452 GLY A CA 1
ATOM 3507 C C . GLY A 1 452 ? 4.979 -21.811 9.572 1.00 75.00 452 GLY A C 1
ATOM 3508 O O . GLY A 1 452 ? 4.678 -21.359 10.675 1.00 75.00 452 GLY A O 1
ATOM 3509 N N . MET A 1 453 ? 4.639 -23.046 9.195 1.00 79.56 453 MET A N 1
ATOM 3510 C CA . MET A 1 453 ? 3.911 -23.967 10.065 1.00 79.56 453 MET A CA 1
ATOM 3511 C C . MET A 1 453 ? 4.850 -24.587 11.103 1.00 79.56 453 MET A C 1
ATOM 3513 O O . MET A 1 453 ? 5.713 -25.417 10.797 1.00 79.56 453 MET A O 1
ATOM 3517 N N . ILE A 1 454 ? 4.666 -24.207 12.364 1.00 77.06 454 ILE A N 1
ATOM 3518 C CA . ILE A 1 454 ? 5.446 -24.701 13.495 1.00 77.06 454 ILE A CA 1
ATOM 3519 C C . ILE A 1 454 ? 4.650 -25.793 14.210 1.00 77.06 454 ILE A C 1
ATOM 3521 O O . ILE A 1 454 ? 3.624 -25.543 14.837 1.00 77.06 454 ILE A O 1
ATOM 3525 N N . LYS A 1 455 ? 5.164 -27.026 14.174 1.00 76.06 455 LYS A N 1
ATOM 3526 C CA . LYS A 1 455 ? 4.643 -28.135 14.986 1.00 76.06 455 LYS A CA 1
ATOM 3527 C C . LYS A 1 455 ? 5.143 -28.003 16.423 1.00 76.06 455 LYS A C 1
ATOM 3529 O O . LYS A 1 455 ? 6.346 -28.079 16.678 1.00 76.06 455 LYS A O 1
ATOM 3534 N N . THR A 1 456 ? 4.222 -27.846 17.366 1.00 72.31 456 THR A N 1
ATOM 3535 C CA . THR A 1 456 ? 4.489 -27.841 18.810 1.00 72.31 456 THR A CA 1
ATOM 3536 C C . THR A 1 456 ? 3.811 -29.035 19.486 1.00 72.31 456 THR A C 1
ATOM 3538 O O . THR A 1 456 ? 3.015 -29.745 18.876 1.00 72.31 456 THR A O 1
ATOM 3541 N N . ALA A 1 457 ? 4.104 -29.270 20.769 1.00 72.56 457 ALA A N 1
ATOM 3542 C CA . ALA A 1 457 ? 3.415 -30.307 21.544 1.00 72.56 457 ALA A CA 1
ATOM 3543 C C . ALA A 1 457 ? 1.901 -30.038 21.707 1.00 72.56 457 ALA A C 1
ATOM 3545 O O . ALA A 1 457 ? 1.163 -30.966 22.017 1.00 72.56 457 ALA A O 1
ATOM 3546 N N . GLY A 1 458 ? 1.454 -28.792 21.503 1.00 71.81 458 GLY A N 1
ATOM 3547 C CA . GLY A 1 458 ? 0.051 -28.380 21.580 1.00 71.81 458 GLY A CA 1
ATOM 3548 C C . GLY A 1 458 ? -0.679 -28.341 20.234 1.00 71.81 458 GLY A C 1
ATOM 3549 O O . GLY A 1 458 ? -1.827 -27.916 20.208 1.00 71.81 458 GLY A O 1
ATOM 3550 N N . GLY A 1 459 ? -0.037 -28.755 19.134 1.00 76.25 459 GLY A N 1
ATOM 3551 C CA . GLY A 1 459 ? -0.608 -28.711 17.784 1.00 76.25 459 GLY A CA 1
ATOM 3552 C C . GLY A 1 459 ? 0.266 -27.963 16.777 1.00 76.25 459 GLY A C 1
ATOM 3553 O O . GLY A 1 459 ? 1.429 -27.644 17.044 1.00 76.25 459 GLY A O 1
ATOM 3554 N N . GLU A 1 460 ? -0.297 -27.714 15.599 1.00 77.88 460 GLU A N 1
ATOM 3555 C CA . GLU A 1 460 ? 0.311 -26.895 14.549 1.00 77.88 460 GLU A CA 1
ATOM 3556 C C . GLU A 1 460 ? -0.071 -25.426 14.727 1.00 77.88 460 GLU A C 1
ATOM 3558 O O . GLU A 1 460 ? -1.224 -25.109 14.998 1.00 77.88 460 GLU A O 1
ATOM 3563 N N . PHE A 1 461 ? 0.913 -24.541 14.588 1.00 76.12 461 PHE A N 1
ATOM 3564 C CA . PHE A 1 461 ? 0.758 -23.096 14.697 1.00 76.12 461 PHE A CA 1
ATOM 3565 C C . PHE A 1 461 ? 1.265 -22.441 13.411 1.00 76.12 461 PHE A C 1
ATOM 3567 O O . PHE A 1 461 ? 2.408 -22.686 13.018 1.00 76.12 461 PHE A O 1
ATOM 3574 N N . ASP A 1 462 ? 0.431 -21.630 12.764 1.00 80.44 462 ASP A N 1
ATOM 3575 C CA . ASP A 1 462 ? 0.862 -20.766 11.664 1.00 80.44 462 ASP A CA 1
ATOM 3576 C C . ASP A 1 462 ? 1.484 -19.504 12.262 1.00 80.44 462 ASP A C 1
ATOM 3578 O O . ASP A 1 462 ? 0.809 -18.722 12.921 1.00 80.44 462 ASP A O 1
ATOM 3582 N N . MET A 1 463 ? 2.784 -19.302 12.056 1.00 79.50 463 MET A N 1
ATOM 3583 C CA . MET A 1 463 ? 3.485 -18.169 12.658 1.00 79.50 463 MET A CA 1
ATOM 3584 C C . MET A 1 463 ? 3.144 -16.799 12.071 1.00 79.50 463 MET A C 1
ATOM 3586 O O . MET A 1 463 ? 3.634 -15.788 12.582 1.00 79.50 463 MET A O 1
ATOM 3590 N N . PHE A 1 464 ? 2.388 -16.765 10.977 1.00 79.81 464 PHE A N 1
ATOM 3591 C CA . PHE A 1 464 ? 1.980 -15.535 10.311 1.00 79.81 464 PHE A CA 1
ATOM 3592 C C . PHE A 1 464 ? 0.536 -15.130 10.628 1.00 79.81 464 PHE A C 1
ATOM 3594 O O . PHE A 1 464 ? 0.075 -14.121 10.092 1.00 79.81 464 PHE A O 1
ATOM 3601 N N . ARG A 1 465 ? -0.165 -15.897 11.472 1.00 70.81 465 ARG A N 1
ATOM 3602 C CA . ARG A 1 465 ? -1.575 -15.695 11.813 1.00 70.81 465 ARG A CA 1
ATOM 3603 C C . ARG A 1 465 ? -1.846 -15.686 13.314 1.00 70.81 465 ARG A C 1
ATOM 3605 O O . ARG A 1 465 ? -0.970 -16.095 14.107 1.00 70.81 465 ARG A O 1
#

Radius of gyration: 24.13 Å; chains: 1; bounding box: 58×81×64 Å

Sequence (465 aa):
MSVTKGSKKSWYGVRLLLITILGLFLAGTCLAQPFSNDTIKIDKAGSSTPATTGSEKAKAILPKDLQTALDFNDRVDKTTLAKYYHPVAEWTGRLILPEPHKRLPDGSVYIYLTAAAKPEMVGKTFRLVRVARDAADGWIEKLRPDVKISEKALAAAKKGGNKIPTLLNGLKRVSPLESLAAARPGEMDVIIPEPAIEGTLLMIEDDPIQISGSRKALVRFEGEATGFYRKAVHYNPGSRSFNGPAEYVRIDQRYFRKKDDTIPMTCTAGIENSAGNKDGWYIYGNLRAGMFHVVALEPRAALRVGNPAAINGSREIKSNLAKSAFAGLKPDLSRQVQWLPDKAAQNLWPVGTRGMLVHSFGWRKSPAEKNNSGVILGLVTGHFAFGQAEVIECPITGEPRWDIDYFQIYVHNPNHIVSCTQKWHAYMGNLRRGWMYTVPVSDTVVKLPGDGMIKTAGGEFDMFR

pLDDT: mean 79.66, std 20.01, range [24.48, 98.69]